Protein AF-A0A1F4UIU5-F1 (afdb_monomer)

Foldseek 3Di:
DDPVVVVVVVVVVVVVVCVVCVVVLLVCLVQFDDALAEAQEAQQLCQLVVLVVQVVPVQEWEASDAQCCQPDPVNVVVDSSSVSSRGGGPVVHDPPHGYYYYDNNLVVGPSSVVVCCVPPVNHHYHYRDDDPVVSQVSVQVVCVVVVHDDDPVVVSVVPDPQDPPDDDDDDLVQAQAAEDDDPDDDDDLWFPAEDEDDPPVPFDFPPDDPVLCVDQLLQLLCCCPPVVDQSCRGCCNVPPVVVCLVVPCDDPRDNDPVVVSVCCVPPLVVLLCCCLRHNADDDDPDDPDDQFFEWEQDLLRTTGGPPGPSSSVSSCVSSVPSYGHHTYSYYYNNVVVVLVVCQVDQVCCPPPVNVVCNSRSVNPVRDHPDD

Nearest PDB structures (foldseek):
  3uan-assembly1_A  TM=8.908E-01  e=3.577E-09  Mus musculus
  3uan-assembly2_B  TM=8.910E-01  e=1.443E-08  Mus musculus
  1vkj-assembly1_B  TM=8.483E-01  e=6.779E-09  Mus musculus
  1zrh-assembly1_A  TM=8.648E-01  e=2.580E-08  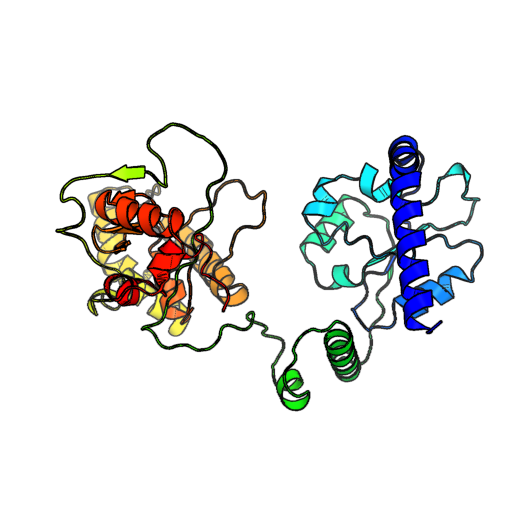Homo sapiens
  3bd9-assembly1_A  TM=8.845E-01  e=4.107E-08  Homo sapiens

Radius of gyration: 27.06 Å; Cα contacts (8 Å, |Δi|>4): 450; chains: 1; bounding box: 46×56×77 Å

Solvent-accessible surface area (backbone atoms only — not comparable to full-atom values): 21697 Å² total; per-residue (Å²): 134,53,76,67,54,52,56,51,52,50,54,49,52,54,52,49,53,46,64,72,43,41,64,59,28,50,76,43,9,88,55,21,39,71,54,51,28,35,36,34,18,45,71,66,34,47,62,71,59,51,49,58,58,49,54,69,40,93,45,43,48,60,48,93,64,64,71,46,40,57,61,32,71,76,49,43,72,58,37,70,48,56,57,19,35,62,42,60,47,46,90,78,52,60,95,84,47,43,36,37,43,47,32,34,66,33,66,81,24,70,62,15,51,56,46,39,52,70,77,42,71,81,37,44,76,43,76,46,78,55,62,66,66,61,25,50,55,50,43,54,58,48,39,48,76,72,71,44,90,72,69,60,67,70,58,58,64,68,51,59,95,73,73,70,76,91,67,80,92,61,61,99,88,60,61,51,44,52,66,75,81,84,82,78,90,75,97,62,99,46,73,64,37,73,43,78,82,71,81,58,78,84,59,65,54,72,88,80,59,80,65,58,69,72,33,44,63,39,46,26,51,46,39,31,78,73,70,67,42,56,67,71,77,21,55,32,31,65,66,46,50,49,54,44,32,74,74,61,52,50,51,96,91,36,67,46,70,66,61,51,48,52,50,40,62,52,54,50,47,52,46,45,50,44,38,69,72,67,38,72,76,75,81,64,94,85,68,96,74,81,88,56,29,40,27,30,31,24,60,88,57,49,53,29,61,68,81,53,49,59,68,61,56,40,46,36,55,74,71,64,55,58,58,57,66,43,38,54,36,38,33,20,44,62,30,50,52,51,51,51,52,54,65,77,38,66,77,54,72,78,39,77,89,37,62,89,48,76,75,40,28,84,53,70,86,52,85,72,79,81,128

Organism: NCBI:txid1802613

Mean predicted aligned error: 18.47 Å

Secondary structure (DSSP, 8-state):
--HHHHHHHHHHHHHHHHHHHHHHHHHTGGGBPPPSEEE---TTSSHHHHHHHHTTSTTEE--SS---TTT-HHHHTTHHHHHHTTSPBGGGPPTT-EEEEE-GGGGG-HHHHHHHHHH-TTPEEE-----HHHHHHHHHHHHHHTT-----HHHHHHS-S----------TT--PPPBPPP-S---SS-TTEEE-SSTTTS--BTTS-GGGTTSHHHHHHHHHHHH---GGGSHIIIIIIHHHHHHHS-BTTB--HHHHHHHHHHHHHHHHHHHHHHSS-PPPTT-S---PEEEEE-TTS-EEE-S--HHHHHHHHHTT-S---EEEEEEEHHHHHHHHHHHH-GGGGGSGGGGGGTT-GGGGGS-----

InterPro domains:
  IPR000863 Sulfotransferase domain [PF00685] (35-153)
  IPR027417 P-loop containing nucleoside triphosphate hydrolase [G3DSA:3.40.50.300] (24-237)
  IPR027417 P-loop containing nucleoside triphosphate hydrolase [SSF52540] (31-164)
  IPR037359 Heparan sulfate sulfotransferase [PTHR10605] (31-180)

Structure (mmCIF, N/CA/C/O backbone):
data_AF-A0A1F4UIU5-F1
#
_entry.id   AF-A0A1F4UIU5-F1
#
loop_
_atom_site.group_PDB
_atom_site.id
_atom_site.type_symbol
_atom_site.label_atom_id
_atom_site.label_alt_id
_atom_site.label_comp_id
_atom_site.label_asym_id
_atom_site.label_entity_id
_atom_site.label_seq_id
_atom_site.pdbx_PDB_ins_code
_atom_site.Cartn_x
_atom_site.Cartn_y
_atom_site.Cartn_z
_atom_site.occupancy
_atom_site.B_iso_or_equiv
_atom_site.auth_seq_id
_atom_site.auth_comp_id
_atom_site.auth_asym_id
_atom_site.auth_atom_id
_atom_site.pdbx_PDB_model_num
ATOM 1 N N . MET A 1 1 ? -23.456 -26.951 -23.365 1.00 50.94 1 MET A N 1
ATOM 2 C CA . MET A 1 1 ? -22.252 -26.327 -22.762 1.00 50.94 1 MET A CA 1
ATOM 3 C C . MET A 1 1 ? -22.370 -24.823 -22.943 1.00 50.94 1 MET A C 1
ATOM 5 O O . MET A 1 1 ? -22.482 -24.388 -24.080 1.00 50.94 1 MET A O 1
ATOM 9 N N . THR A 1 2 ? -22.448 -24.035 -21.869 1.00 64.25 2 THR A N 1
ATOM 10 C CA . THR A 1 2 ? -22.681 -22.585 -22.006 1.00 64.25 2 THR A CA 1
ATOM 11 C C . THR A 1 2 ? -21.398 -21.854 -22.422 1.00 64.25 2 THR A C 1
ATOM 13 O O . THR A 1 2 ? -20.290 -22.326 -22.158 1.00 64.25 2 THR A O 1
ATOM 16 N N . VAL A 1 3 ? -21.516 -20.662 -23.023 1.00 48.50 3 VAL A N 1
ATOM 17 C CA . VAL A 1 3 ? -20.365 -19.785 -23.347 1.00 48.50 3 VAL A CA 1
ATOM 18 C C . VAL A 1 3 ? -19.495 -19.515 -22.105 1.00 48.50 3 VAL A C 1
ATOM 20 O O . VAL A 1 3 ? -18.270 -19.417 -22.200 1.00 48.50 3 VAL A O 1
ATOM 23 N N . LYS A 1 4 ? -20.111 -19.465 -20.914 1.00 40.75 4 LYS A N 1
ATOM 24 C CA . LYS A 1 4 ? -19.409 -19.334 -19.628 1.00 40.75 4 LYS A CA 1
ATOM 25 C C . LYS A 1 4 ? -18.572 -20.570 -19.285 1.00 40.75 4 LYS A C 1
ATOM 27 O O . LYS A 1 4 ? -17.446 -20.411 -18.814 1.00 40.75 4 LYS A O 1
ATOM 32 N N . ASP A 1 5 ? -19.076 -21.772 -19.550 1.00 44.56 5 ASP A N 1
ATOM 33 C CA . ASP A 1 5 ? -18.355 -23.026 -19.290 1.00 44.56 5 ASP A CA 1
ATOM 34 C C . ASP A 1 5 ? -17.152 -23.187 -20.222 1.00 44.56 5 ASP A C 1
ATOM 36 O O . ASP A 1 5 ? -16.071 -23.584 -19.782 1.00 44.56 5 ASP A O 1
ATOM 40 N N . TYR A 1 6 ? -17.311 -22.804 -21.492 1.00 43.03 6 TYR A N 1
ATOM 41 C CA . TYR A 1 6 ? -16.222 -22.796 -22.467 1.00 43.03 6 TYR A CA 1
ATOM 42 C C . TYR A 1 6 ? -15.121 -21.798 -22.077 1.00 43.03 6 TYR A C 1
ATOM 44 O O . TYR A 1 6 ? -13.951 -22.169 -21.982 1.00 43.03 6 TYR A O 1
ATOM 52 N N . ALA A 1 7 ? -15.489 -20.558 -21.730 1.00 47.12 7 ALA A N 1
ATOM 53 C CA . ALA A 1 7 ? -14.541 -19.542 -21.269 1.00 47.12 7 ALA A CA 1
ATOM 54 C C . ALA A 1 7 ? -13.821 -19.941 -19.965 1.00 47.12 7 ALA A C 1
ATOM 56 O O . ALA A 1 7 ? -12.647 -19.616 -19.768 1.00 47.12 7 ALA A O 1
ATOM 57 N N . ARG A 1 8 ? -14.503 -20.664 -19.066 1.00 54.62 8 ARG A N 1
ATOM 58 C CA . ARG A 1 8 ? -13.906 -21.202 -17.836 1.00 54.62 8 ARG A CA 1
ATOM 59 C C . ARG A 1 8 ? -12.891 -22.304 -18.141 1.00 54.62 8 ARG A C 1
ATOM 61 O O . ARG A 1 8 ? -11.795 -22.265 -17.585 1.00 54.62 8 ARG A O 1
ATOM 68 N N . LYS A 1 9 ? -13.215 -23.239 -19.040 1.00 54.88 9 LYS A N 1
ATOM 69 C CA . LYS A 1 9 ? -12.282 -24.283 -19.501 1.00 54.88 9 LYS A CA 1
ATOM 70 C C . LYS A 1 9 ? -11.057 -23.690 -20.204 1.00 54.88 9 LYS A C 1
ATOM 72 O O . LYS A 1 9 ? -9.944 -24.127 -19.920 1.00 54.88 9 LYS A O 1
ATOM 77 N N . LEU A 1 10 ? -11.239 -22.660 -21.036 1.00 55.12 10 LEU A N 1
ATOM 78 C CA . LEU A 1 10 ? -10.137 -21.966 -21.714 1.00 55.12 10 LEU A CA 1
ATOM 79 C C . LEU A 1 10 ? -9.141 -21.368 -20.708 1.00 55.12 10 LEU A C 1
ATOM 81 O O . LEU A 1 10 ? -7.949 -21.652 -20.773 1.00 55.12 10 LEU A O 1
ATOM 85 N N . LYS A 1 11 ? -9.644 -20.641 -19.700 1.00 60.97 11 LYS A N 1
ATOM 86 C CA . LYS A 1 11 ? -8.810 -20.053 -18.638 1.00 60.97 11 LYS A CA 1
ATOM 87 C C . LYS A 1 11 ? -8.069 -21.096 -17.804 1.00 60.97 11 LYS A C 1
ATOM 89 O O . LYS A 1 11 ? -6.953 -20.845 -17.357 1.00 60.97 11 LYS A O 1
ATOM 94 N N . ILE A 1 12 ? -8.683 -22.256 -17.563 1.00 66.62 12 ILE A N 1
ATOM 95 C CA . ILE A 1 12 ? -8.033 -23.370 -16.859 1.00 66.62 12 ILE A CA 1
ATOM 96 C C . ILE A 1 12 ? -6.879 -23.919 -17.707 1.00 66.62 12 ILE A C 1
ATOM 98 O O . ILE A 1 12 ? -5.780 -24.084 -17.183 1.00 66.62 12 ILE A O 1
ATOM 102 N N . LYS A 1 13 ? -7.098 -24.128 -19.012 1.00 68.25 13 LYS A N 1
ATOM 103 C CA . LYS A 1 13 ? -6.075 -24.613 -19.951 1.00 68.25 13 LYS A CA 1
ATOM 104 C C . LYS A 1 13 ? -4.894 -23.643 -20.070 1.00 68.25 13 LYS A C 1
ATOM 106 O O . LYS A 1 13 ? -3.751 -24.073 -19.967 1.00 68.25 13 LYS A O 1
ATOM 111 N N . GLU A 1 14 ? -5.157 -22.345 -20.211 1.00 68.69 14 GLU A N 1
ATOM 112 C CA . GLU A 1 14 ? -4.124 -21.295 -20.252 1.00 68.69 14 GLU A CA 1
ATOM 113 C C . GLU A 1 14 ? -3.302 -21.247 -18.959 1.00 68.69 14 GLU A C 1
ATOM 115 O O . GLU A 1 14 ? -2.075 -21.143 -18.991 1.00 68.69 14 GLU A O 1
ATOM 120 N N . LYS A 1 15 ? -3.969 -21.377 -17.807 1.00 68.75 15 LYS A N 1
ATOM 121 C CA . LYS A 1 15 ? -3.314 -21.386 -16.496 1.00 68.75 15 LYS A CA 1
ATOM 122 C C . LYS A 1 15 ? -2.454 -22.639 -16.298 1.00 68.75 15 LYS A C 1
ATOM 124 O O . LYS A 1 15 ? -1.340 -22.527 -15.798 1.00 68.75 15 LYS A O 1
ATOM 129 N N . LEU A 1 16 ? -2.931 -23.813 -16.715 1.00 72.94 16 LEU A N 1
ATOM 130 C CA . LEU A 1 16 ? -2.150 -25.056 -16.712 1.00 72.94 16 LEU A CA 1
ATOM 131 C C . LEU A 1 16 ? -0.927 -24.950 -17.626 1.00 72.94 16 LEU A C 1
ATOM 133 O O . LEU A 1 16 ? 0.184 -25.232 -17.186 1.00 72.94 16 LEU A O 1
ATOM 137 N N . LEU A 1 17 ? -1.107 -24.469 -18.857 1.00 74.94 17 LEU A N 1
ATOM 138 C CA . LEU A 1 17 ? -0.011 -24.265 -19.804 1.00 74.94 17 LEU A CA 1
ATOM 139 C C . LEU A 1 17 ? 1.033 -23.274 -19.266 1.00 74.94 17 LEU A C 1
ATOM 141 O O . LEU A 1 17 ? 2.234 -23.483 -19.439 1.00 74.94 17 LEU A O 1
ATOM 145 N N . TYR A 1 18 ? 0.599 -22.223 -18.565 1.00 75.44 18 TYR A N 1
ATOM 146 C CA . TYR A 1 18 ? 1.504 -21.310 -17.871 1.00 75.44 18 TYR A CA 1
ATOM 147 C C . TYR A 1 18 ? 2.376 -22.048 -16.850 1.00 75.44 18 TYR A C 1
ATOM 149 O O . TYR A 1 18 ? 3.597 -21.963 -16.941 1.00 75.44 18 TYR A O 1
ATOM 157 N N . TYR A 1 19 ? 1.784 -22.805 -15.919 1.00 75.06 19 TYR A N 1
ATOM 158 C CA . TYR A 1 19 ? 2.557 -23.504 -14.884 1.00 75.06 19 TYR A CA 1
ATOM 159 C C . TYR A 1 19 ? 3.463 -24.601 -15.447 1.00 75.06 19 TYR A C 1
ATOM 161 O O . TYR A 1 19 ? 4.587 -24.745 -14.976 1.00 75.06 19 TYR A O 1
ATOM 169 N N . LEU A 1 20 ? 3.017 -25.318 -16.481 1.00 81.12 20 LEU A N 1
ATOM 170 C CA . LEU A 1 20 ? 3.820 -26.346 -17.151 1.00 81.12 20 LEU A CA 1
ATOM 171 C C . LEU A 1 20 ? 5.027 -25.751 -17.887 1.00 81.12 20 LEU A C 1
ATOM 173 O O . LEU A 1 20 ? 6.095 -26.354 -17.917 1.00 81.12 20 LEU A O 1
ATOM 177 N N . THR A 1 21 ? 4.885 -24.551 -18.458 1.00 85.50 21 THR A N 1
ATOM 178 C CA . THR A 1 21 ? 5.967 -23.896 -19.213 1.00 85.50 21 THR A CA 1
ATOM 179 C C . THR A 1 21 ? 6.822 -22.953 -18.368 1.00 85.50 21 THR A C 1
ATOM 181 O O . THR A 1 21 ? 7.878 -22.516 -18.826 1.00 85.50 21 THR A O 1
ATOM 184 N N . LEU A 1 22 ? 6.412 -22.638 -17.137 1.00 84.12 22 LEU A N 1
ATOM 185 C CA . LEU A 1 22 ? 7.098 -21.680 -16.271 1.00 84.12 22 LEU A CA 1
ATOM 186 C C . LEU A 1 22 ? 8.562 -22.058 -15.966 1.00 84.12 22 LEU A C 1
ATOM 188 O O . LEU A 1 22 ? 9.406 -21.169 -16.095 1.00 84.12 22 LEU A O 1
ATOM 192 N N . PRO A 1 23 ? 8.918 -23.322 -15.640 1.00 89.19 23 PRO A N 1
ATOM 193 C CA . PRO A 1 23 ? 10.315 -23.696 -15.408 1.00 89.19 23 PRO A CA 1
ATOM 194 C C . PRO A 1 23 ? 11.200 -23.413 -16.627 1.00 89.19 23 PRO A C 1
ATOM 196 O O . PRO A 1 23 ? 12.245 -22.777 -16.505 1.00 89.19 23 PRO A O 1
ATOM 199 N N . TYR A 1 24 ? 10.734 -23.787 -17.823 1.00 91.69 24 TYR A N 1
ATOM 200 C CA . TYR A 1 24 ? 11.428 -23.503 -19.081 1.00 91.69 24 TYR A CA 1
ATOM 201 C C . TYR A 1 24 ? 11.538 -21.997 -19.355 1.00 91.69 24 TYR A C 1
ATOM 203 O O . TYR A 1 24 ? 12.598 -21.492 -19.734 1.00 91.69 24 TYR A O 1
ATOM 211 N N . ARG A 1 25 ? 10.453 -21.244 -19.144 1.00 91.69 25 ARG A N 1
ATOM 212 C CA . ARG A 1 25 ? 10.430 -19.786 -19.330 1.00 91.69 25 ARG A CA 1
ATOM 213 C C . ARG A 1 25 ? 11.417 -19.075 -18.404 1.00 91.69 25 ARG A C 1
ATOM 215 O O . ARG A 1 25 ? 12.093 -18.153 -18.856 1.00 91.69 25 ARG A O 1
ATOM 222 N N . LEU A 1 26 ? 11.532 -19.514 -17.149 1.00 91.94 26 LEU A N 1
ATOM 223 C CA . LEU A 1 26 ? 12.501 -18.990 -16.183 1.00 91.94 26 LEU A CA 1
ATOM 224 C C . LEU A 1 26 ? 13.936 -19.380 -16.549 1.00 91.94 26 LEU A C 1
ATOM 226 O O . LEU A 1 26 ? 14.802 -18.508 -16.594 1.00 91.94 26 LEU A O 1
ATOM 230 N N . ALA A 1 27 ? 14.181 -20.647 -16.898 1.00 93.12 27 ALA A N 1
ATOM 231 C CA . ALA A 1 27 ? 15.497 -21.120 -17.337 1.00 93.12 27 ALA A CA 1
ATOM 232 C C . ALA A 1 27 ? 16.008 -20.359 -18.575 1.00 93.12 27 ALA A C 1
ATOM 234 O O . ALA A 1 27 ? 17.201 -20.097 -18.718 1.00 93.12 27 ALA A O 1
ATOM 235 N N . THR A 1 28 ? 15.094 -19.938 -19.452 1.00 94.88 28 THR A N 1
ATOM 236 C CA . THR A 1 28 ? 15.408 -19.184 -20.673 1.00 94.88 28 THR A CA 1
ATOM 237 C C . THR A 1 28 ? 15.313 -17.662 -20.526 1.00 94.88 28 THR A C 1
ATOM 239 O O . THR A 1 28 ? 15.580 -16.945 -21.490 1.00 94.88 28 THR A O 1
ATOM 242 N N . ALA A 1 29 ? 14.993 -17.127 -19.342 1.00 94.44 29 ALA A N 1
ATOM 243 C CA . ALA A 1 29 ? 14.687 -15.705 -19.143 1.00 94.44 29 ALA A CA 1
ATOM 244 C C . ALA A 1 29 ? 15.799 -14.747 -19.606 1.00 94.44 29 ALA A C 1
ATOM 246 O O . ALA A 1 29 ? 15.520 -13.713 -20.210 1.00 94.44 29 ALA A O 1
ATOM 247 N N . LYS A 1 30 ? 17.072 -15.108 -19.398 1.00 94.75 30 LYS A N 1
ATOM 248 C CA . LYS A 1 30 ? 18.224 -14.297 -19.842 1.00 94.75 30 LYS A CA 1
ATOM 249 C C . LYS A 1 30 ? 18.324 -14.168 -21.369 1.00 94.75 30 LYS A C 1
ATOM 251 O O . LYS A 1 30 ? 18.916 -13.203 -21.852 1.00 94.75 30 LYS A O 1
ATOM 256 N N . ARG A 1 31 ? 17.736 -15.108 -22.118 1.00 95.56 31 ARG A N 1
ATOM 257 C CA . ARG A 1 31 ? 17.701 -15.145 -23.591 1.00 95.56 31 ARG A CA 1
ATOM 258 C C . ARG A 1 31 ? 16.416 -14.540 -24.177 1.00 95.56 31 ARG A C 1
ATOM 260 O O . ARG A 1 31 ? 16.273 -14.478 -25.395 1.00 95.56 31 ARG A O 1
ATOM 267 N N . ARG A 1 32 ? 15.480 -14.094 -23.334 1.00 95.25 32 ARG A N 1
ATOM 268 C CA . ARG A 1 32 ? 14.236 -13.427 -23.752 1.00 95.25 32 ARG A CA 1
ATOM 269 C C . ARG A 1 32 ? 14.433 -11.926 -23.914 1.00 95.25 32 ARG A C 1
ATOM 271 O O . ARG A 1 32 ? 15.334 -11.349 -23.297 1.00 95.25 32 ARG A O 1
ATOM 278 N N . ALA A 1 33 ? 13.627 -11.317 -24.772 1.00 93.75 33 ALA A N 1
ATOM 279 C CA . ALA A 1 33 ? 13.673 -9.889 -25.049 1.00 93.75 33 ALA A CA 1
ATOM 280 C C . ALA A 1 33 ? 13.312 -9.048 -23.811 1.00 93.75 33 ALA A C 1
ATOM 282 O O . ALA A 1 33 ? 12.806 -9.564 -22.811 1.00 93.75 33 ALA A O 1
ATOM 283 N N . LEU A 1 34 ? 13.626 -7.758 -23.884 1.00 94.31 34 LEU A N 1
ATOM 284 C CA . LEU A 1 34 ? 12.978 -6.718 -23.088 1.00 94.31 34 LEU A CA 1
ATOM 285 C C . LEU A 1 34 ? 11.932 -6.050 -23.989 1.00 94.31 34 LEU A C 1
ATOM 287 O O . LEU A 1 34 ? 12.047 -6.177 -25.206 1.00 94.31 34 LEU A O 1
ATOM 291 N N . PRO A 1 35 ? 10.904 -5.404 -23.428 1.00 95.50 35 PRO A N 1
ATOM 292 C CA . PRO A 1 35 ? 9.919 -4.718 -24.243 1.00 95.50 35 PRO A CA 1
ATOM 293 C C . PRO A 1 35 ? 10.518 -3.426 -24.810 1.00 95.50 35 PRO A C 1
ATOM 295 O O . PRO A 1 35 ? 11.103 -2.626 -24.081 1.00 95.50 35 PRO A O 1
ATOM 298 N N . ASP A 1 36 ? 10.321 -3.216 -26.103 1.00 96.12 36 ASP A N 1
ATOM 299 C CA . ASP A 1 36 ? 10.647 -1.987 -26.823 1.00 96.12 36 ASP A CA 1
ATOM 300 C C . ASP A 1 36 ? 9.558 -0.920 -26.631 1.00 96.12 36 ASP A C 1
ATOM 302 O O . ASP A 1 36 ? 9.805 0.277 -26.789 1.00 96.12 36 ASP A O 1
ATOM 306 N N . PHE A 1 37 ? 8.340 -1.339 -26.269 1.00 96.62 37 PHE A N 1
ATOM 307 C CA . PHE A 1 37 ? 7.254 -0.438 -25.900 1.00 96.62 37 PHE A CA 1
ATOM 308 C C . PHE A 1 37 ? 6.396 -0.962 -24.747 1.00 96.62 37 PHE A C 1
ATOM 310 O O . PHE A 1 37 ? 6.216 -2.165 -24.550 1.00 96.62 37 PHE A O 1
ATOM 317 N N . LEU A 1 38 ? 5.792 -0.026 -24.016 1.00 97.44 38 LEU A N 1
ATOM 318 C CA . LEU A 1 38 ? 4.830 -0.290 -22.955 1.00 97.44 38 LEU A CA 1
ATOM 319 C C . LEU A 1 38 ? 3.523 0.454 -23.228 1.00 97.44 38 LEU A C 1
ATOM 321 O O . LEU A 1 38 ? 3.497 1.678 -23.351 1.00 97.44 38 LEU A O 1
ATOM 325 N N . ILE A 1 39 ? 2.404 -0.266 -23.238 1.00 96.81 39 ILE A N 1
ATOM 326 C CA . ILE A 1 39 ? 1.071 0.339 -23.220 1.00 96.81 39 ILE A CA 1
ATOM 327 C C . ILE A 1 39 ? 0.711 0.630 -21.760 1.00 96.81 39 ILE A C 1
ATOM 329 O O . ILE A 1 39 ? 0.144 -0.211 -21.054 1.00 96.81 39 ILE A O 1
ATOM 333 N N . ILE A 1 40 ? 1.034 1.847 -21.321 1.00 93.69 40 ILE A N 1
ATOM 334 C CA . ILE A 1 40 ? 0.858 2.332 -19.941 1.00 93.69 40 ILE A CA 1
ATOM 335 C C . ILE A 1 40 ? -0.474 3.054 -19.724 1.00 93.69 40 ILE A C 1
ATOM 337 O O . ILE A 1 40 ? -0.602 3.851 -18.815 1.00 93.69 40 ILE A O 1
ATOM 341 N N . SER A 1 41 ? -1.446 2.832 -20.600 1.00 87.50 41 SER A N 1
ATOM 342 C CA . SER A 1 41 ? -2.666 3.635 -20.764 1.00 87.50 41 SER A CA 1
ATOM 343 C C . SER A 1 41 ? -3.714 3.451 -19.664 1.00 87.50 41 SER A C 1
ATOM 345 O O . SER A 1 41 ? -3.575 2.610 -18.800 1.00 87.50 41 SER A O 1
ATOM 347 N N . THR A 1 42 ? -4.850 4.144 -19.727 1.00 82.75 42 THR A N 1
ATOM 348 C CA . THR A 1 42 ? -5.873 4.028 -18.678 1.00 82.75 42 THR A CA 1
ATOM 349 C C . THR A 1 42 ? -6.714 2.741 -18.736 1.00 82.75 42 THR A C 1
ATOM 351 O O . THR A 1 42 ? -7.075 2.226 -19.803 1.00 82.75 42 THR A O 1
ATOM 354 N N . GLN A 1 43 ? -7.109 2.221 -17.567 1.00 85.62 43 GLN A N 1
ATOM 355 C CA . GLN A 1 43 ? -8.104 1.154 -17.486 1.00 85.62 43 GLN A CA 1
ATOM 356 C C . GLN A 1 43 ? -9.421 1.618 -18.125 1.00 85.62 43 GLN A C 1
ATOM 358 O O . GLN A 1 43 ? -9.938 2.691 -17.817 1.00 85.62 43 GLN A O 1
ATOM 363 N N . LYS A 1 44 ? -9.981 0.770 -18.999 1.00 89.12 44 LYS A N 1
ATOM 364 C CA . LYS A 1 44 ? -11.154 1.069 -19.849 1.00 89.12 44 LYS A CA 1
ATOM 365 C C . LYS A 1 44 ? -10.924 2.112 -20.948 1.00 89.12 44 LYS A C 1
ATOM 367 O O . LYS A 1 44 ? -11.891 2.506 -21.593 1.00 89.12 44 LYS A O 1
ATOM 372 N N . GLY A 1 45 ? -9.668 2.462 -21.227 1.00 87.25 45 GLY A N 1
ATOM 373 C CA . GLY A 1 45 ? -9.291 3.285 -22.379 1.00 87.25 45 GLY A CA 1
ATOM 374 C C . GLY A 1 45 ? -9.340 2.558 -23.727 1.00 87.25 45 GLY A C 1
ATOM 375 O O . GLY A 1 45 ? -9.286 3.212 -24.750 1.00 87.25 45 GLY A O 1
ATOM 376 N N . GLY A 1 46 ? -9.475 1.224 -23.750 1.00 89.12 46 GLY A N 1
ATOM 377 C CA . GLY A 1 46 ? -9.462 0.433 -24.996 1.00 89.12 46 GLY A CA 1
ATOM 378 C C . GLY A 1 46 ? -8.156 -0.327 -25.249 1.00 89.12 46 GLY A C 1
ATOM 379 O O . GLY A 1 46 ? -7.939 -0.845 -26.336 1.00 89.12 46 GLY A O 1
ATOM 380 N N . THR A 1 47 ? -7.303 -0.454 -24.232 1.00 89.75 47 THR A N 1
ATOM 381 C CA . THR A 1 47 ? -5.961 -1.056 -24.332 1.00 89.75 47 THR A CA 1
ATOM 382 C C . THR A 1 47 ? -5.947 -2.493 -24.852 1.00 89.75 47 THR A C 1
ATOM 384 O O . THR A 1 47 ? -5.035 -2.871 -25.573 1.00 89.75 47 THR A O 1
ATOM 387 N N . THR A 1 48 ? -6.953 -3.306 -24.514 1.00 87.81 48 THR A N 1
ATOM 388 C CA . THR A 1 48 ? -7.090 -4.665 -25.062 1.00 87.81 48 THR A CA 1
ATOM 389 C C . THR A 1 48 ? -7.399 -4.648 -26.557 1.00 87.81 48 THR A C 1
ATOM 391 O O . THR A 1 48 ? -6.876 -5.484 -27.280 1.00 87.81 48 THR A O 1
ATOM 394 N N . SER A 1 49 ? -8.232 -3.713 -27.023 1.00 90.25 49 SER A N 1
ATOM 395 C CA . SER A 1 49 ? -8.523 -3.565 -28.453 1.00 90.25 49 SER A CA 1
ATOM 396 C C . SER A 1 49 ? -7.289 -3.083 -29.206 1.00 90.25 49 SER A C 1
ATOM 398 O O . SER A 1 49 ? -6.960 -3.654 -30.235 1.00 90.25 49 SER A O 1
ATOM 400 N N . LEU A 1 50 ? -6.570 -2.100 -28.652 1.00 91.56 50 LEU A N 1
ATOM 401 C CA . LEU A 1 50 ? -5.308 -1.625 -29.218 1.00 91.56 50 LEU A CA 1
ATOM 402 C C . LEU A 1 50 ? -4.287 -2.758 -29.344 1.00 91.56 50 LEU A C 1
ATOM 404 O O . LEU A 1 50 ? -3.730 -2.943 -30.416 1.00 91.56 50 LEU A O 1
ATOM 408 N N . LEU A 1 51 ? -4.079 -3.541 -28.280 1.00 90.44 51 LEU A N 1
ATOM 409 C CA . LEU A 1 51 ? -3.151 -4.669 -28.325 1.00 90.44 51 LEU A CA 1
ATOM 410 C C . LEU A 1 51 ? -3.532 -5.668 -29.423 1.00 90.44 51 LEU A C 1
ATOM 412 O O . LEU A 1 51 ? -2.672 -6.043 -30.203 1.00 90.44 51 LEU A O 1
ATOM 416 N N . ARG A 1 52 ? -4.819 -6.011 -29.550 1.00 90.44 52 ARG A N 1
ATOM 417 C CA . ARG A 1 52 ? -5.296 -6.907 -30.615 1.00 90.44 52 ARG A CA 1
ATOM 418 C C . ARG A 1 52 ? -5.083 -6.354 -32.020 1.00 90.44 52 ARG A C 1
ATOM 420 O O . ARG A 1 52 ? -4.867 -7.141 -32.927 1.00 90.44 52 ARG A O 1
ATOM 427 N N . LEU A 1 53 ? -5.202 -5.039 -32.212 1.00 92.94 53 LEU A N 1
ATOM 428 C CA . LEU A 1 53 ? -4.925 -4.401 -33.502 1.00 92.94 53 LEU A CA 1
ATOM 429 C C . LEU A 1 53 ? -3.426 -4.425 -33.809 1.00 92.94 53 LEU A C 1
ATOM 431 O O . LEU A 1 53 ? -3.041 -4.753 -34.922 1.00 92.94 53 LEU A O 1
ATOM 435 N N . LEU A 1 54 ? -2.584 -4.132 -32.816 1.00 91.50 54 LEU A N 1
ATOM 436 C CA . LEU A 1 54 ? -1.131 -4.195 -32.965 1.00 91.50 54 LEU A CA 1
ATOM 437 C C . LEU A 1 54 ? -0.654 -5.624 -33.259 1.00 91.50 54 LEU A C 1
ATOM 439 O O . LEU A 1 54 ? 0.168 -5.819 -34.142 1.00 91.50 54 LEU A O 1
ATOM 443 N N . GLU A 1 55 ? -1.219 -6.627 -32.589 1.00 89.38 55 GLU A N 1
ATOM 444 C CA . GLU A 1 55 ? -0.911 -8.048 -32.809 1.00 89.38 55 GLU A CA 1
ATOM 445 C C . GLU A 1 55 ? -1.308 -8.563 -34.208 1.00 89.38 55 GLU A C 1
ATOM 447 O O . GLU A 1 55 ? -0.899 -9.658 -34.581 1.00 89.38 55 GLU A O 1
ATOM 452 N N . GLN A 1 56 ? -2.076 -7.806 -35.007 1.00 92.62 56 GLN A N 1
ATOM 453 C CA . GLN A 1 56 ? -2.292 -8.143 -36.425 1.00 92.62 56 GLN A CA 1
ATOM 454 C C . GLN A 1 56 ? -1.046 -7.882 -37.276 1.00 92.62 56 GLN A C 1
ATOM 456 O O . GLN A 1 56 ? -0.912 -8.451 -38.357 1.00 92.62 56 GLN A O 1
ATOM 461 N N . HIS A 1 57 ? -0.138 -7.025 -36.807 1.00 94.31 57 HIS A N 1
ATOM 462 C CA . HIS A 1 57 ? 1.121 -6.780 -37.484 1.00 94.31 57 HIS A CA 1
ATOM 463 C C . HIS A 1 57 ? 2.100 -7.928 -37.180 1.00 94.31 57 HIS A C 1
ATOM 465 O O . HIS A 1 57 ? 2.387 -8.175 -36.006 1.00 94.31 57 HIS A O 1
ATOM 471 N N . PRO A 1 58 ? 2.677 -8.599 -38.196 1.00 92.56 58 PRO A N 1
ATOM 472 C CA . PRO A 1 58 ? 3.471 -9.819 -37.999 1.00 92.56 58 PRO A CA 1
ATOM 473 C C . PRO A 1 58 ? 4.741 -9.607 -37.163 1.00 92.56 58 PRO A C 1
ATOM 475 O O . PRO A 1 58 ? 5.282 -10.558 -36.611 1.00 92.56 58 PRO A O 1
ATOM 478 N N . GLN A 1 59 ? 5.198 -8.359 -37.057 1.00 95.75 59 GLN A N 1
ATOM 479 C CA . GLN A 1 59 ? 6.407 -7.977 -36.326 1.00 95.75 59 GLN A CA 1
ATOM 480 C C . GLN A 1 59 ? 6.150 -7.561 -34.867 1.00 95.75 59 GLN A C 1
ATOM 482 O O . GLN A 1 59 ? 7.082 -7.155 -34.179 1.00 95.75 59 GLN A O 1
ATOM 487 N N . ILE A 1 60 ? 4.905 -7.605 -34.376 1.00 94.44 60 ILE A N 1
ATOM 488 C CA . ILE A 1 60 ? 4.582 -7.206 -32.999 1.00 94.44 60 ILE A CA 1
ATOM 489 C C . ILE A 1 60 ? 4.357 -8.432 -32.121 1.00 94.44 60 ILE A C 1
ATOM 491 O O . ILE A 1 60 ? 3.466 -9.243 -32.362 1.00 94.44 60 ILE A O 1
ATOM 495 N N . HIS A 1 61 ? 5.116 -8.507 -31.027 1.00 93.69 61 HIS A N 1
ATOM 496 C CA . HIS A 1 61 ? 5.083 -9.636 -30.101 1.00 93.69 61 HIS A CA 1
ATOM 497 C C . HIS A 1 61 ? 4.829 -9.165 -28.672 1.00 93.69 61 HIS A C 1
ATOM 499 O O . HIS A 1 61 ? 5.680 -8.528 -28.054 1.00 93.69 61 HIS A O 1
ATOM 505 N N . ALA A 1 62 ? 3.679 -9.507 -28.097 1.00 91.94 62 ALA A N 1
ATOM 506 C CA . ALA A 1 62 ? 3.337 -9.096 -26.739 1.00 91.94 62 ALA A CA 1
ATOM 507 C C . ALA A 1 62 ? 2.508 -10.161 -26.000 1.00 91.94 62 ALA A C 1
ATOM 509 O O . ALA A 1 62 ? 1.732 -10.900 -26.608 1.00 91.94 62 ALA A O 1
ATOM 510 N N . PRO A 1 63 ? 2.647 -10.275 -24.667 1.00 88.56 63 PRO A N 1
ATOM 511 C CA . PRO A 1 63 ? 1.775 -11.131 -23.887 1.00 88.56 63 PRO A CA 1
ATOM 512 C C . PRO A 1 63 ? 0.379 -10.501 -23.784 1.00 88.56 63 PRO A C 1
ATOM 514 O O . PRO A 1 63 ? 0.225 -9.333 -23.431 1.00 88.56 63 PRO A O 1
ATOM 517 N N . HIS A 1 64 ? -0.661 -11.311 -23.985 1.00 83.06 64 HIS A N 1
ATOM 518 C CA . HIS A 1 64 ? -2.049 -10.882 -23.778 1.00 83.06 64 HIS A CA 1
ATOM 519 C C . HIS A 1 64 ? -2.374 -10.579 -22.301 1.00 83.06 64 HIS A C 1
ATOM 521 O O . HIS A 1 64 ? -3.315 -9.840 -21.989 1.00 83.06 64 HIS A O 1
ATOM 527 N N . THR A 1 65 ? -1.621 -11.188 -21.382 1.00 85.31 65 THR A N 1
ATOM 528 C CA . THR A 1 65 ? -1.816 -11.073 -19.934 1.00 85.31 65 THR A CA 1
ATOM 529 C C . THR A 1 65 ? -1.147 -9.815 -19.392 1.00 85.31 65 THR A C 1
ATOM 531 O O . THR A 1 65 ? 0.023 -9.562 -19.661 1.00 85.31 65 THR A O 1
ATOM 534 N N . GLU A 1 66 ? -1.868 -9.069 -18.554 1.00 90.75 66 GLU A N 1
ATOM 535 C CA . GLU A 1 66 ? -1.311 -7.925 -17.825 1.00 90.75 66 GLU A CA 1
ATOM 536 C C . GLU A 1 66 ? -0.350 -8.432 -16.740 1.00 90.75 66 GLU A C 1
ATOM 538 O O . GLU A 1 66 ? -0.744 -9.199 -15.856 1.00 90.75 66 GLU A O 1
ATOM 543 N N . LEU A 1 67 ? 0.921 -8.034 -16.816 1.00 92.38 67 LEU A N 1
ATOM 544 C CA . LEU A 1 67 ? 1.958 -8.563 -15.924 1.00 92.38 67 LEU A CA 1
ATOM 545 C C . LEU A 1 67 ? 1.981 -7.852 -14.571 1.00 92.38 67 LEU A C 1
ATOM 547 O O . LEU A 1 67 ? 2.394 -8.441 -13.567 1.00 92.38 67 LEU A O 1
ATOM 551 N N . HIS A 1 68 ? 1.540 -6.591 -14.527 1.00 92.88 68 HIS A N 1
ATOM 552 C CA . HIS A 1 68 ? 1.582 -5.761 -13.323 1.00 92.88 68 HIS A CA 1
ATOM 553 C C . HIS A 1 68 ? 2.969 -5.724 -12.664 1.00 92.88 68 HIS A C 1
ATOM 555 O O . HIS A 1 68 ? 3.055 -5.602 -11.445 1.00 92.88 68 HIS A O 1
ATOM 561 N N . TYR A 1 69 ? 4.049 -5.857 -13.438 1.00 95.75 69 TYR A N 1
ATOM 562 C CA . TYR A 1 69 ? 5.404 -6.000 -12.905 1.00 95.75 69 TYR A CA 1
ATOM 563 C C . TYR A 1 69 ? 5.864 -4.720 -12.208 1.00 95.75 69 TYR A C 1
ATOM 565 O O . TYR A 1 69 ? 6.200 -4.753 -11.029 1.00 95.75 69 TYR A O 1
ATOM 573 N N . PHE A 1 70 ? 5.763 -3.578 -12.891 1.00 94.06 70 PHE A N 1
ATOM 574 C CA . PHE A 1 70 ? 6.233 -2.298 -12.356 1.00 94.06 70 PHE A CA 1
ATOM 575 C C . PHE A 1 70 ? 5.306 -1.709 -11.278 1.00 94.06 70 PHE A C 1
ATOM 577 O O . PHE A 1 70 ? 5.774 -1.063 -10.341 1.00 94.06 70 PHE A O 1
ATOM 584 N N . SER A 1 71 ? 3.998 -1.988 -11.337 1.00 88.06 71 SER A N 1
ATOM 585 C CA . SER A 1 71 ? 3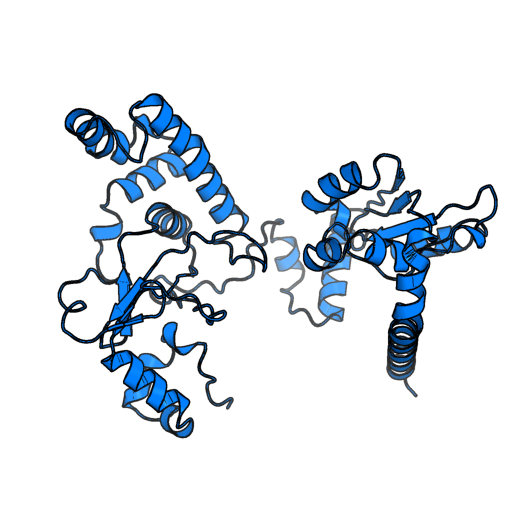.009 -1.475 -10.371 1.00 88.06 71 SER A CA 1
ATOM 586 C C . SER A 1 71 ? 2.819 -2.335 -9.114 1.00 88.06 71 SER A C 1
ATOM 588 O O . SER A 1 71 ? 2.338 -1.826 -8.104 1.00 88.06 71 SER A O 1
ATOM 590 N N . ASN A 1 72 ? 3.127 -3.639 -9.150 1.00 87.50 72 ASN A N 1
ATOM 591 C CA . ASN A 1 72 ? 2.911 -4.554 -8.022 1.00 87.50 72 ASN A CA 1
ATOM 592 C C . ASN A 1 72 ? 4.241 -4.936 -7.359 1.00 87.50 72 ASN A C 1
ATOM 594 O O . ASN A 1 72 ? 5.062 -5.626 -7.957 1.00 87.50 72 ASN A O 1
ATOM 598 N N . ASP A 1 73 ? 4.418 -4.558 -6.090 1.00 79.88 73 ASP A N 1
ATOM 599 C CA . ASP A 1 73 ? 5.657 -4.808 -5.337 1.00 79.88 73 ASP A CA 1
ATOM 600 C C . ASP A 1 73 ? 6.043 -6.298 -5.277 1.00 79.88 73 ASP A C 1
ATOM 602 O O . ASP A 1 73 ? 7.217 -6.632 -5.405 1.00 79.88 73 ASP A O 1
ATOM 606 N N . SER A 1 74 ? 5.069 -7.206 -5.139 1.00 79.75 74 SER A N 1
ATOM 607 C CA . SER A 1 74 ? 5.343 -8.647 -5.096 1.00 79.75 74 SER A CA 1
ATOM 608 C C . SER A 1 74 ? 5.798 -9.193 -6.446 1.00 79.75 74 SER A C 1
ATOM 610 O O . SER A 1 74 ? 6.585 -10.135 -6.469 1.00 79.75 74 SER A O 1
ATOM 612 N N . ASN A 1 75 ? 5.319 -8.636 -7.562 1.00 85.19 75 ASN A N 1
ATOM 613 C CA . ASN A 1 75 ? 5.799 -9.035 -8.884 1.00 85.19 75 ASN A CA 1
ATOM 614 C C . ASN A 1 75 ? 7.179 -8.442 -9.171 1.00 85.19 75 ASN A C 1
ATOM 616 O O . ASN A 1 75 ? 8.037 -9.171 -9.660 1.00 85.19 75 ASN A O 1
ATOM 620 N N . TYR A 1 76 ? 7.416 -7.182 -8.801 1.00 88.94 76 TYR A N 1
ATOM 621 C CA . TYR A 1 76 ? 8.718 -6.535 -8.962 1.00 88.94 76 TYR A CA 1
ATOM 622 C C . TYR A 1 76 ? 9.830 -7.259 -8.187 1.00 88.94 76 TYR A C 1
ATOM 624 O O . TYR A 1 76 ? 10.900 -7.523 -8.723 1.00 88.94 76 TYR A O 1
ATOM 632 N N . GLN A 1 77 ? 9.546 -7.698 -6.954 1.00 86.50 77 GLN A N 1
ATOM 633 C CA . GLN A 1 77 ? 10.484 -8.473 -6.126 1.00 86.50 77 GLN A CA 1
ATOM 634 C C . GLN A 1 77 ? 10.889 -9.827 -6.726 1.00 86.50 77 GLN A C 1
ATOM 636 O O . GLN A 1 77 ? 11.921 -10.372 -6.343 1.00 86.50 77 GLN A O 1
ATOM 641 N N . LYS A 1 78 ? 10.116 -10.381 -7.671 1.00 86.06 78 LYS A N 1
ATOM 642 C CA . LYS A 1 78 ? 10.517 -11.598 -8.400 1.00 86.06 78 LYS A CA 1
ATOM 643 C C . LYS A 1 78 ? 11.671 -11.334 -9.378 1.00 86.06 78 LYS A C 1
ATOM 645 O O . LYS A 1 78 ? 12.253 -12.285 -9.897 1.00 86.06 78 LYS A O 1
ATOM 650 N N . GLY A 1 79 ? 11.996 -10.064 -9.616 1.00 91.25 79 GLY A N 1
ATOM 651 C CA . GLY A 1 79 ? 13.138 -9.613 -10.393 1.00 91.25 79 GLY A CA 1
ATOM 652 C C . GLY A 1 79 ? 12.939 -9.679 -11.905 1.00 91.25 79 GLY A C 1
ATOM 653 O O . GLY A 1 79 ? 11.984 -10.264 -12.431 1.00 91.25 79 GLY A O 1
ATOM 654 N N . SER A 1 80 ? 13.907 -9.106 -12.618 1.00 92.81 80 SER A N 1
ATOM 655 C CA . SER A 1 80 ? 13.864 -8.938 -14.075 1.00 92.81 80 SER A CA 1
ATOM 656 C C . SER A 1 80 ? 13.800 -10.264 -14.836 1.00 92.81 80 SER A C 1
ATOM 658 O O . SER A 1 80 ? 13.208 -10.334 -15.911 1.00 92.81 80 SER A O 1
ATOM 660 N N . LEU A 1 81 ? 14.343 -11.352 -14.279 1.00 94.12 81 LEU A N 1
ATOM 661 C CA . LEU A 1 81 ? 14.246 -12.683 -14.886 1.00 94.12 81 LEU A CA 1
ATOM 662 C C . LEU A 1 81 ? 12.803 -13.195 -14.907 1.00 94.12 81 LEU A C 1
ATOM 664 O O . LEU A 1 81 ? 12.358 -13.742 -15.917 1.00 94.12 81 LEU A O 1
ATOM 668 N N . TRP A 1 82 ? 12.046 -12.977 -13.830 1.00 94.38 82 TRP A N 1
ATOM 669 C CA . TRP A 1 82 ? 10.628 -13.320 -13.820 1.00 94.38 82 TRP A CA 1
ATOM 670 C C . TRP A 1 82 ? 9.866 -12.488 -14.849 1.00 94.38 82 TRP A C 1
ATOM 672 O O . TRP A 1 82 ? 9.077 -13.048 -15.609 1.00 94.38 82 TRP A O 1
ATOM 682 N N . TYR A 1 83 ? 10.145 -11.188 -14.945 1.00 95.06 83 TYR A N 1
ATOM 683 C CA . TYR A 1 83 ? 9.520 -10.328 -15.950 1.00 95.06 83 TYR A CA 1
ATOM 684 C C . TYR A 1 83 ? 9.778 -10.838 -17.373 1.00 95.06 83 TYR A C 1
ATOM 686 O O . TYR A 1 83 ? 8.841 -11.181 -18.095 1.00 95.06 83 TYR A O 1
ATOM 694 N N . ARG A 1 84 ? 11.055 -11.034 -17.721 1.00 94.81 84 ARG A N 1
ATOM 695 C CA . ARG A 1 84 ? 11.497 -11.507 -19.041 1.00 94.81 84 ARG A CA 1
ATOM 696 C C . ARG A 1 84 ? 10.958 -12.885 -19.403 1.00 94.81 84 ARG A C 1
ATOM 698 O O . ARG A 1 84 ? 10.778 -13.162 -20.581 1.00 94.81 84 ARG A O 1
ATOM 705 N N . SER A 1 85 ? 10.632 -13.737 -18.429 1.00 93.69 85 SER A N 1
ATOM 706 C CA . SER A 1 85 ? 10.017 -15.055 -18.671 1.00 93.69 85 SER A CA 1
ATOM 707 C C . SER A 1 85 ? 8.656 -14.991 -19.401 1.00 93.69 85 SER A C 1
ATOM 709 O O . SER A 1 85 ? 8.204 -15.984 -19.980 1.00 93.69 85 SER A O 1
ATOM 711 N N . HIS A 1 86 ? 8.017 -13.816 -19.426 1.00 92.81 86 HIS A N 1
ATOM 712 C CA . HIS A 1 86 ? 6.749 -13.571 -20.118 1.00 92.81 86 HIS A CA 1
ATOM 713 C C . HIS A 1 86 ? 6.922 -13.033 -21.548 1.00 92.81 86 HIS A C 1
ATOM 715 O O . HIS A 1 86 ? 5.934 -12.947 -22.270 1.00 92.81 86 HIS A O 1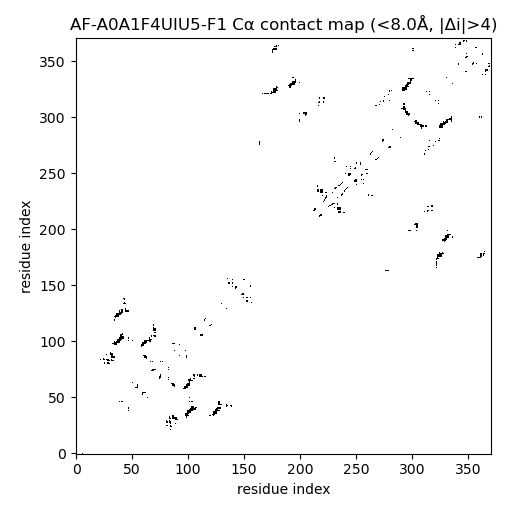
ATOM 721 N N . LEU A 1 87 ? 8.151 -12.708 -21.959 1.00 93.69 87 LEU A N 1
ATOM 722 C CA . LEU A 1 87 ? 8.480 -12.098 -23.251 1.00 93.69 87 LEU A CA 1
ATOM 723 C C . LEU A 1 87 ? 9.028 -13.134 -24.248 1.00 93.69 87 LEU A C 1
ATOM 725 O O . LEU A 1 87 ? 9.472 -14.210 -23.827 1.00 93.69 87 LEU A O 1
ATOM 729 N N . PRO A 1 88 ? 8.989 -12.863 -25.565 1.00 93.00 88 PRO A N 1
ATOM 730 C CA . PRO A 1 88 ? 9.514 -13.779 -26.578 1.00 93.00 88 PRO A CA 1
ATOM 731 C C . PRO A 1 88 ? 11.016 -14.044 -26.403 1.00 93.00 88 PRO A C 1
ATOM 733 O O . PRO A 1 88 ? 11.762 -13.242 -25.833 1.00 93.00 88 PRO A O 1
ATOM 736 N N . LEU A 1 89 ? 11.470 -15.202 -26.885 1.00 94.62 89 LEU A N 1
ATOM 737 C CA . LEU A 1 89 ? 12.901 -15.477 -27.024 1.00 94.62 89 LEU A CA 1
ATOM 738 C C . LEU A 1 89 ? 13.479 -14.551 -28.089 1.00 94.62 89 LEU A C 1
ATOM 740 O O . LEU A 1 89 ? 12.877 -14.407 -29.144 1.00 94.62 89 LEU A O 1
ATOM 744 N N . ARG A 1 90 ? 14.668 -13.988 -27.856 1.00 93.81 90 ARG A N 1
ATOM 745 C CA . ARG A 1 90 ? 15.329 -13.151 -28.872 1.00 93.81 90 ARG A CA 1
ATOM 746 C C . ARG A 1 90 ? 15.602 -13.914 -30.166 1.00 93.81 90 ARG A C 1
ATOM 748 O O . ARG A 1 90 ? 15.521 -13.332 -31.229 1.00 93.81 90 ARG A O 1
ATOM 755 N N . SER A 1 91 ? 15.864 -15.217 -30.075 1.00 93.00 91 SER A N 1
ATOM 756 C CA . SER A 1 91 ? 16.060 -16.086 -31.242 1.00 93.00 91 SER A CA 1
ATOM 757 C C . SER A 1 91 ? 14.791 -16.316 -32.068 1.00 93.00 91 SER A C 1
ATOM 759 O O . SER A 1 91 ? 14.881 -16.890 -33.143 1.00 93.00 91 SER A O 1
ATOM 761 N N . ALA A 1 92 ? 13.618 -15.948 -31.545 1.00 90.88 92 ALA A N 1
ATOM 762 C CA . ALA A 1 92 ? 12.349 -16.014 -32.263 1.00 90.88 92 ALA A CA 1
ATOM 763 C C . ALA A 1 92 ? 11.956 -14.660 -32.882 1.00 90.88 92 ALA A C 1
ATOM 765 O O . ALA A 1 92 ? 10.897 -14.581 -33.492 1.00 90.88 92 ALA A O 1
ATOM 766 N N . LEU A 1 93 ? 12.772 -13.617 -32.692 1.00 93.19 93 LEU A N 1
ATOM 767 C CA . LEU A 1 93 ? 12.560 -12.286 -33.255 1.00 93.19 93 LEU A CA 1
ATOM 768 C C . LEU A 1 93 ? 13.487 -12.095 -34.455 1.00 93.19 93 LEU A C 1
ATOM 770 O O . LEU A 1 93 ? 14.673 -12.428 -34.377 1.00 93.19 93 LEU A O 1
ATOM 774 N N . VAL A 1 94 ? 12.959 -11.540 -35.543 1.00 93.31 94 VAL A N 1
ATOM 775 C CA . VAL A 1 94 ? 13.751 -11.140 -36.718 1.00 93.31 94 VAL A CA 1
ATOM 776 C C . VAL A 1 94 ? 14.021 -9.631 -36.709 1.00 93.31 94 VAL A C 1
ATOM 778 O O . VAL A 1 94 ? 13.351 -8.894 -35.984 1.00 93.31 94 VAL A O 1
ATOM 781 N N . PRO A 1 95 ? 15.006 -9.123 -37.475 1.00 91.81 95 PRO A N 1
ATOM 782 C CA . PRO A 1 95 ? 15.224 -7.683 -37.583 1.00 91.81 95 PRO A CA 1
ATOM 783 C C . PRO A 1 95 ? 13.936 -6.937 -37.967 1.00 91.81 95 PRO A C 1
ATOM 785 O O . PRO A 1 95 ? 13.264 -7.298 -38.930 1.00 91.81 95 PRO A O 1
ATOM 788 N N . GLY A 1 96 ? 13.599 -5.899 -37.199 1.00 90.25 96 GLY A N 1
ATOM 789 C CA . GLY A 1 96 ? 12.353 -5.138 -37.346 1.00 90.25 96 GLY A CA 1
ATOM 790 C C . GLY A 1 96 ? 11.212 -5.600 -36.434 1.00 90.25 96 GLY A C 1
ATOM 791 O O . GLY A 1 96 ? 10.246 -4.857 -36.277 1.00 90.25 96 GLY A O 1
ATOM 792 N N . ASP A 1 97 ? 11.335 -6.763 -35.787 1.00 95.69 97 ASP A N 1
ATOM 793 C CA . ASP A 1 97 ? 10.387 -7.187 -34.759 1.00 95.69 97 ASP A CA 1
ATOM 794 C C . ASP A 1 97 ? 10.491 -6.337 -33.496 1.00 95.69 97 ASP A C 1
ATOM 796 O O . ASP A 1 97 ? 11.570 -5.904 -33.086 1.00 95.69 97 ASP A O 1
ATOM 800 N N . VAL A 1 98 ? 9.340 -6.139 -32.858 1.00 95.00 98 VAL A N 1
ATOM 801 C CA . VAL A 1 98 ? 9.173 -5.280 -31.694 1.00 95.00 98 VAL A CA 1
ATOM 802 C C . VAL A 1 98 ? 8.424 -6.042 -30.604 1.00 95.00 98 VAL A C 1
ATOM 804 O O . VAL A 1 98 ? 7.305 -6.527 -30.804 1.00 95.00 98 VAL A O 1
ATOM 807 N N . ALA A 1 99 ? 9.029 -6.129 -29.421 1.00 95.56 99 ALA A N 1
ATOM 808 C CA . ALA A 1 99 ? 8.417 -6.733 -28.248 1.00 95.56 99 ALA A CA 1
ATOM 809 C C . ALA A 1 99 ? 7.676 -5.680 -27.411 1.00 95.56 99 ALA A C 1
ATOM 811 O O . ALA A 1 99 ? 8.183 -4.590 -27.159 1.00 95.56 99 ALA A O 1
ATOM 812 N N . GLY A 1 100 ? 6.482 -6.014 -26.926 1.00 95.38 100 GLY A N 1
ATOM 813 C CA . GLY A 1 100 ? 5.646 -5.098 -26.152 1.00 95.38 100 GLY A CA 1
ATOM 814 C C . GLY A 1 100 ? 5.124 -5.680 -24.849 1.00 95.38 100 GLY A C 1
ATOM 815 O O . GLY A 1 100 ? 5.077 -6.894 -24.656 1.00 95.38 100 GLY A O 1
ATOM 816 N N . GLU A 1 101 ? 4.660 -4.805 -23.959 1.00 95.88 101 GLU A N 1
ATOM 817 C CA . GLU A 1 101 ? 3.879 -5.189 -22.782 1.00 95.88 101 GLU A CA 1
ATOM 818 C C . GLU A 1 101 ? 2.726 -4.213 -22.535 1.0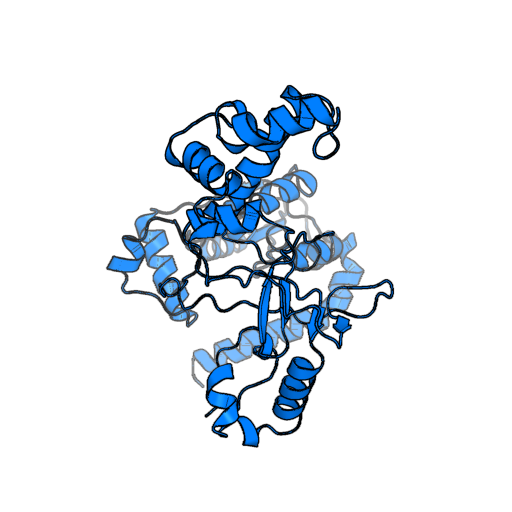0 95.88 101 GLU A C 1
ATOM 820 O O . GLU A 1 101 ? 2.826 -3.016 -22.804 1.00 95.88 101 GLU A O 1
ATOM 825 N N . LYS A 1 102 ? 1.606 -4.719 -22.013 1.00 95.56 102 LYS A N 1
ATOM 826 C CA . LYS A 1 102 ? 0.416 -3.919 -21.716 1.00 95.56 102 LYS A CA 1
ATOM 827 C C . LYS A 1 102 ? -0.030 -4.134 -20.279 1.00 95.56 102 LYS A C 1
ATOM 829 O O . LYS A 1 102 ? -0.702 -5.120 -19.971 1.00 95.56 102 LYS A O 1
ATOM 834 N N . THR A 1 103 ? 0.167 -3.109 -19.458 1.00 94.69 103 THR A N 1
ATOM 835 C CA . THR A 1 103 ? -0.467 -2.999 -18.148 1.00 94.69 103 THR A CA 1
ATOM 836 C C . THR A 1 103 ? -1.040 -1.592 -17.982 1.00 94.69 103 THR A C 1
ATOM 838 O O . THR A 1 103 ? -0.312 -0.648 -17.673 1.00 94.69 103 THR A O 1
ATOM 841 N N . PRO A 1 104 ? -2.372 -1.436 -18.090 1.00 87.62 104 PRO A N 1
ATOM 842 C CA . PRO A 1 104 ? -3.010 -0.127 -17.964 1.00 87.62 104 PRO A CA 1
ATOM 843 C C . PRO A 1 104 ? -2.852 0.515 -16.570 1.00 87.62 104 PRO A C 1
ATOM 845 O O . PRO A 1 104 ? -3.030 1.709 -16.366 1.00 87.62 104 PRO A O 1
ATOM 848 N N . GLY A 1 105 ? -2.537 -0.285 -15.552 1.00 83.62 105 GLY A N 1
ATOM 849 C CA . GLY A 1 105 ? -2.321 0.229 -14.199 1.00 83.62 105 GLY A CA 1
ATOM 850 C C . GLY A 1 105 ? -1.086 1.126 -14.055 1.00 83.62 105 GLY A C 1
ATOM 851 O O . GLY A 1 105 ? -0.979 1.808 -13.039 1.00 83.62 105 GLY A O 1
ATOM 852 N N . TYR A 1 106 ? -0.163 1.132 -15.024 1.00 93.50 106 TYR A N 1
ATOM 853 C CA . TYR A 1 106 ? 1.085 1.889 -14.907 1.00 93.50 106 TYR A CA 1
ATOM 854 C C . TYR A 1 106 ? 0.871 3.407 -14.945 1.00 93.50 106 TYR A C 1
ATOM 856 O O . TYR A 1 106 ? 1.545 4.093 -14.183 1.00 93.50 106 TYR A O 1
ATOM 864 N N . LEU A 1 107 ? -0.111 3.924 -15.706 1.00 90.56 107 LEU A N 1
ATOM 865 C CA . LEU A 1 107 ? -0.375 5.374 -15.799 1.00 90.56 107 LEU A CA 1
ATOM 866 C C . LEU A 1 107 ? -0.550 6.049 -14.437 1.00 90.56 107 LEU A C 1
ATOM 868 O O . LEU A 1 107 ? -0.196 7.206 -14.252 1.00 90.56 107 LEU A O 1
ATOM 872 N N . PHE A 1 108 ? -1.159 5.322 -13.501 1.00 82.56 108 PHE A N 1
ATOM 873 C CA . PHE A 1 108 ? -1.605 5.841 -12.212 1.00 82.56 108 PHE A CA 1
ATOM 874 C C . PHE A 1 108 ? -0.659 5.468 -11.066 1.00 82.56 108 PHE A C 1
ATOM 876 O O . PHE A 1 108 ? -1.020 5.603 -9.898 1.00 82.56 108 PHE A O 1
ATOM 883 N N . SER A 1 109 ? 0.527 4.936 -11.371 1.00 85.25 109 SER A N 1
ATOM 884 C CA . SER A 1 109 ? 1.460 4.422 -10.372 1.00 85.25 109 SER A CA 1
ATOM 885 C C . SER A 1 109 ? 2.798 5.147 -10.461 1.00 85.25 109 SER A C 1
ATOM 887 O O . SER A 1 109 ? 3.598 4.868 -11.349 1.00 85.25 109 SER A O 1
ATOM 889 N N . SER A 1 110 ? 3.077 6.022 -9.488 1.00 83.44 110 SER A N 1
ATOM 890 C CA . SER A 1 110 ? 4.372 6.716 -9.380 1.00 83.44 110 SER A CA 1
ATOM 891 C C . SER A 1 110 ? 5.547 5.737 -9.314 1.00 83.44 110 SER A C 1
ATOM 893 O O . SER A 1 110 ? 6.516 5.879 -10.047 1.00 83.44 110 SER A O 1
ATOM 895 N N . LYS A 1 111 ? 5.401 4.661 -8.531 1.00 88.44 111 LYS A N 1
ATOM 896 C CA . LYS A 1 111 ? 6.381 3.566 -8.472 1.00 88.44 111 LYS A CA 1
ATOM 897 C C . LYS A 1 111 ? 6.635 2.922 -9.832 1.00 88.44 111 LYS A C 1
ATOM 899 O O . LYS A 1 111 ? 7.758 2.523 -10.111 1.00 88.44 111 LYS A O 1
ATOM 904 N N . ALA A 1 112 ? 5.590 2.742 -10.645 1.00 92.50 112 ALA A N 1
ATOM 905 C CA . ALA A 1 112 ? 5.773 2.154 -11.963 1.00 92.50 112 ALA A CA 1
ATOM 906 C C . ALA A 1 112 ? 6.586 3.093 -12.857 1.00 92.50 112 ALA A C 1
ATOM 908 O O . ALA A 1 112 ? 7.471 2.612 -13.548 1.00 92.50 112 ALA A O 1
ATOM 909 N N . ALA A 1 113 ? 6.338 4.404 -12.793 1.00 92.69 113 ALA A N 1
ATOM 910 C CA . ALA A 1 113 ? 7.114 5.391 -13.540 1.00 92.69 113 ALA A CA 1
ATOM 911 C C . ALA A 1 113 ? 8.606 5.361 -13.164 1.00 92.69 113 ALA A C 1
ATOM 913 O O . ALA A 1 113 ? 9.443 5.243 -14.054 1.00 92.69 113 ALA A O 1
ATOM 914 N N . GLU A 1 114 ? 8.929 5.382 -11.865 1.00 92.62 114 GLU A N 1
ATOM 915 C CA . GLU A 1 114 ? 10.313 5.284 -11.367 1.00 92.62 114 GLU A CA 1
ATOM 916 C C . GLU A 1 114 ? 11.003 4.011 -11.877 1.00 92.62 114 GLU A C 1
ATOM 918 O O . GLU A 1 114 ? 12.050 4.074 -12.514 1.00 92.62 114 GLU A O 1
ATOM 923 N N . ARG A 1 115 ? 10.366 2.852 -11.683 1.00 96.31 115 ARG A N 1
ATOM 924 C CA . ARG A 1 115 ? 10.949 1.558 -12.061 1.00 96.31 115 ARG A CA 1
ATOM 925 C C . ARG A 1 115 ? 11.071 1.368 -13.570 1.00 96.31 115 ARG A C 1
ATOM 927 O O . ARG A 1 115 ? 12.007 0.726 -14.021 1.00 96.31 115 ARG A O 1
ATOM 934 N N . ILE A 1 116 ? 10.129 1.891 -14.358 1.00 96.81 116 ILE A N 1
ATOM 935 C CA . ILE A 1 116 ? 10.215 1.855 -15.826 1.00 96.81 116 ILE A CA 1
ATOM 936 C C . ILE A 1 116 ? 11.395 2.707 -16.294 1.00 96.81 116 ILE A C 1
ATOM 938 O O . ILE A 1 116 ? 12.134 2.268 -17.168 1.00 96.81 116 ILE A O 1
ATOM 942 N N . ASN A 1 117 ? 11.592 3.889 -15.708 1.00 96.12 117 ASN A N 1
ATOM 943 C CA . ASN A 1 117 ? 12.724 4.750 -16.040 1.00 96.12 117 ASN A CA 1
ATOM 944 C C . ASN A 1 117 ? 14.071 4.094 -15.688 1.00 96.12 117 ASN A C 1
ATOM 946 O O . ASN A 1 117 ? 15.026 4.217 -16.447 1.00 96.12 117 ASN A O 1
ATOM 950 N N . GLU A 1 118 ? 14.139 3.374 -14.566 1.00 95.19 118 GLU A N 1
ATOM 951 C CA . GLU A 1 118 ? 15.331 2.621 -14.152 1.00 95.19 118 GLU A CA 1
ATOM 952 C C . GLU A 1 118 ? 15.597 1.391 -15.039 1.00 95.19 118 GLU A C 1
ATOM 954 O O . GLU A 1 118 ? 16.706 1.211 -15.540 1.00 95.19 118 GLU A O 1
ATOM 959 N N . ASP A 1 119 ? 14.588 0.540 -15.249 1.00 95.31 119 ASP A N 1
ATOM 960 C CA . ASP A 1 119 ? 14.763 -0.769 -15.892 1.00 95.31 119 ASP A CA 1
ATOM 961 C C . ASP A 1 119 ? 14.690 -0.707 -17.427 1.00 95.31 119 ASP A C 1
ATOM 963 O O . ASP A 1 119 ? 15.257 -1.562 -18.115 1.00 95.31 119 ASP A O 1
ATOM 967 N N . LEU A 1 120 ? 13.937 0.250 -17.976 1.00 96.50 120 LEU A N 1
ATOM 968 C CA . LEU A 1 120 ? 13.580 0.353 -19.394 1.00 96.50 120 LEU A CA 1
ATOM 969 C C . LEU A 1 120 ? 13.646 1.809 -19.906 1.00 96.50 120 LEU A C 1
ATOM 971 O O . LEU A 1 120 ? 12.675 2.290 -20.498 1.00 96.50 120 LEU A O 1
ATOM 975 N N . PRO A 1 121 ? 14.785 2.512 -19.754 1.00 95.50 121 PRO A N 1
ATOM 976 C CA . PRO A 1 121 ? 14.893 3.939 -20.086 1.00 95.50 121 PRO A CA 1
ATOM 977 C C . PRO A 1 121 ? 14.605 4.262 -21.561 1.00 95.50 121 PRO A C 1
ATOM 979 O O . PRO A 1 121 ? 14.224 5.380 -21.889 1.00 95.50 121 PRO A O 1
ATOM 982 N N . ASN A 1 122 ? 14.762 3.281 -22.455 1.00 95.12 122 ASN A N 1
ATOM 983 C CA . ASN A 1 122 ? 14.583 3.452 -23.900 1.00 95.12 122 ASN A CA 1
ATOM 984 C C . ASN A 1 122 ? 13.224 2.954 -24.421 1.00 95.12 122 ASN A C 1
ATOM 986 O O . ASN A 1 122 ? 12.961 3.054 -25.620 1.00 95.12 122 ASN A O 1
ATOM 990 N N . ALA A 1 123 ? 12.371 2.377 -23.566 1.00 96.56 123 ALA A N 1
ATOM 991 C CA . ALA A 1 123 ? 11.095 1.830 -24.014 1.00 96.56 123 ALA A CA 1
ATOM 992 C C . ALA A 1 123 ? 10.117 2.953 -24.386 1.00 96.56 123 ALA A C 1
ATOM 994 O O . ALA A 1 123 ? 9.909 3.905 -23.633 1.00 96.56 123 ALA A O 1
ATOM 995 N N . LYS A 1 124 ? 9.448 2.820 -25.534 1.00 97.25 124 LYS A N 1
ATOM 996 C CA . LYS A 1 124 ? 8.416 3.774 -25.958 1.00 97.25 124 LYS A CA 1
ATOM 997 C C . LYS A 1 124 ? 7.158 3.602 -25.111 1.00 97.25 124 LYS A C 1
ATOM 999 O O . LYS A 1 124 ? 6.643 2.496 -24.960 1.00 97.25 124 LYS A O 1
ATOM 1004 N N . LEU A 1 125 ? 6.614 4.697 -24.592 1.00 96.81 125 LEU A N 1
ATOM 1005 C CA . LEU A 1 125 ? 5.396 4.672 -23.782 1.00 96.81 125 LEU A CA 1
ATOM 1006 C C . LEU A 1 125 ? 4.180 5.034 -24.640 1.00 96.81 125 LEU A C 1
ATOM 1008 O O . LEU A 1 125 ? 4.129 6.104 -25.238 1.00 96.81 125 LEU A O 1
ATOM 1012 N N . ILE A 1 126 ? 3.185 4.147 -24.683 1.00 95.25 126 ILE A N 1
ATOM 1013 C CA . ILE A 1 126 ? 1.941 4.343 -25.436 1.00 95.25 126 ILE A CA 1
ATOM 1014 C C . ILE A 1 126 ? 0.791 4.628 -24.464 1.00 95.25 126 ILE A C 1
ATOM 1016 O O . ILE A 1 126 ? 0.383 3.778 -23.657 1.00 95.25 126 ILE A O 1
ATOM 1020 N N . GLY A 1 127 ? 0.249 5.842 -24.564 1.00 91.56 127 GLY A N 1
ATOM 1021 C CA . GLY A 1 127 ? -0.906 6.323 -23.813 1.00 91.56 127 GLY A CA 1
ATOM 1022 C C . GLY A 1 127 ? -2.154 6.431 -24.689 1.00 91.56 127 GLY A C 1
ATOM 1023 O O . GLY A 1 127 ? -2.208 7.231 -25.612 1.00 91.56 127 GLY A O 1
ATOM 1024 N N . LEU A 1 128 ? -3.180 5.651 -24.367 1.00 90.06 128 LEU A N 1
ATOM 1025 C CA . LEU A 1 128 ? -4.510 5.697 -24.950 1.00 90.06 128 LEU A CA 1
ATOM 1026 C C . LEU A 1 128 ? -5.455 6.292 -23.916 1.00 90.06 128 LEU A C 1
ATOM 1028 O O . LEU A 1 128 ? -5.665 5.719 -22.839 1.00 90.06 128 LEU A O 1
ATOM 1032 N N . LEU A 1 129 ? -6.013 7.444 -24.258 1.00 88.75 129 LEU A N 1
ATOM 1033 C CA . LEU A 1 129 ? -6.965 8.172 -23.438 1.00 88.75 129 LEU A CA 1
ATOM 1034 C C . LEU A 1 129 ? -8.360 8.072 -24.055 1.00 88.75 129 LEU A C 1
ATOM 1036 O O . LEU A 1 129 ? -8.528 7.854 -25.251 1.00 88.75 129 LEU A O 1
ATOM 1040 N N . ARG A 1 130 ? -9.371 8.207 -23.205 1.00 87.94 130 ARG A N 1
ATOM 1041 C CA . ARG A 1 130 ? -10.787 8.224 -23.574 1.00 87.94 130 ARG A CA 1
ATOM 1042 C C . ARG A 1 130 ? -11.437 9.394 -22.853 1.00 87.94 130 ARG A C 1
ATOM 1044 O O . ARG A 1 130 ? -10.945 9.779 -21.790 1.00 87.94 130 ARG A O 1
ATOM 1051 N N . ASN A 1 131 ? -12.559 9.891 -23.377 1.00 92.19 131 ASN A N 1
ATOM 1052 C CA . ASN A 1 131 ? -13.431 10.798 -22.639 1.00 92.19 131 ASN A CA 1
ATOM 1053 C C . ASN A 1 131 ? -13.577 10.321 -21.170 1.00 92.19 131 ASN A C 1
ATOM 1055 O O . ASN A 1 131 ? -13.943 9.159 -20.934 1.00 92.19 131 ASN A O 1
ATOM 1059 N N . PRO A 1 132 ? -13.241 11.169 -20.183 1.00 85.31 132 PRO A N 1
ATOM 1060 C CA . PRO A 1 132 ? -13.113 10.747 -18.791 1.00 85.31 132 PRO A CA 1
ATOM 1061 C C . PRO A 1 132 ? -14.438 10.250 -18.205 1.00 85.31 132 PRO A C 1
ATOM 1063 O O . PRO A 1 132 ? -14.433 9.261 -17.464 1.00 85.31 132 PRO A O 1
ATOM 1066 N N . THR A 1 133 ? -15.559 10.863 -18.594 1.00 85.62 133 THR A N 1
ATOM 1067 C CA . THR A 1 133 ? -16.915 10.478 -18.180 1.00 85.62 133 THR A CA 1
ATOM 1068 C C . THR A 1 133 ? -17.260 9.089 -18.698 1.00 85.62 133 THR A C 1
ATOM 1070 O O . THR A 1 133 ? -17.595 8.188 -17.927 1.00 85.62 133 THR A O 1
ATOM 1073 N N . GLU A 1 134 ? -17.088 8.852 -19.997 1.00 88.00 134 GLU A N 1
ATOM 1074 C CA . GLU A 1 134 ? -17.368 7.540 -20.581 1.00 88.00 134 GLU A CA 1
ATOM 1075 C C . GLU A 1 134 ? -16.461 6.436 -20.028 1.00 88.00 134 GLU A C 1
ATOM 1077 O O . GLU A 1 134 ? -16.889 5.298 -19.806 1.00 88.00 134 GLU A O 1
ATOM 1082 N N . ARG A 1 135 ? -15.183 6.757 -19.798 1.00 90.12 135 ARG A N 1
ATOM 1083 C CA . ARG A 1 135 ? -14.224 5.835 -19.191 1.00 90.12 135 ARG A CA 1
ATOM 1084 C C . ARG A 1 135 ? -14.658 5.459 -17.774 1.00 90.12 135 ARG A C 1
ATOM 1086 O O . ARG A 1 135 ? -14.623 4.272 -17.437 1.00 90.12 135 ARG A O 1
ATOM 1093 N N . ALA A 1 136 ? -15.086 6.431 -16.967 1.00 85.25 136 ALA A N 1
ATOM 1094 C CA . ALA A 1 136 ? -15.594 6.196 -15.619 1.00 85.25 136 ALA A CA 1
ATOM 1095 C C . ALA A 1 136 ? -16.839 5.294 -15.642 1.00 85.25 136 ALA A C 1
ATOM 1097 O O . ALA A 1 136 ? -16.875 4.288 -14.929 1.00 85.25 136 ALA A O 1
ATOM 1098 N N . ILE A 1 137 ? -17.805 5.572 -16.526 1.00 87.19 137 ILE A N 1
ATOM 1099 C CA . ILE A 1 137 ? -19.006 4.739 -16.724 1.00 87.19 137 ILE A CA 1
ATOM 1100 C C . ILE A 1 137 ? -18.608 3.306 -17.115 1.00 87.19 137 ILE A C 1
ATOM 1102 O O . ILE A 1 137 ? -19.070 2.320 -16.536 1.00 87.19 137 ILE A O 1
ATOM 1106 N N . SER A 1 138 ? -17.676 3.157 -18.057 1.00 87.44 138 SER A N 1
ATOM 1107 C CA . SER A 1 138 ? -17.181 1.844 -18.477 1.00 87.44 138 SER A CA 1
ATOM 1108 C C . SER A 1 138 ? -16.477 1.086 -17.342 1.00 87.44 138 SER A C 1
ATOM 1110 O O . SER A 1 138 ? -16.562 -0.147 -17.254 1.00 87.44 138 SER A O 1
ATOM 1112 N N . HIS A 1 139 ? -15.775 1.809 -16.466 1.00 87.12 139 HIS A N 1
ATOM 1113 C CA . HIS A 1 139 ? -15.095 1.256 -15.298 1.00 87.12 139 HIS A CA 1
ATOM 1114 C C . HIS A 1 139 ? -16.095 0.774 -14.247 1.00 87.12 139 HIS A C 1
ATOM 1116 O O . HIS A 1 139 ? -15.965 -0.357 -13.774 1.00 87.12 139 HIS A O 1
ATOM 1122 N N . TYR A 1 140 ? -17.138 1.562 -13.984 1.00 86.19 140 TYR A N 1
ATOM 1123 C CA . TYR A 1 140 ? -18.256 1.208 -13.113 1.00 86.19 140 TYR A CA 1
ATOM 1124 C C . TYR A 1 140 ? -18.892 -0.135 -13.512 1.00 86.19 140 TYR A C 1
ATOM 1126 O O . TYR A 1 140 ? -18.896 -1.093 -12.733 1.00 86.19 140 TYR A O 1
ATOM 1134 N N . PHE A 1 141 ? -19.309 -0.277 -14.774 1.00 88.25 141 PHE A N 1
ATOM 1135 C CA . PHE A 1 141 ? -19.916 -1.522 -15.260 1.00 88.25 141 PHE A CA 1
ATOM 1136 C C 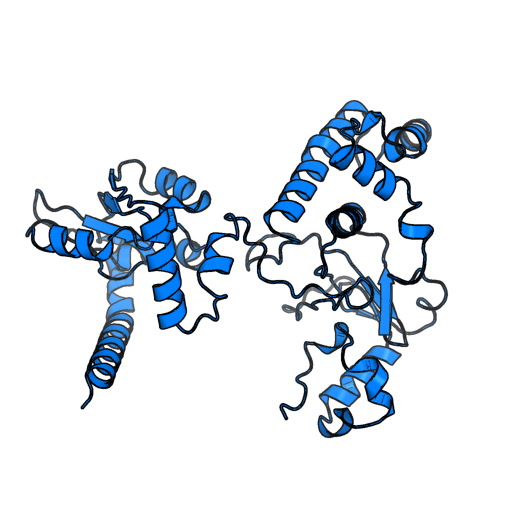. PHE A 1 141 ? -18.930 -2.695 -15.351 1.00 88.25 141 PHE A C 1
ATOM 1138 O O . PHE A 1 141 ? -19.322 -3.863 -15.301 1.00 88.25 141 PHE A O 1
ATOM 1145 N N . MET A 1 142 ? -17.630 -2.437 -15.520 1.00 86.75 142 MET A N 1
ATOM 1146 C CA . MET A 1 142 ? -16.621 -3.495 -15.403 1.00 86.75 142 MET A CA 1
ATOM 1147 C C . MET A 1 142 ? -16.517 -4.001 -13.957 1.00 86.75 142 MET A C 1
ATOM 1149 O O . MET A 1 142 ? -16.445 -5.213 -13.763 1.00 86.75 142 MET A O 1
ATOM 1153 N N . ALA A 1 143 ? -16.513 -3.110 -12.964 1.00 80.38 143 ALA A N 1
ATOM 1154 C CA . ALA A 1 143 ? -16.438 -3.484 -11.554 1.00 80.38 143 ALA A CA 1
ATOM 1155 C C . ALA A 1 143 ? -17.663 -4.309 -11.120 1.00 80.38 143 ALA A C 1
ATOM 1157 O O . ALA A 1 143 ? -17.493 -5.366 -10.511 1.00 80.38 143 ALA A O 1
ATOM 1158 N N . LEU A 1 144 ? -18.870 -3.908 -11.541 1.00 81.81 144 LEU A N 1
ATOM 1159 C CA . LEU A 1 144 ? -20.097 -4.689 -11.329 1.00 81.81 144 LEU A CA 1
ATOM 1160 C C . LEU A 1 144 ? -19.993 -6.106 -11.910 1.00 81.81 144 LEU A C 1
ATOM 1162 O O . LEU A 1 144 ? -20.241 -7.085 -11.211 1.00 81.81 144 LEU A O 1
ATOM 1166 N N . ARG A 1 145 ? -19.534 -6.246 -13.163 1.00 82.94 145 ARG A N 1
ATOM 1167 C CA . ARG A 1 145 ? -19.326 -7.564 -13.800 1.00 82.94 145 ARG A CA 1
ATOM 1168 C C . ARG A 1 145 ? -18.291 -8.435 -13.087 1.00 82.94 145 ARG A C 1
ATOM 1170 O O . ARG A 1 145 ? -18.368 -9.656 -13.170 1.00 82.94 145 ARG A O 1
ATOM 1177 N N . LYS A 1 146 ? -17.321 -7.822 -12.404 1.00 77.62 146 LYS A N 1
ATOM 1178 C CA . LYS A 1 146 ? -16.324 -8.515 -11.572 1.00 77.62 146 LYS A CA 1
ATOM 1179 C C . LYS A 1 146 ? -16.849 -8.859 -10.168 1.00 77.62 146 LYS A C 1
ATOM 1181 O O . LYS A 1 146 ? -16.079 -9.361 -9.357 1.00 77.62 146 LYS A O 1
ATOM 1186 N N . GLY A 1 147 ? -18.124 -8.591 -9.872 1.00 79.38 147 GLY A N 1
ATOM 1187 C CA . GLY A 1 147 ? -18.744 -8.864 -8.573 1.00 79.38 147 GLY A CA 1
ATOM 1188 C C . GLY A 1 147 ? -18.402 -7.836 -7.493 1.00 79.38 147 GLY A C 1
ATOM 1189 O O . GLY A 1 147 ? -18.631 -8.079 -6.311 1.00 79.38 147 GLY A O 1
ATOM 1190 N N . THR A 1 148 ? -17.833 -6.686 -7.864 1.00 71.75 148 THR A N 1
ATOM 1191 C CA . THR A 1 148 ? -17.569 -5.611 -6.903 1.00 71.75 148 THR A CA 1
ATOM 1192 C C . THR A 1 148 ? -18.872 -4.873 -6.608 1.00 71.75 148 THR A C 1
ATOM 1194 O O . THR A 1 148 ? -19.485 -4.341 -7.532 1.00 71.75 148 THR A O 1
ATOM 1197 N N . LYS A 1 149 ? -19.280 -4.797 -5.335 1.00 74.69 149 LYS A N 1
ATOM 1198 C CA . LYS A 1 149 ? -20.427 -3.973 -4.918 1.00 74.69 149 LYS A CA 1
ATOM 1199 C C . LYS A 1 149 ? -20.140 -2.506 -5.253 1.00 74.69 149 LYS A C 1
ATOM 1201 O O . LYS A 1 149 ? -19.095 -1.991 -4.863 1.00 74.69 149 LYS A O 1
ATOM 1206 N N . GLN A 1 150 ? -21.033 -1.863 -5.998 1.00 73.38 150 GLN A N 1
ATOM 1207 C CA . GLN A 1 150 ? -20.950 -0.440 -6.328 1.00 73.38 150 GLN A CA 1
ATOM 1208 C C . GLN A 1 150 ? -22.205 0.272 -5.820 1.00 73.38 150 GLN A C 1
ATOM 1210 O O . GLN A 1 150 ? -23.272 -0.336 -5.752 1.00 73.38 150 GLN A O 1
ATOM 1215 N N . HIS A 1 151 ? -22.066 1.556 -5.500 1.00 78.50 151 HIS A N 1
ATOM 1216 C CA . HIS A 1 151 ? -23.198 2.469 -5.325 1.00 78.50 151 HIS A CA 1
ATOM 1217 C C . HIS A 1 151 ? -23.971 2.640 -6.643 1.00 78.50 151 HIS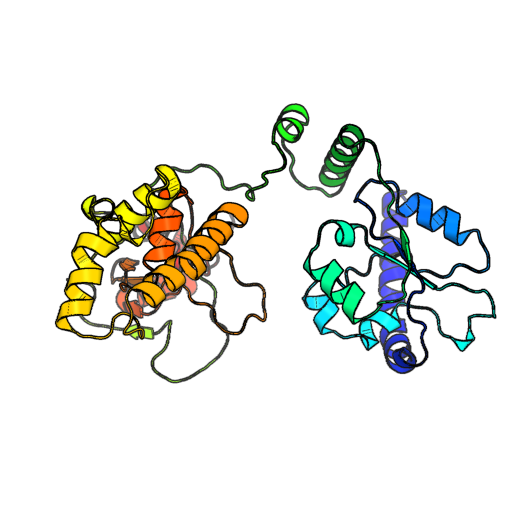 A C 1
ATOM 1219 O O . HIS A 1 151 ? -23.437 2.280 -7.696 1.00 78.50 151 HIS A O 1
ATOM 1225 N N . PRO A 1 152 ? -25.195 3.192 -6.641 1.00 82.00 152 PRO A N 1
ATOM 1226 C CA . PRO A 1 152 ? -25.828 3.697 -7.857 1.00 82.00 152 PRO A CA 1
ATOM 1227 C C . PRO A 1 152 ? -24.878 4.595 -8.661 1.00 82.00 152 PRO A C 1
ATOM 1229 O O . PRO A 1 152 ? -24.042 5.297 -8.092 1.00 82.00 152 PRO A O 1
ATOM 1232 N N . ILE A 1 153 ? -24.969 4.560 -9.993 1.00 79.62 153 ILE A N 1
ATOM 1233 C CA . ILE A 1 153 ? -24.003 5.258 -10.855 1.00 79.62 153 ILE A CA 1
ATOM 1234 C C . ILE A 1 153 ? -24.003 6.776 -10.631 1.00 79.62 153 ILE A C 1
ATOM 1236 O O . ILE A 1 153 ? -22.940 7.382 -10.665 1.00 79.62 153 ILE A O 1
ATOM 1240 N N . SER A 1 154 ? -25.159 7.377 -10.338 1.00 77.69 154 SER A N 1
ATOM 1241 C CA . SER A 1 154 ? -25.281 8.795 -9.981 1.00 77.69 154 SER A CA 1
ATOM 1242 C C . SER A 1 154 ? -24.413 9.144 -8.769 1.00 77.69 154 SER A C 1
ATOM 1244 O O . SER A 1 154 ? -23.598 10.057 -8.842 1.00 77.69 154 SER A O 1
ATOM 1246 N N . GLU A 1 155 ? -2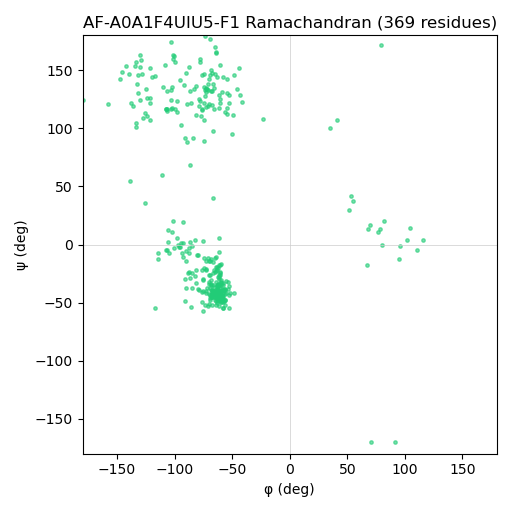4.500 8.354 -7.698 1.00 75.69 155 GLU A N 1
ATOM 1247 C CA . GLU A 1 155 ? -23.657 8.503 -6.506 1.00 75.69 155 GLU A CA 1
ATOM 1248 C C . GLU A 1 155 ? -22.180 8.238 -6.821 1.00 75.69 155 GLU A C 1
ATOM 1250 O O . GLU A 1 155 ? -21.316 9.023 -6.441 1.00 75.69 155 GLU A O 1
ATOM 1255 N N . ALA A 1 156 ? -21.879 7.169 -7.564 1.00 73.44 156 ALA A N 1
ATOM 1256 C CA . ALA A 1 156 ? -20.508 6.788 -7.906 1.00 73.44 156 ALA A CA 1
ATOM 1257 C C . ALA A 1 156 ? -19.789 7.797 -8.826 1.00 73.44 156 ALA A C 1
ATOM 1259 O O . ALA A 1 156 ? -18.559 7.803 -8.873 1.00 73.44 156 ALA A O 1
ATOM 1260 N N . MET A 1 157 ? -20.533 8.619 -9.574 1.00 69.81 157 MET A N 1
ATOM 1261 C CA . MET A 1 157 ? -19.992 9.697 -10.415 1.00 69.81 157 MET A CA 1
ATOM 1262 C C . MET A 1 157 ? -19.906 11.034 -9.672 1.00 69.81 157 MET A C 1
ATOM 1264 O O . MET A 1 157 ? -19.025 11.835 -9.972 1.00 69.81 157 MET A O 1
ATOM 1268 N N . MET A 1 158 ? -20.792 11.276 -8.700 1.00 62.94 158 MET A N 1
ATOM 1269 C CA . MET A 1 158 ? -20.743 12.457 -7.826 1.00 62.94 158 MET A CA 1
ATOM 1270 C C . MET A 1 158 ? -19.660 12.346 -6.752 1.00 62.94 158 MET A C 1
ATOM 1272 O O . MET A 1 158 ? -19.179 13.361 -6.245 1.00 62.94 158 MET A O 1
ATOM 1276 N N . THR A 1 159 ? -19.226 11.129 -6.423 1.00 53.12 159 THR A N 1
ATOM 1277 C CA . THR A 1 159 ? -17.980 10.939 -5.688 1.00 53.12 159 THR A CA 1
ATOM 1278 C C . THR A 1 159 ? -16.827 11.371 -6.587 1.00 53.12 159 THR A C 1
ATOM 1280 O O . THR A 1 159 ? -16.374 10.605 -7.440 1.00 53.12 159 THR A O 1
ATOM 1283 N N . ARG A 1 160 ? -16.349 12.608 -6.391 1.00 40.22 160 ARG A N 1
ATOM 1284 C CA . ARG A 1 160 ? -15.024 13.061 -6.844 1.00 40.22 160 ARG A CA 1
ATOM 1285 C C . ARG A 1 160 ? -14.010 11.960 -6.518 1.00 40.22 160 ARG A C 1
ATOM 1287 O O . ARG A 1 160 ? -14.211 11.210 -5.565 1.00 40.22 160 ARG A O 1
ATOM 1294 N N . GLU A 1 161 ? -12.927 11.861 -7.280 1.00 41.50 161 GLU A N 1
ATOM 1295 C CA . GLU A 1 161 ? -11.868 10.853 -7.120 1.00 41.50 161 GLU A CA 1
ATOM 1296 C C . GLU A 1 161 ? -11.061 11.010 -5.806 1.00 41.50 161 GLU A C 1
ATOM 1298 O O . GLU A 1 161 ? -9.859 10.820 -5.760 1.00 41.50 161 GLU A O 1
ATOM 1303 N N . GLU A 1 162 ? -11.719 11.324 -4.698 1.00 35.88 162 GLU A N 1
ATOM 1304 C CA . GLU A 1 162 ? -11.327 10.930 -3.362 1.00 35.88 162 GLU A CA 1
ATOM 1305 C C . GLU A 1 162 ? -12.033 9.602 -3.084 1.00 35.88 162 GLU A C 1
ATOM 1307 O O . GLU A 1 162 ? -13.168 9.548 -2.617 1.00 35.88 162 GLU A O 1
ATOM 1312 N N . ARG A 1 163 ? -11.365 8.488 -3.390 1.00 31.00 163 ARG A N 1
ATOM 1313 C CA . ARG A 1 163 ? -11.668 7.225 -2.713 1.00 31.00 163 ARG A CA 1
ATOM 1314 C C . ARG A 1 163 ? -10.794 7.132 -1.459 1.00 31.00 163 ARG A C 1
ATOM 1316 O O . ARG A 1 163 ? -9.756 6.471 -1.522 1.00 31.00 163 ARG A O 1
ATOM 1323 N N . PRO A 1 164 ? -11.209 7.646 -0.286 1.00 31.72 164 PRO A N 1
ATOM 1324 C CA . PRO A 1 164 ? -10.949 6.877 0.911 1.00 31.72 164 PRO A CA 1
ATOM 1325 C C . PRO A 1 164 ? -11.710 5.559 0.731 1.00 31.72 164 PRO A C 1
ATOM 1327 O O . PRO A 1 164 ? -12.884 5.531 0.349 1.00 31.72 164 PRO A O 1
ATOM 1330 N N . ARG A 1 165 ? -11.014 4.436 0.928 1.00 30.20 165 ARG A N 1
ATOM 1331 C CA . ARG A 1 165 ? -11.643 3.110 0.990 1.00 30.20 165 ARG A CA 1
ATOM 1332 C C . ARG A 1 165 ? -12.876 3.220 1.882 1.00 30.20 165 ARG A C 1
ATOM 1334 O O . ARG A 1 165 ? -12.791 3.834 2.938 1.00 30.20 165 ARG A O 1
ATOM 1341 N N . SER A 1 166 ? -14.001 2.663 1.446 1.00 28.12 166 SER A N 1
ATOM 1342 C CA . SER A 1 166 ? -15.284 2.730 2.147 1.00 28.12 166 SER A CA 1
ATOM 1343 C C . SER A 1 166 ? -15.145 2.320 3.619 1.00 28.12 166 SER A C 1
ATOM 1345 O O . SER A 1 166 ? -15.204 1.136 3.951 1.00 28.12 166 SER A O 1
ATOM 1347 N N . PHE A 1 167 ? -14.975 3.296 4.505 1.00 31.64 167 PHE A N 1
ATOM 1348 C CA . PHE A 1 167 ? -15.201 3.133 5.928 1.00 31.64 167 PHE A CA 1
ATOM 1349 C C . PHE A 1 167 ? -16.666 3.476 6.165 1.00 31.64 167 PHE A C 1
ATOM 1351 O O . PHE A 1 167 ? -17.122 4.573 5.840 1.00 31.64 167 PHE A O 1
ATOM 1358 N N . LYS A 1 168 ? -17.429 2.523 6.707 1.00 29.31 168 LYS A N 1
ATOM 1359 C CA . LYS A 1 168 ? -18.750 2.828 7.261 1.00 29.31 168 LYS A CA 1
ATOM 1360 C C . LYS A 1 168 ? -18.558 3.947 8.289 1.00 29.31 168 LYS A C 1
ATOM 1362 O O . LYS A 1 168 ? -17.850 3.735 9.270 1.00 29.31 168 LYS A O 1
ATOM 1367 N N . LYS A 1 169 ? -19.169 5.118 8.065 1.00 27.66 169 LYS A N 1
ATOM 1368 C CA . LYS A 1 169 ? -19.290 6.166 9.088 1.00 27.66 169 LYS A CA 1
ATOM 1369 C C . LYS A 1 169 ? -19.934 5.532 10.318 1.00 27.66 169 LYS A C 1
ATOM 1371 O O . LYS A 1 169 ? -21.094 5.134 10.267 1.00 27.66 169 LYS A O 1
ATOM 1376 N N . ARG A 1 170 ? -19.170 5.412 11.394 1.00 30.94 170 ARG A N 1
ATOM 1377 C CA . ARG A 1 170 ? -19.637 5.000 12.715 1.00 30.94 170 ARG A CA 1
ATOM 1378 C C . ARG A 1 170 ? -19.050 5.975 13.723 1.00 30.94 170 ARG A C 1
ATOM 1380 O O . ARG A 1 170 ? -17.925 6.443 13.552 1.00 30.94 170 ARG A O 1
ATOM 1387 N N . GLY A 1 171 ? -19.875 6.379 14.682 1.00 26.77 171 GLY A N 1
ATOM 1388 C CA . GLY A 1 171 ? -19.555 7.455 15.611 1.00 26.77 171 GLY A CA 1
ATOM 1389 C C . GLY A 1 171 ? -18.372 7.126 16.533 1.00 26.77 171 GLY A C 1
ATOM 1390 O O . GLY A 1 171 ? -17.954 5.972 16.625 1.00 26.77 171 GLY A O 1
ATOM 1391 N N . PRO A 1 172 ? -17.859 8.122 17.278 1.00 30.41 172 PRO A N 1
ATOM 1392 C CA . PRO A 1 172 ? -16.652 8.040 18.118 1.00 30.41 172 PRO A CA 1
ATOM 1393 C C . PRO A 1 172 ? -16.685 7.011 19.272 1.00 30.41 172 PRO A C 1
ATOM 1395 O O . PRO A 1 172 ? -15.746 6.955 20.059 1.00 30.41 172 PRO A O 1
ATOM 1398 N N . LYS A 1 173 ? -17.735 6.186 19.369 1.00 32.03 173 LYS A N 1
ATOM 1399 C CA . LYS A 1 173 ? -17.847 5.039 20.283 1.00 32.03 173 LYS A CA 1
ATOM 1400 C C . LYS A 1 173 ? -17.474 3.692 19.632 1.00 32.03 173 LYS A C 1
ATOM 1402 O O . LYS A 1 173 ? -17.481 2.686 20.325 1.00 32.03 173 LYS A O 1
ATOM 1407 N N . GLU A 1 174 ? -17.142 3.660 18.338 1.00 38.38 174 GLU A N 1
ATOM 1408 C CA . GLU A 1 174 ? -16.974 2.418 17.554 1.00 38.38 174 GLU A CA 1
ATOM 1409 C C . GLU A 1 174 ? -15.608 2.301 16.839 1.00 38.38 174 GLU A C 1
ATOM 1411 O O . GLU A 1 174 ? -15.512 1.782 15.723 1.00 38.38 174 GLU A O 1
ATOM 1416 N N . ILE A 1 175 ? -14.524 2.780 17.460 1.00 34.84 175 ILE A N 1
ATOM 1417 C CA . ILE A 1 175 ? -13.161 2.521 16.966 1.00 34.84 175 ILE A CA 1
ATOM 1418 C C . ILE A 1 175 ? -12.793 1.060 17.284 1.00 34.84 175 ILE A C 1
ATOM 1420 O O . ILE A 1 175 ? -12.220 0.775 18.333 1.00 34.84 175 ILE A O 1
ATOM 1424 N N . ASN A 1 176 ? -13.110 0.125 16.383 1.00 37.09 176 ASN A N 1
ATOM 1425 C CA . ASN A 1 176 ? -12.562 -1.238 16.439 1.00 37.09 176 ASN A CA 1
ATOM 1426 C C . ASN A 1 176 ? -11.100 -1.206 15.941 1.00 37.09 176 ASN A C 1
ATOM 1428 O O . ASN A 1 176 ? -10.836 -0.813 14.802 1.00 37.09 176 ASN A O 1
ATOM 1432 N N . LEU A 1 177 ? -10.140 -1.545 16.812 1.00 39.97 177 LEU A N 1
ATOM 1433 C CA . LEU A 1 177 ? -8.732 -1.747 16.442 1.00 39.97 177 LEU A CA 1
ATOM 1434 C C . LEU A 1 177 ? -8.582 -2.987 15.544 1.00 39.97 177 LEU A C 1
ATOM 1436 O O . LEU A 1 177 ? -9.259 -3.981 15.745 1.00 39.97 177 LEU A O 1
ATOM 1440 N N . TRP A 1 178 ? -7.625 -2.955 14.622 1.00 34.50 178 TRP A N 1
ATOM 1441 C CA . TRP A 1 178 ? -7.184 -4.151 13.902 1.00 34.50 178 TRP A CA 1
ATOM 1442 C C . TRP A 1 178 ? -5.901 -4.671 14.547 1.00 34.50 178 TRP A C 1
ATOM 1444 O O . TRP A 1 178 ? -4.881 -3.972 14.520 1.00 34.50 178 TRP A O 1
ATOM 1454 N N . LEU A 1 179 ? -5.924 -5.883 15.107 1.00 37.19 179 LEU A N 1
ATOM 1455 C CA . LEU A 1 179 ? -4.709 -6.554 15.569 1.00 37.19 179 LEU A CA 1
ATOM 1456 C C . LEU A 1 179 ? -4.041 -7.315 14.422 1.00 37.19 179 LEU A C 1
ATOM 1458 O O . LEU A 1 179 ? -4.620 -8.213 13.817 1.00 37.19 179 LEU A O 1
ATOM 1462 N N . LEU A 1 180 ? -2.784 -6.981 14.130 1.00 36.50 180 LEU A N 1
ATOM 1463 C CA . LEU A 1 180 ? -1.970 -7.772 13.209 1.00 36.50 180 LEU A CA 1
ATOM 1464 C C . LEU A 1 180 ? -1.447 -9.017 13.933 1.00 36.50 180 LEU A C 1
ATOM 1466 O O . LEU A 1 180 ? -0.705 -8.893 14.905 1.00 36.50 180 LEU A O 1
ATOM 1470 N N . GLY A 1 181 ? -1.817 -10.198 13.428 1.00 35.16 181 GLY A N 1
ATOM 1471 C CA . GLY A 1 181 ? -1.269 -11.483 13.860 1.00 35.16 181 GLY A CA 1
ATOM 1472 C C . GLY A 1 181 ? 0.255 -11.555 13.695 1.00 35.16 181 GLY A C 1
ATOM 1473 O O . GLY A 1 181 ? 0.835 -10.992 12.762 1.00 35.16 181 GLY A O 1
ATOM 1474 N N . ASP A 1 182 ? 0.886 -12.235 14.642 1.00 36.69 182 ASP A N 1
ATOM 1475 C CA . ASP A 1 182 ? 2.320 -12.201 14.924 1.00 36.69 182 ASP A CA 1
ATOM 1476 C C . ASP A 1 182 ? 3.169 -12.948 13.865 1.00 36.69 182 ASP A C 1
ATOM 1478 O O . ASP A 1 182 ? 2.902 -14.121 13.584 1.00 36.69 182 ASP A O 1
ATOM 1482 N N . PRO A 1 183 ? 4.218 -12.346 13.267 1.00 36.03 183 PRO A N 1
ATOM 1483 C CA . PRO A 1 183 ? 5.208 -13.081 12.494 1.00 36.03 183 PRO A CA 1
ATOM 1484 C C . PRO A 1 183 ? 6.414 -13.447 13.377 1.00 36.03 183 PRO A C 1
ATOM 1486 O O . PRO A 1 183 ? 7.289 -12.626 13.618 1.00 36.03 183 PRO A O 1
ATOM 1489 N N . ILE A 1 184 ? 6.458 -14.713 13.800 1.00 36.88 184 ILE A N 1
ATOM 1490 C CA . ILE A 1 184 ? 7.650 -15.545 14.071 1.00 36.88 184 ILE A CA 1
ATOM 1491 C C . ILE A 1 184 ? 8.841 -14.858 14.790 1.00 36.88 184 ILE A C 1
ATOM 1493 O O . ILE A 1 184 ? 9.659 -14.167 14.186 1.00 36.88 184 ILE A O 1
ATOM 1497 N N . LYS A 1 185 ? 9.000 -15.222 16.074 1.00 39.12 185 LYS A N 1
ATOM 1498 C CA . LYS A 1 185 ? 10.233 -15.297 16.895 1.00 39.12 185 LYS A CA 1
ATOM 1499 C C . LYS A 1 185 ? 11.325 -14.235 16.644 1.00 39.12 185 LYS A C 1
ATOM 1501 O O . LYS A 1 185 ? 12.255 -14.458 15.870 1.00 39.12 185 LYS A O 1
ATOM 1506 N N . ARG A 1 186 ? 11.373 -13.208 17.503 1.00 31.05 186 ARG A N 1
ATOM 1507 C CA . ARG A 1 186 ? 12.640 -12.607 17.977 1.00 31.05 186 ARG A CA 1
ATOM 1508 C C . ARG A 1 186 ? 12.580 -12.344 19.486 1.00 31.05 186 ARG A C 1
ATOM 1510 O O . ARG A 1 186 ? 11.744 -11.579 19.947 1.00 31.05 186 ARG A O 1
ATOM 1517 N N . LYS A 1 187 ? 13.478 -12.984 20.249 1.00 33.72 187 LYS A N 1
ATOM 1518 C CA . LYS A 1 187 ? 13.699 -12.738 21.685 1.00 33.72 187 LYS A CA 1
ATOM 1519 C C . LYS A 1 187 ? 14.500 -11.445 21.895 1.00 33.72 187 LYS A C 1
ATOM 1521 O O . LYS A 1 187 ? 15.664 -11.376 21.511 1.00 33.72 187 LYS A O 1
ATOM 1526 N N . LYS A 1 188 ? 13.861 -10.465 22.530 1.00 33.84 188 LYS A N 1
ATOM 1527 C CA . LYS A 1 188 ? 14.361 -9.423 23.455 1.00 33.84 188 LYS A CA 1
ATOM 1528 C C . LYS A 1 188 ? 13.102 -8.638 23.821 1.00 33.84 188 LYS A C 1
ATOM 1530 O O . LYS A 1 188 ? 12.405 -8.262 22.886 1.00 33.84 188 LYS A O 1
ATOM 1535 N N . HIS A 1 189 ? 12.789 -8.500 25.110 1.00 39.00 189 HIS A N 1
ATOM 1536 C CA . HIS A 1 189 ? 11.477 -8.090 25.632 1.00 39.00 189 HIS A CA 1
ATOM 1537 C C . HIS A 1 189 ? 10.603 -7.291 24.656 1.00 39.00 189 HIS A C 1
ATOM 1539 O O . HIS A 1 189 ? 10.956 -6.175 24.266 1.00 39.00 189 HIS A O 1
ATOM 1545 N N . GLY A 1 190 ? 9.545 -7.931 24.159 1.00 48.22 190 GLY A N 1
ATOM 1546 C CA . GLY A 1 190 ? 9.016 -7.663 22.822 1.00 48.22 190 GLY A CA 1
ATOM 1547 C C . GLY A 1 190 ? 7.502 -7.533 22.782 1.00 48.22 190 GLY A C 1
ATOM 1548 O O . GLY A 1 190 ? 6.794 -8.094 23.610 1.00 48.22 190 GLY A O 1
ATOM 1549 N N . ALA A 1 191 ? 7.011 -6.778 21.798 1.00 54.38 191 ALA A N 1
ATOM 1550 C CA . ALA A 1 191 ? 5.587 -6.644 21.511 1.00 54.38 191 ALA A CA 1
ATOM 1551 C C . ALA A 1 191 ? 4.857 -8.002 21.575 1.00 54.38 191 ALA A C 1
ATOM 1553 O O . ALA A 1 191 ? 5.291 -8.952 20.928 1.00 54.38 191 ALA A O 1
ATOM 1554 N N . GLY A 1 192 ? 3.764 -8.068 22.340 1.00 61.12 192 GLY A N 1
ATOM 1555 C CA . GLY A 1 192 ? 2.949 -9.273 22.524 1.00 61.12 192 GLY A CA 1
ATOM 1556 C C . GLY A 1 192 ? 3.179 -10.015 23.845 1.00 61.12 192 GLY A C 1
ATOM 1557 O O . GLY A 1 192 ? 2.581 -11.068 24.055 1.00 61.12 192 GLY A O 1
ATOM 1558 N N . GLU A 1 193 ? 4.009 -9.487 24.746 1.00 70.56 193 GLU A N 1
ATOM 1559 C CA . GLU A 1 193 ? 4.258 -10.098 26.055 1.00 70.56 193 GLU A CA 1
ATOM 1560 C C . GLU A 1 193 ? 3.007 -10.159 26.941 1.00 70.56 193 GLU A C 1
ATOM 1562 O O . GLU A 1 193 ? 2.175 -9.248 26.955 1.00 70.56 193 GLU A O 1
ATOM 1567 N N . ILE A 1 194 ? 2.903 -11.241 27.715 1.00 75.19 194 ILE A N 1
ATOM 1568 C CA . ILE A 1 194 ? 1.827 -11.454 28.682 1.00 75.19 194 ILE A CA 1
ATOM 1569 C C . ILE A 1 194 ? 2.373 -11.178 30.081 1.00 75.19 194 ILE A C 1
ATOM 1571 O O . ILE A 1 194 ? 3.259 -11.894 30.547 1.00 75.19 194 ILE A O 1
ATOM 1575 N N . LEU A 1 195 ? 1.829 -10.162 30.751 1.00 70.50 195 LEU A N 1
ATOM 1576 C CA . LEU A 1 195 ? 2.253 -9.737 32.086 1.00 70.50 195 LEU A CA 1
ATOM 1577 C C . LEU A 1 195 ? 1.125 -9.910 33.106 1.00 70.50 195 LEU A C 1
ATOM 1579 O O . LEU A 1 195 ? -0.050 -9.720 32.795 1.00 70.50 195 LEU A O 1
ATOM 1583 N N . ASP A 1 196 ? 1.492 -10.267 34.331 1.00 73.31 196 ASP A N 1
ATOM 1584 C CA . ASP A 1 196 ? 0.597 -10.315 35.494 1.00 73.31 196 ASP A CA 1
ATOM 1585 C C . ASP A 1 196 ? 0.838 -9.088 36.392 1.00 73.31 196 ASP A C 1
ATOM 1587 O O . ASP A 1 196 ? 1.778 -8.325 36.159 1.00 73.31 196 ASP A O 1
ATOM 1591 N N . GLY A 1 197 ? 0.025 -8.920 37.432 1.00 75.56 197 GLY A N 1
ATOM 1592 C CA . GLY A 1 197 ? 0.165 -7.826 38.402 1.00 75.56 197 GLY A CA 1
ATOM 1593 C C . GLY A 1 197 ? -0.645 -6.576 38.050 1.00 75.56 197 GLY A C 1
ATOM 1594 O O . GLY A 1 197 ? -1.497 -6.599 37.173 1.00 75.56 197 GLY A O 1
ATOM 1595 N N . ASP A 1 198 ? -0.404 -5.474 38.760 1.00 77.06 198 ASP A N 1
ATOM 1596 C CA . ASP A 1 198 ? -1.324 -4.325 38.801 1.00 77.06 198 ASP A CA 1
ATOM 1597 C C . ASP A 1 198 ? -0.937 -3.132 37.918 1.00 77.06 198 ASP A C 1
ATOM 1599 O O . ASP A 1 198 ? -1.421 -2.017 38.103 1.00 77.06 198 ASP A O 1
ATOM 1603 N N . TRP A 1 199 ? -0.095 -3.368 36.912 1.00 73.38 199 TRP A N 1
ATOM 1604 C CA . TRP A 1 199 ? 0.392 -2.327 36.000 1.00 73.38 199 TRP A CA 1
ATOM 1605 C C . TRP A 1 199 ? -0.720 -1.637 35.193 1.00 73.38 199 TRP A C 1
ATOM 1607 O O . TRP A 1 199 ? -0.495 -0.566 34.638 1.00 73.38 199 TRP A O 1
ATOM 1617 N N . ASP A 1 200 ? -1.907 -2.239 35.100 1.00 71.75 200 ASP A N 1
ATOM 1618 C CA . ASP A 1 200 ? -3.060 -1.722 34.367 1.00 71.75 200 ASP A CA 1
ATOM 1619 C C . ASP A 1 200 ? -3.990 -0.827 35.208 1.00 71.75 200 ASP A C 1
ATOM 1621 O O . ASP A 1 200 ? -4.810 -0.111 34.631 1.00 71.75 200 ASP A O 1
ATOM 1625 N N . LEU A 1 201 ? -3.854 -0.820 36.542 1.00 67.81 201 LEU A N 1
ATOM 1626 C CA . LEU A 1 201 ? -4.777 -0.121 37.450 1.00 67.81 201 LEU A CA 1
ATOM 1627 C C . LEU A 1 201 ? -4.594 1.405 37.484 1.00 67.81 201 LEU A C 1
ATOM 1629 O O . LEU A 1 201 ? -5.575 2.122 37.668 1.00 67.81 201 LEU A O 1
ATOM 1633 N N . ASP A 1 202 ? -3.376 1.906 37.264 1.00 59.91 202 ASP A N 1
ATOM 1634 C CA . ASP A 1 202 ? -3.061 3.345 37.244 1.00 59.91 202 ASP A CA 1
ATOM 1635 C C . ASP A 1 202 ? -2.710 3.818 35.827 1.00 59.91 202 ASP A C 1
ATOM 1637 O O . ASP A 1 202 ? -1.590 4.232 35.520 1.00 59.91 202 ASP A O 1
ATOM 1641 N N . THR A 1 203 ? -3.657 3.667 34.897 1.00 57.66 203 THR A N 1
ATOM 1642 C CA . THR A 1 203 ? -3.397 3.936 33.478 1.00 57.66 203 THR A CA 1
ATOM 1643 C C . THR A 1 203 ? -4.454 4.810 32.808 1.00 57.66 203 THR A C 1
ATOM 1645 O O . THR A 1 203 ? -5.652 4.760 33.094 1.00 57.66 203 THR A O 1
ATOM 1648 N N . GLN A 1 204 ? -4.008 5.651 31.865 1.00 53.06 204 GLN A N 1
ATOM 1649 C CA . GLN A 1 204 ? -4.910 6.432 31.015 1.00 53.06 204 GLN A CA 1
ATOM 1650 C C . GLN A 1 204 ? -5.496 5.525 29.925 1.00 53.06 204 GLN A C 1
ATOM 1652 O O . GLN A 1 204 ? -4.803 5.126 28.987 1.00 53.06 204 GLN A O 1
ATOM 1657 N N . THR A 1 205 ? -6.793 5.236 30.022 1.00 53.69 205 THR A N 1
ATOM 1658 C CA . THR A 1 205 ? -7.532 4.506 28.984 1.00 53.69 205 THR A CA 1
ATOM 1659 C C . THR A 1 205 ? -7.806 5.392 27.765 1.00 53.69 205 THR A C 1
ATOM 1661 O O . THR A 1 205 ? -8.216 6.555 27.877 1.00 53.69 205 THR A O 1
ATOM 1664 N N . LEU A 1 206 ? -7.589 4.840 26.567 1.00 52.66 206 LEU A N 1
ATOM 1665 C CA . LEU A 1 206 ? -7.972 5.477 25.306 1.00 52.66 206 LEU A CA 1
ATOM 1666 C C . LEU A 1 206 ? -9.508 5.565 25.238 1.00 52.66 206 LEU A C 1
ATOM 1668 O O . LEU A 1 206 ? -10.189 4.547 25.211 1.00 52.66 206 LEU A O 1
ATOM 1672 N N . GLY A 1 207 ? -10.061 6.784 25.208 1.00 46.44 207 GLY A N 1
ATOM 1673 C CA . GLY A 1 207 ? -11.480 7.020 24.893 1.00 46.44 207 GLY A CA 1
ATOM 1674 C C . GLY A 1 207 ? -12.394 7.494 26.031 1.00 46.44 207 GLY A C 1
ATOM 1675 O O . GLY A 1 207 ? -13.538 7.834 25.747 1.00 46.44 207 GLY A O 1
ATOM 1676 N N . ARG A 1 208 ? -11.928 7.589 27.288 1.00 42.62 208 ARG A N 1
ATOM 1677 C CA . ARG A 1 208 ? -12.776 8.048 28.416 1.00 42.62 208 ARG A CA 1
ATOM 1678 C C . ARG A 1 208 ? -12.524 9.471 28.923 1.00 42.62 208 ARG A C 1
ATOM 1680 O O . ARG A 1 208 ? -13.310 9.951 29.730 1.00 42.62 208 ARG A O 1
ATOM 1687 N N . SER A 1 209 ? -11.488 10.183 28.462 1.00 46.91 209 SER A N 1
ATOM 1688 C CA . SER A 1 209 ? -11.205 11.539 28.964 1.00 46.91 209 SER A CA 1
ATOM 1689 C C . SER A 1 209 ? -11.207 12.619 27.875 1.00 46.91 209 SER A C 1
ATOM 1691 O O . SER A 1 209 ? -10.444 12.570 26.909 1.00 46.91 209 SER A O 1
ATOM 1693 N N . ASN A 1 210 ? -12.003 13.673 28.091 1.00 50.84 210 ASN A N 1
ATOM 1694 C CA . ASN A 1 210 ? -11.950 14.930 27.326 1.00 50.84 210 ASN A CA 1
ATOM 1695 C C . ASN A 1 210 ? -10.591 15.654 27.448 1.00 50.84 210 ASN A C 1
ATOM 1697 O O . ASN A 1 210 ? -10.330 16.602 26.715 1.00 50.84 210 ASN A O 1
ATOM 1701 N N . LYS A 1 211 ? -9.676 15.174 28.304 1.00 55.62 211 LYS A N 1
ATOM 1702 C CA . LYS A 1 211 ? -8.296 15.679 28.435 1.00 55.62 211 LYS A CA 1
ATOM 1703 C C . LYS A 1 211 ? -7.452 15.484 27.169 1.00 55.62 211 LYS A C 1
ATOM 1705 O O . LYS A 1 211 ? -6.347 16.005 27.067 1.00 55.62 211 LYS A O 1
ATOM 1710 N N . PHE A 1 212 ? -7.944 14.710 26.206 1.00 62.69 212 PHE A N 1
ATOM 1711 C CA . PHE A 1 212 ? -7.268 14.471 24.938 1.00 62.69 212 PHE A CA 1
ATOM 1712 C C . PHE A 1 212 ? -7.189 15.734 24.067 1.00 62.69 212 PHE A C 1
ATOM 1714 O O . PHE A 1 212 ? -6.122 16.045 23.541 1.00 62.69 212 PHE A O 1
ATOM 1721 N N . VAL A 1 213 ? -8.293 16.485 23.951 1.00 65.56 213 VAL A N 1
ATOM 1722 C CA . VAL A 1 213 ? -8.349 17.702 23.118 1.00 65.56 213 VAL A CA 1
ATOM 1723 C C . VAL A 1 213 ? -7.625 18.890 23.751 1.00 65.56 213 VAL A C 1
ATOM 1725 O O . VAL A 1 213 ? -7.217 19.809 23.050 1.00 65.56 213 VAL A O 1
ATOM 1728 N N . SER A 1 214 ? -7.409 18.853 25.067 1.00 71.75 214 SER A N 1
ATOM 1729 C CA . SER A 1 214 ? -6.663 19.877 25.799 1.00 71.75 214 SER A CA 1
ATOM 1730 C C . SER A 1 214 ? -5.147 19.656 25.779 1.00 71.75 214 SER A C 1
ATOM 1732 O O . SER A 1 214 ? -4.412 20.443 26.371 1.00 71.75 214 SER A O 1
ATOM 1734 N N . ARG A 1 215 ? -4.638 18.583 25.149 1.00 77.56 215 ARG A N 1
ATOM 1735 C CA . ARG A 1 215 ? -3.187 18.360 25.062 1.00 77.56 215 ARG A CA 1
ATOM 1736 C C . ARG A 1 215 ? -2.552 19.352 24.076 1.00 77.56 215 ARG A C 1
ATOM 1738 O O . ARG A 1 215 ? -3.023 19.425 22.939 1.00 77.56 215 ARG A O 1
ATOM 1745 N N . PRO A 1 216 ? -1.424 20.005 24.433 1.00 84.38 216 PRO A N 1
ATOM 1746 C CA . PRO A 1 216 ? -0.766 20.988 23.565 1.00 84.38 216 PRO A CA 1
ATOM 1747 C C . PRO A 1 216 ? -0.451 20.464 22.162 1.00 84.38 216 PRO A C 1
ATOM 1749 O O . PRO A 1 216 ? -0.648 21.163 21.180 1.00 84.38 216 PRO A O 1
ATOM 1752 N N . LEU A 1 217 ? -0.035 19.197 22.039 1.00 85.12 217 LEU A N 1
ATOM 1753 C CA . LEU A 1 217 ? 0.240 18.603 20.727 1.00 85.12 217 LEU A CA 1
ATOM 1754 C C . LEU A 1 217 ? -1.018 18.497 19.846 1.00 85.12 217 LEU A C 1
ATOM 1756 O O . LEU A 1 217 ? -0.926 18.742 18.648 1.00 85.12 217 LEU A O 1
ATOM 1760 N N . TYR A 1 218 ? -2.178 18.144 20.411 1.00 84.38 218 TYR A N 1
ATOM 1761 C CA . TYR A 1 218 ? -3.422 18.083 19.638 1.00 84.38 218 TYR A CA 1
ATOM 1762 C C . TYR A 1 218 ? -3.860 19.484 19.202 1.00 84.38 218 TYR A C 1
ATOM 1764 O O . TYR A 1 218 ? -4.171 19.688 18.034 1.00 84.38 218 TYR A O 1
ATOM 1772 N N . GLN A 1 219 ? -3.813 20.459 20.113 1.00 88.12 219 GLN A N 1
ATOM 1773 C CA . GLN A 1 219 ? -4.130 21.855 19.802 1.00 88.12 219 GLN A CA 1
ATOM 1774 C C . GLN A 1 219 ? -3.214 22.420 18.713 1.00 88.12 219 GLN A C 1
ATOM 1776 O O . GLN A 1 219 ? -3.701 23.060 17.790 1.00 88.12 219 GLN A O 1
ATOM 1781 N N . SER A 1 220 ? -1.912 22.128 18.768 1.00 91.38 220 SER A N 1
ATOM 1782 C CA . SER A 1 220 ? -0.968 22.518 17.720 1.00 91.38 220 SER A CA 1
ATOM 1783 C C . SER A 1 220 ? -1.260 21.879 16.369 1.00 91.38 220 SER A C 1
ATOM 1785 O O . SER A 1 220 ? -1.144 22.558 15.360 1.00 91.38 220 SER A O 1
ATOM 1787 N N . ILE A 1 221 ? -1.650 20.600 16.335 1.00 89.69 221 ILE A N 1
ATOM 1788 C CA . ILE A 1 221 ? -2.064 19.926 15.093 1.00 89.69 221 ILE A CA 1
ATOM 1789 C C . ILE A 1 221 ? -3.285 20.629 14.495 1.00 89.69 221 ILE A C 1
ATOM 1791 O O . ILE A 1 221 ? -3.299 20.897 13.298 1.00 89.69 221 ILE A O 1
ATOM 1795 N N . VAL A 1 222 ? -4.284 20.964 15.319 1.00 87.81 222 VAL A N 1
ATOM 1796 C CA . VAL A 1 222 ? -5.460 21.716 14.860 1.00 87.81 222 VAL A CA 1
ATOM 1797 C C . VAL A 1 222 ? -5.041 23.089 14.338 1.00 87.81 222 VAL A C 1
ATOM 1799 O O . VAL A 1 222 ? -5.345 23.398 13.195 1.00 87.81 222 VAL A O 1
ATOM 1802 N N . ALA A 1 223 ? -4.298 23.875 15.120 1.00 90.31 223 ALA A N 1
ATOM 1803 C CA . ALA A 1 223 ? -3.875 25.220 14.732 1.00 90.31 223 ALA A CA 1
ATOM 1804 C C . ALA A 1 223 ? -3.055 25.225 13.432 1.00 90.31 223 ALA A C 1
ATOM 1806 O O . ALA A 1 223 ? -3.261 26.065 12.562 1.00 90.31 223 ALA A O 1
ATOM 1807 N N . HIS A 1 224 ? -2.147 24.263 13.276 1.00 94.62 224 HIS A N 1
ATOM 1808 C CA . HIS A 1 224 ? -1.299 24.178 12.096 1.00 94.62 224 HIS A CA 1
ATOM 1809 C C . HIS A 1 224 ? -2.086 23.762 10.846 1.00 94.62 224 HIS A C 1
ATOM 1811 O O . HIS A 1 224 ? -2.075 24.474 9.846 1.00 94.62 224 HIS A O 1
ATOM 1817 N N . PHE A 1 225 ? -2.826 22.649 10.902 1.00 91.25 225 PHE A N 1
ATOM 1818 C CA . PHE A 1 225 ? -3.485 22.101 9.709 1.00 91.25 225 PHE A CA 1
ATOM 1819 C C . PHE A 1 225 ? -4.849 22.721 9.395 1.00 91.25 225 PHE A C 1
ATOM 1821 O O . PHE A 1 225 ? -5.279 22.670 8.244 1.00 91.25 225 PHE A O 1
ATOM 1828 N N . LYS A 1 226 ? -5.542 23.285 10.391 1.00 88.62 226 LYS A N 1
ATOM 1829 C CA . LYS A 1 226 ? -6.818 23.986 10.193 1.00 88.62 226 LYS A CA 1
ATOM 1830 C C . LYS A 1 226 ? -6.605 25.472 9.932 1.00 88.62 226 LYS A C 1
ATOM 1832 O O . LYS A 1 226 ? -7.188 26.003 8.994 1.00 88.62 226 LYS A O 1
ATOM 1837 N N . ASP A 1 227 ? -5.796 26.118 10.769 1.00 90.44 227 ASP A N 1
ATOM 1838 C CA . ASP A 1 227 ? -5.706 27.580 10.830 1.00 90.44 227 ASP A CA 1
ATOM 1839 C C . ASP A 1 227 ? -4.411 28.114 10.179 1.00 90.44 227 ASP A C 1
ATOM 1841 O O . ASP A 1 227 ? -4.166 29.318 10.177 1.00 90.44 227 ASP A O 1
ATOM 1845 N N . GLY A 1 228 ? -3.573 27.232 9.614 1.00 91.19 228 GLY A N 1
ATOM 1846 C CA . GLY A 1 228 ? -2.347 27.601 8.899 1.00 91.19 228 GLY A CA 1
ATOM 1847 C C . GLY A 1 228 ? -1.238 28.154 9.796 1.00 91.19 228 GLY A C 1
ATOM 1848 O O . GLY A 1 228 ? -0.312 28.797 9.304 1.00 91.19 228 GLY A O 1
ATOM 1849 N N . VAL A 1 229 ? -1.324 27.946 11.113 1.00 94.12 229 VAL A N 1
ATOM 1850 C CA . VAL A 1 229 ? -0.361 28.493 12.075 1.00 94.12 229 VAL A CA 1
ATOM 1851 C C . VAL A 1 229 ? 0.986 27.777 11.926 1.00 94.12 229 VAL A C 1
ATOM 1853 O O . VAL A 1 229 ? 1.040 26.565 12.140 1.00 94.12 229 VAL A O 1
ATOM 1856 N N . PRO A 1 230 ? 2.095 28.479 11.631 1.00 92.88 230 PRO A N 1
ATOM 1857 C CA . PRO A 1 230 ? 3.424 27.868 11.579 1.00 92.88 230 PRO A CA 1
ATOM 1858 C C . PRO A 1 230 ? 3.777 27.131 12.877 1.00 92.88 230 PRO A C 1
ATOM 1860 O O . PRO A 1 230 ? 3.419 27.596 13.966 1.00 92.88 230 PRO A O 1
ATOM 1863 N N . TRP A 1 231 ? 4.465 25.985 12.786 1.00 91.75 231 TRP A N 1
ATOM 1864 C CA . TRP A 1 231 ? 4.718 25.098 13.931 1.00 91.75 231 TRP A CA 1
ATOM 1865 C C . TRP A 1 231 ? 5.326 25.827 15.130 1.00 91.75 231 TRP A C 1
ATOM 1867 O O . TRP A 1 231 ? 4.875 25.623 16.262 1.00 91.75 231 TRP A O 1
ATOM 1877 N N . GLU A 1 232 ? 6.276 26.725 14.885 1.00 91.19 232 GLU A N 1
ATOM 1878 C CA . GLU A 1 232 ? 6.962 27.530 15.887 1.00 91.19 232 GLU A CA 1
ATOM 1879 C C . GLU A 1 232 ? 6.026 28.451 16.672 1.00 91.19 232 GLU A C 1
ATOM 1881 O O . GLU A 1 232 ? 6.304 28.745 17.831 1.00 91.19 232 GLU A O 1
ATOM 1886 N N . LYS A 1 233 ? 4.888 28.854 16.099 1.00 91.69 233 LYS A N 1
ATOM 1887 C CA . LYS A 1 233 ? 3.878 29.697 16.759 1.00 91.69 233 LYS A CA 1
ATOM 1888 C C . LYS A 1 233 ? 2.814 28.891 17.507 1.00 91.69 233 LYS A C 1
ATOM 1890 O O . LYS A 1 233 ? 1.978 29.467 18.197 1.00 91.69 233 LYS A O 1
ATOM 1895 N N . THR A 1 234 ? 2.824 27.564 17.399 1.00 92.69 234 THR A N 1
ATOM 1896 C CA . THR A 1 234 ? 1.815 26.717 18.047 1.00 92.69 234 THR A CA 1
ATOM 1897 C C . THR A 1 234 ? 2.073 26.522 19.551 1.00 92.69 234 THR A C 1
ATOM 1899 O O . THR A 1 234 ? 3.206 26.639 20.028 1.00 92.69 234 THR A O 1
ATOM 1902 N N . SER A 1 235 ? 1.037 26.145 20.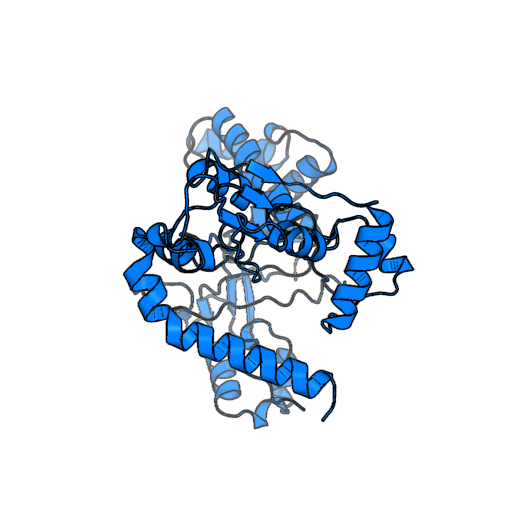314 1.00 88.50 235 SER A N 1
ATOM 1903 C CA . SER A 1 235 ? 1.120 25.973 21.778 1.00 88.50 235 SER A CA 1
ATOM 1904 C C . SER A 1 235 ? 2.122 24.898 22.223 1.00 88.50 235 SER A C 1
ATOM 1906 O O . SER A 1 235 ? 2.744 25.023 23.277 1.00 88.50 235 SER A O 1
ATOM 1908 N N . LEU A 1 236 ? 2.351 23.866 21.409 1.00 88.81 236 LEU A N 1
ATOM 1909 C CA . LEU A 1 236 ? 3.413 22.879 21.603 1.00 88.81 236 LEU A CA 1
ATOM 1910 C C . LEU A 1 236 ? 4.807 23.517 21.604 1.00 88.81 236 LEU A C 1
ATOM 1912 O O . LEU A 1 236 ? 5.613 23.198 22.481 1.00 88.81 236 LEU A O 1
ATOM 1916 N N . PHE A 1 237 ? 5.107 24.373 20.625 1.00 88.50 237 PHE A N 1
ATOM 1917 C CA . PHE A 1 237 ? 6.423 24.997 20.513 1.00 88.50 237 PHE A CA 1
ATOM 1918 C C . PHE A 1 237 ? 6.604 26.064 21.585 1.00 88.50 237 PHE A C 1
ATOM 1920 O O . PHE A 1 237 ? 7.547 25.964 22.369 1.00 88.50 237 PHE A O 1
ATOM 1927 N N . GLN A 1 238 ? 5.652 26.993 21.686 1.00 87.12 238 GLN A N 1
ATOM 1928 C CA . GLN A 1 238 ? 5.687 28.109 22.636 1.00 87.12 238 GLN A CA 1
ATOM 1929 C C . GLN A 1 238 ? 5.625 27.656 24.098 1.00 87.12 238 GLN A C 1
ATOM 1931 O O . GLN A 1 238 ? 6.375 28.151 24.935 1.00 87.12 238 GLN A O 1
ATOM 1936 N N . GLY A 1 239 ? 4.787 26.667 24.416 1.00 80.69 239 GLY A N 1
ATOM 1937 C CA . GLY A 1 239 ? 4.575 26.232 25.796 1.00 80.69 239 GLY A CA 1
ATOM 1938 C C . GLY A 1 239 ? 5.517 25.127 26.277 1.00 80.69 239 GLY A C 1
ATOM 1939 O O . GLY A 1 239 ? 5.921 25.124 27.440 1.00 80.69 239 GLY A O 1
ATOM 1940 N N . TYR A 1 240 ? 5.862 24.161 25.417 1.00 82.12 240 TYR A N 1
ATOM 1941 C CA . TYR A 1 240 ? 6.532 22.928 25.852 1.00 82.12 240 TYR A CA 1
ATOM 1942 C C . TYR A 1 240 ? 7.935 22.748 25.267 1.00 82.12 240 TYR A C 1
ATOM 1944 O O . TYR A 1 240 ? 8.889 22.552 26.023 1.00 82.12 240 TYR A O 1
ATOM 1952 N N . LEU A 1 241 ? 8.091 22.794 23.940 1.00 84.81 241 LEU A N 1
ATOM 1953 C CA . LEU A 1 241 ? 9.373 22.476 23.298 1.00 84.81 241 LEU A CA 1
ATOM 1954 C C . LEU A 1 241 ? 10.421 23.564 23.533 1.00 84.81 241 LEU A C 1
ATOM 1956 O O . LEU A 1 241 ? 11.569 23.218 23.798 1.00 84.81 241 LEU A O 1
ATOM 1960 N N . LEU A 1 242 ? 10.036 24.845 23.531 1.00 82.75 242 LEU A N 1
ATOM 1961 C CA . LEU A 1 242 ? 10.943 25.950 23.855 1.00 82.75 242 LEU A CA 1
ATOM 1962 C C . LEU A 1 242 ? 11.468 25.853 25.289 1.00 82.75 242 LEU A C 1
ATOM 1964 O O . LEU A 1 242 ? 12.679 25.887 25.505 1.00 82.75 242 LEU A O 1
ATOM 1968 N N . LYS A 1 243 ? 10.575 25.644 26.264 1.00 83.31 243 LYS A N 1
ATOM 1969 C CA . LYS A 1 243 ? 10.960 25.451 27.671 1.00 83.31 243 LYS A CA 1
ATOM 1970 C C . LYS A 1 243 ? 11.883 24.243 27.837 1.00 83.31 243 LYS A C 1
ATOM 1972 O O . LYS A 1 243 ? 12.892 24.320 28.530 1.00 83.31 243 LYS A O 1
ATOM 1977 N N . ARG A 1 244 ? 11.572 23.129 27.170 1.00 81.88 244 ARG A N 1
ATOM 1978 C CA . ARG A 1 244 ? 12.395 21.918 27.238 1.00 81.88 244 ARG A CA 1
ATOM 1979 C C . ARG A 1 244 ? 13.765 22.114 26.586 1.00 81.88 244 ARG A C 1
ATOM 1981 O O . ARG A 1 244 ? 14.748 21.650 27.153 1.00 81.88 244 ARG A O 1
ATOM 1988 N N . MET A 1 245 ? 13.847 22.812 25.451 1.00 83.31 245 MET A N 1
ATOM 1989 C CA . MET A 1 245 ? 15.117 23.105 24.778 1.00 83.31 245 MET A CA 1
ATOM 1990 C C . MET A 1 245 ? 16.014 23.987 25.645 1.00 83.31 245 MET A C 1
ATOM 1992 O O . MET A 1 245 ? 17.181 23.663 25.819 1.00 83.31 245 MET A O 1
ATOM 1996 N N . ARG A 1 246 ? 15.451 25.026 26.276 1.00 82.81 246 ARG A N 1
ATOM 1997 C CA . ARG A 1 246 ? 16.185 25.872 27.232 1.00 82.81 246 ARG A CA 1
ATOM 1998 C C . ARG A 1 246 ? 16.730 25.077 28.418 1.00 82.81 246 ARG A C 1
ATOM 2000 O O . ARG A 1 246 ? 17.860 25.297 28.824 1.00 82.81 246 ARG A O 1
ATOM 2007 N N . ASN A 1 247 ? 15.943 24.139 28.946 1.00 82.00 247 ASN A N 1
ATOM 2008 C CA . ASN A 1 247 ? 16.325 23.392 30.145 1.00 82.00 247 ASN A CA 1
ATOM 2009 C C . ASN A 1 247 ? 17.286 22.226 29.873 1.00 82.00 247 ASN A C 1
ATOM 2011 O O . ASN A 1 247 ? 18.071 21.877 30.744 1.00 82.00 247 ASN A O 1
ATOM 2015 N N . THR A 1 248 ? 17.172 21.563 28.719 1.00 80.38 248 THR A N 1
ATOM 2016 C CA . THR A 1 248 ? 17.890 20.300 28.448 1.00 80.38 248 THR A CA 1
ATOM 2017 C C . THR A 1 248 ? 18.935 20.406 27.344 1.00 80.38 248 THR A C 1
ATOM 2019 O O . THR A 1 248 ? 19.699 19.465 27.161 1.00 80.38 248 THR A O 1
ATOM 2022 N N . GLY A 1 249 ? 18.951 21.495 26.569 1.00 76.00 249 GLY A N 1
ATOM 2023 C CA . GLY A 1 249 ? 19.849 21.691 25.426 1.00 76.00 249 GLY A CA 1
ATOM 2024 C C . GLY A 1 249 ? 19.598 20.758 24.233 1.00 76.00 249 GLY A C 1
ATOM 2025 O O . GLY A 1 249 ? 20.033 21.057 23.128 1.00 76.00 249 GLY A O 1
ATOM 2026 N N . VAL A 1 250 ? 18.878 19.645 24.423 1.00 76.69 250 VAL A N 1
ATOM 2027 C CA . VAL A 1 250 ? 18.559 18.662 23.383 1.00 76.69 250 VAL A CA 1
ATOM 2028 C C . VAL A 1 250 ? 17.109 18.210 23.512 1.00 76.69 250 VAL A C 1
ATOM 2030 O O . VAL A 1 250 ? 16.692 17.610 24.504 1.00 76.69 250 VAL A O 1
ATOM 2033 N N . VAL A 1 251 ? 16.327 18.402 22.453 1.00 77.25 251 VAL A N 1
ATOM 2034 C CA . VAL A 1 251 ? 14.943 17.934 22.370 1.00 77.25 251 VAL A CA 1
ATOM 2035 C C . VAL A 1 251 ? 14.804 17.003 21.181 1.00 77.25 251 VAL A C 1
ATOM 2037 O O . VAL A 1 251 ? 15.032 17.386 20.044 1.00 77.25 251 VAL A O 1
ATOM 2040 N N . ARG A 1 252 ? 14.375 15.756 21.419 1.00 71.44 252 ARG A N 1
ATOM 2041 C CA . ARG A 1 252 ? 14.143 14.760 20.349 1.00 71.44 252 ARG A CA 1
ATOM 2042 C C . ARG A 1 252 ? 15.369 14.545 19.441 1.00 71.44 252 ARG A C 1
ATOM 2044 O O . ARG A 1 252 ? 15.208 14.330 18.234 1.00 71.44 252 ARG A O 1
ATOM 2051 N N . GLY A 1 253 ? 16.559 14.578 20.041 1.00 77.00 253 GLY A N 1
ATOM 2052 C CA . GLY A 1 253 ? 17.838 14.335 19.374 1.00 77.00 253 GLY A CA 1
ATOM 2053 C C . GLY A 1 253 ? 18.352 15.497 18.526 1.00 77.00 253 GLY A C 1
ATOM 2054 O O . GLY A 1 253 ? 19.281 15.281 17.766 1.00 77.00 253 GLY A O 1
ATOM 2055 N N . VAL A 1 254 ? 17.746 16.684 18.631 1.00 82.75 254 VAL A N 1
ATOM 2056 C CA . VAL A 1 254 ? 18.253 17.916 18.013 1.00 82.75 254 VAL A CA 1
ATOM 2057 C C . VAL A 1 254 ? 18.527 18.947 19.102 1.00 82.75 254 VAL A C 1
ATOM 2059 O O . VAL A 1 254 ? 17.804 18.995 20.101 1.00 82.75 254 VAL A O 1
ATOM 2062 N N . ASN A 1 255 ? 19.577 19.738 18.926 1.00 84.94 255 ASN A N 1
ATOM 2063 C CA . ASN A 1 255 ? 19.995 20.800 19.850 1.00 84.94 255 ASN A CA 1
ATOM 2064 C C . ASN A 1 255 ? 19.691 22.208 19.311 1.00 84.94 255 ASN A C 1
ATOM 2066 O O . ASN A 1 255 ? 19.870 23.196 20.017 1.00 84.94 255 ASN A O 1
ATOM 2070 N N . ASN A 1 256 ? 19.195 22.300 18.076 1.00 86.25 256 ASN A N 1
ATOM 2071 C CA . ASN A 1 256 ? 18.821 23.545 17.425 1.00 86.25 256 ASN A CA 1
ATOM 2072 C C . ASN A 1 256 ? 17.293 23.639 17.269 1.00 86.25 256 ASN A C 1
ATOM 2074 O O . ASN A 1 256 ? 16.625 22.684 16.865 1.00 86.25 256 ASN A O 1
ATOM 2078 N N . MET A 1 257 ? 16.732 24.809 17.587 1.00 83.44 257 MET A N 1
ATOM 2079 C CA . MET A 1 257 ? 15.305 25.084 17.418 1.00 83.44 257 MET A CA 1
ATOM 2080 C C . MET A 1 257 ? 14.896 25.093 15.944 1.00 83.44 257 MET A C 1
ATOM 2082 O O . MET A 1 257 ? 13.843 24.549 15.621 1.00 83.44 257 MET A O 1
ATOM 2086 N N . GLN A 1 258 ? 15.727 25.649 15.058 1.00 87.25 258 GLN A N 1
ATOM 2087 C CA . GLN A 1 258 ? 15.420 25.685 13.628 1.00 87.25 258 GLN A CA 1
ATOM 2088 C C . GLN A 1 258 ? 15.342 24.267 13.055 1.00 87.25 258 GLN A C 1
ATOM 2090 O O . GLN A 1 258 ? 14.351 23.903 12.436 1.00 87.25 258 GLN A O 1
ATOM 2095 N N . GLU A 1 259 ? 16.309 23.414 13.397 1.00 88.00 259 GLU A N 1
ATOM 2096 C CA . GLU A 1 259 ? 16.305 22.005 12.993 1.00 88.00 259 GLU A CA 1
ATOM 2097 C C . GLU A 1 259 ? 15.084 21.244 13.545 1.00 88.00 259 GLU A C 1
ATOM 2099 O O . GLU A 1 259 ? 14.531 20.358 12.890 1.00 88.00 259 GLU A O 1
ATOM 2104 N N . LEU A 1 260 ? 14.616 21.592 14.751 1.00 86.25 260 LEU A N 1
ATOM 2105 C CA . LEU A 1 260 ? 13.391 21.020 15.309 1.00 86.25 260 LEU A CA 1
ATOM 2106 C C . LEU A 1 260 ? 12.150 21.447 14.516 1.00 86.25 260 LEU A C 1
ATOM 2108 O O . LEU A 1 260 ? 11.275 20.609 14.297 1.00 86.25 260 LEU A O 1
ATOM 2112 N N . ILE A 1 261 ? 12.069 22.712 14.102 1.00 88.19 261 ILE A N 1
ATOM 2113 C CA . ILE A 1 261 ? 10.986 23.237 13.260 1.00 88.19 261 ILE A CA 1
ATOM 2114 C C . ILE A 1 261 ? 11.007 22.539 11.899 1.00 88.19 261 ILE A C 1
ATOM 2116 O O . ILE A 1 261 ? 9.997 21.961 11.500 1.00 88.19 261 ILE A O 1
ATOM 2120 N N . ASP A 1 262 ? 12.169 22.481 11.247 1.00 87.25 262 ASP A N 1
ATOM 2121 C CA . ASP A 1 262 ? 12.351 21.824 9.949 1.00 87.25 262 ASP A CA 1
ATOM 2122 C C . ASP A 1 262 ? 11.959 20.345 10.020 1.00 87.25 262 ASP A C 1
ATOM 2124 O O . ASP A 1 262 ? 11.270 19.823 9.148 1.00 87.25 262 ASP A O 1
ATOM 2128 N N . LYS A 1 263 ? 12.297 19.667 11.122 1.00 85.69 263 LYS A N 1
ATOM 2129 C CA . LYS A 1 263 ? 11.882 18.284 11.382 1.00 85.69 263 LYS A CA 1
ATOM 2130 C C . LYS A 1 263 ? 10.369 18.132 11.541 1.00 85.69 263 LYS A C 1
ATOM 2132 O O . LYS A 1 263 ? 9.855 17.059 11.222 1.00 85.69 263 LYS A O 1
ATOM 2137 N N . TYR A 1 264 ? 9.659 19.131 12.067 1.00 88.88 264 TYR A N 1
ATOM 2138 C CA . TYR A 1 264 ? 8.196 19.102 12.161 1.00 88.88 264 TYR A CA 1
ATOM 2139 C C . TYR A 1 264 ? 7.546 19.372 10.803 1.00 88.88 264 TYR A C 1
ATOM 2141 O O . TYR A 1 264 ? 6.751 18.533 10.381 1.00 88.88 264 TYR A O 1
ATOM 2149 N N . ASN A 1 265 ? 7.967 20.430 10.104 1.00 86.00 265 ASN A N 1
ATOM 2150 C CA . ASN A 1 265 ? 7.546 20.723 8.728 1.00 86.00 265 ASN A CA 1
ATOM 2151 C C . ASN A 1 265 ? 7.773 19.509 7.814 1.00 86.00 265 ASN A C 1
ATOM 2153 O O . ASN A 1 265 ? 6.910 19.112 7.047 1.00 86.00 265 ASN A O 1
ATOM 2157 N N . ASP A 1 266 ? 8.9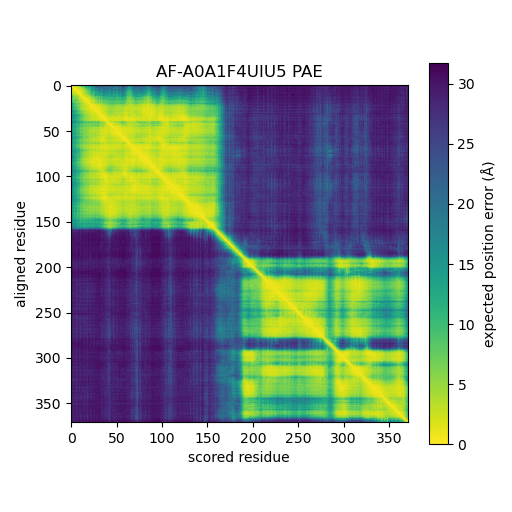22 18.842 7.932 1.00 83.12 266 ASP A N 1
ATOM 2158 C CA . ASP A 1 266 ? 9.218 17.682 7.101 1.00 83.12 266 ASP A CA 1
ATOM 2159 C C . ASP A 1 266 ? 8.439 16.438 7.551 1.00 83.12 266 ASP A C 1
ATOM 2161 O O . ASP A 1 266 ? 7.703 15.828 6.779 1.00 83.12 266 ASP A O 1
ATOM 2165 N N . LYS A 1 267 ? 8.580 16.017 8.814 1.00 81.94 267 LYS A N 1
ATOM 2166 C CA . LYS A 1 267 ? 8.089 14.694 9.239 1.00 81.94 267 LYS A CA 1
ATOM 2167 C C . LYS A 1 267 ? 6.623 14.684 9.628 1.00 81.94 267 LYS A C 1
ATOM 2169 O O . LYS A 1 267 ? 5.960 13.672 9.400 1.00 81.94 267 LYS A O 1
ATOM 2174 N N . VAL A 1 268 ? 6.131 15.736 10.280 1.00 85.31 268 VAL A N 1
ATOM 2175 C CA . VAL A 1 268 ? 4.746 15.781 10.763 1.00 85.31 268 VAL A CA 1
ATOM 2176 C C . VAL A 1 268 ? 3.807 16.135 9.621 1.00 85.31 268 VAL A C 1
ATOM 2178 O O . VAL A 1 268 ? 2.772 15.482 9.511 1.00 85.31 268 VAL A O 1
ATOM 2181 N N . ASP A 1 269 ? 4.192 17.036 8.718 1.00 87.19 269 ASP A N 1
ATOM 2182 C CA . ASP A 1 269 ? 3.339 17.394 7.581 1.00 87.19 269 ASP A CA 1
ATOM 2183 C C . ASP A 1 269 ? 3.293 16.262 6.555 1.00 87.19 269 ASP A C 1
ATOM 2185 O O . ASP A 1 269 ? 2.207 15.877 6.128 1.00 87.19 269 ASP A O 1
ATOM 2189 N N . LYS A 1 270 ? 4.427 15.603 6.254 1.00 83.19 270 LYS A N 1
ATOM 2190 C CA . LYS A 1 270 ? 4.417 14.371 5.437 1.00 83.19 270 LYS A CA 1
ATOM 2191 C C . LYS A 1 270 ? 3.569 13.272 6.069 1.00 83.19 270 LYS A C 1
ATOM 2193 O O . LYS A 1 270 ? 2.890 12.528 5.360 1.00 83.19 270 LYS A O 1
ATOM 2198 N N . LEU A 1 271 ? 3.600 13.144 7.398 1.00 80.19 271 LEU A N 1
ATOM 2199 C CA . LEU A 1 271 ? 2.757 12.186 8.109 1.00 80.19 271 LEU A CA 1
ATOM 2200 C C . LEU A 1 271 ? 1.278 12.573 8.021 1.00 80.19 271 LEU A C 1
ATOM 2202 O O . LEU A 1 271 ? 0.448 11.698 7.794 1.00 80.19 271 LEU A O 1
ATOM 2206 N N . TYR A 1 272 ? 0.946 13.852 8.178 1.00 84.69 272 TYR A N 1
ATOM 2207 C CA . TYR A 1 272 ? -0.407 14.367 8.010 1.00 84.69 272 TYR A CA 1
ATOM 2208 C C . TYR A 1 272 ? -0.921 14.112 6.600 1.00 84.69 272 TYR A C 1
ATOM 2210 O O . TYR A 1 272 ? -1.986 13.526 6.445 1.00 84.69 272 TYR A O 1
ATOM 2218 N N . ASP A 1 273 ? -0.142 14.458 5.580 1.00 80.44 273 ASP A N 1
ATOM 2219 C CA . ASP A 1 273 ? -0.498 14.223 4.188 1.00 80.44 273 ASP A CA 1
ATOM 2220 C C . ASP A 1 273 ? -0.654 12.741 3.877 1.00 80.44 273 ASP A C 1
ATOM 2222 O O . ASP A 1 273 ? -1.604 12.363 3.196 1.00 80.44 273 ASP A O 1
ATOM 2226 N N . SER A 1 274 ? 0.230 11.891 4.404 1.00 74.50 274 SER A N 1
ATOM 2227 C CA . SER A 1 274 ? 0.103 10.440 4.271 1.00 74.50 274 SER A CA 1
ATOM 2228 C C . SER A 1 274 ? -1.193 9.944 4.909 1.00 74.50 274 SER A C 1
ATOM 2230 O O . SER A 1 274 ? -1.953 9.225 4.268 1.00 74.50 274 SER A O 1
ATOM 2232 N N . VAL A 1 275 ? -1.497 10.377 6.134 1.00 74.00 275 VAL A N 1
ATOM 2233 C CA . VAL A 1 275 ? -2.699 9.947 6.857 1.00 74.00 275 VAL A CA 1
ATOM 2234 C C . VAL A 1 275 ? -3.978 10.519 6.232 1.00 74.00 275 VAL A C 1
ATOM 2236 O O . VAL A 1 275 ? -4.995 9.832 6.191 1.00 74.00 275 VAL A O 1
ATOM 2239 N N . ARG A 1 276 ? -3.928 11.735 5.682 1.00 77.25 276 ARG A N 1
ATOM 2240 C CA . ARG A 1 276 ? -5.028 12.389 4.960 1.00 77.25 276 ARG A CA 1
ATOM 2241 C C . ARG A 1 276 ? -5.313 11.715 3.620 1.00 77.25 276 ARG A C 1
ATOM 2243 O O . ARG A 1 276 ? -6.469 11.440 3.321 1.00 77.25 276 ARG A O 1
ATOM 2250 N N . LYS A 1 277 ? -4.275 11.454 2.818 1.00 67.00 277 LYS A N 1
ATOM 2251 C CA . LYS A 1 277 ? -4.402 10.874 1.470 1.00 67.00 277 LYS A CA 1
ATOM 2252 C C . LYS A 1 277 ? -4.703 9.379 1.509 1.00 67.00 277 LYS A C 1
ATOM 2254 O O . LYS A 1 277 ? -5.485 8.887 0.701 1.00 67.00 277 LYS A O 1
ATOM 2259 N N . GLU A 1 278 ? -4.073 8.648 2.425 1.00 62.09 278 GLU A N 1
ATOM 2260 C CA . GLU A 1 278 ? -4.037 7.181 2.396 1.00 62.09 278 GLU A CA 1
ATOM 2261 C C . GLU A 1 278 ? -4.768 6.530 3.585 1.00 62.09 278 GLU A C 1
ATOM 2263 O O . GLU A 1 278 ? -4.942 5.307 3.609 1.00 62.09 278 GLU A O 1
ATOM 2268 N N . GLY A 1 279 ? -5.219 7.321 4.567 1.00 62.66 279 GLY A N 1
ATOM 2269 C CA . GLY A 1 279 ? -5.575 6.820 5.897 1.00 62.66 279 GLY A CA 1
ATOM 2270 C C . GLY A 1 279 ? -4.326 6.402 6.682 1.00 62.66 279 GLY A C 1
ATOM 2271 O O . GLY A 1 279 ? -3.194 6.635 6.260 1.00 62.66 279 GLY A O 1
ATOM 2272 N N . ILE A 1 280 ? -4.484 5.740 7.834 1.00 56.78 280 ILE A N 1
ATOM 2273 C CA . ILE A 1 280 ? -3.309 5.140 8.482 1.00 56.78 280 ILE A CA 1
ATOM 2274 C C . ILE A 1 280 ? -2.906 3.885 7.715 1.00 56.78 280 ILE A C 1
ATOM 2276 O O . ILE A 1 280 ? -3.560 2.845 7.785 1.00 56.78 280 ILE A O 1
ATOM 2280 N N . LEU A 1 281 ? -1.798 4.005 6.993 1.00 45.62 281 LEU A N 1
ATOM 2281 C CA . LEU A 1 281 ? -1.157 2.936 6.247 1.00 45.62 281 LEU A CA 1
ATOM 2282 C C . LEU A 1 281 ? -0.959 1.669 7.091 1.00 45.62 281 LEU A C 1
ATOM 2284 O O . LEU A 1 281 ? -0.094 1.611 7.968 1.00 45.62 281 LEU A O 1
ATOM 2288 N N . LEU A 1 282 ? -1.692 0.609 6.747 1.00 44.19 282 LEU A N 1
ATOM 2289 C CA . LEU A 1 282 ? -1.244 -0.750 7.023 1.00 44.19 282 LEU A CA 1
ATOM 2290 C C . LEU A 1 282 ? -0.024 -1.033 6.135 1.00 44.19 282 LEU A C 1
ATOM 2292 O O . LEU A 1 282 ? -0.055 -0.752 4.932 1.00 44.19 282 LEU A O 1
ATOM 2296 N N . PRO A 1 283 ? 1.065 -1.578 6.684 1.00 38.81 283 PRO A N 1
ATOM 2297 C CA . PRO A 1 283 ? 2.239 -1.869 5.890 1.00 38.81 283 PRO A CA 1
ATOM 2298 C C . PRO A 1 283 ? 1.937 -2.993 4.904 1.00 38.81 283 PRO A C 1
ATOM 2300 O O . PRO A 1 283 ? 1.431 -4.054 5.267 1.00 38.81 283 PRO A O 1
ATOM 2303 N N . SER A 1 284 ? 2.321 -2.771 3.650 1.00 33.88 284 SER A N 1
ATOM 2304 C CA . SER A 1 284 ? 2.537 -3.864 2.707 1.00 33.88 284 SER A CA 1
ATOM 2305 C C . SER A 1 284 ? 3.717 -4.719 3.196 1.00 33.88 284 SER A C 1
ATOM 2307 O O . SER A 1 284 ? 4.661 -4.186 3.794 1.00 33.88 284 SER A O 1
ATOM 2309 N N . LYS A 1 285 ? 3.680 -6.038 2.958 1.00 35.22 285 LYS A N 1
ATOM 2310 C CA . LYS A 1 285 ? 4.787 -6.952 3.297 1.00 35.22 285 LYS A CA 1
ATOM 2311 C C . LYS A 1 285 ? 6.097 -6.418 2.692 1.00 35.22 285 LYS A C 1
ATOM 2313 O O . LYS A 1 285 ? 6.174 -6.236 1.482 1.00 35.22 285 LYS A O 1
ATOM 2318 N N . GLY A 1 286 ? 7.111 -6.172 3.531 1.00 40.81 286 GLY A N 1
ATOM 2319 C CA . GLY A 1 286 ? 8.467 -5.807 3.091 1.00 40.81 286 GLY A CA 1
ATOM 2320 C C . GLY A 1 286 ? 8.985 -4.408 3.462 1.00 40.81 286 GLY A C 1
ATOM 2321 O O . GLY A 1 286 ? 10.099 -4.081 3.067 1.00 40.81 286 GLY A O 1
ATOM 2322 N N . ARG A 1 287 ? 8.256 -3.574 4.226 1.00 39.16 287 ARG A N 1
ATOM 2323 C CA . ARG A 1 287 ? 8.843 -2.327 4.774 1.00 39.16 287 ARG A CA 1
ATOM 2324 C C . ARG A 1 287 ? 9.671 -2.598 6.052 1.00 39.16 287 ARG A C 1
ATOM 2326 O O . ARG A 1 287 ? 9.169 -3.314 6.919 1.00 39.16 287 ARG A O 1
ATOM 2333 N N . PRO A 1 288 ? 10.881 -2.015 6.233 1.00 37.03 288 PRO A N 1
ATOM 2334 C CA . PRO A 1 288 ? 11.846 -2.481 7.247 1.00 37.03 288 PRO A CA 1
ATOM 2335 C C . PRO A 1 288 ? 11.586 -2.022 8.688 1.00 37.03 288 PRO A C 1
ATOM 2337 O O . PRO A 1 288 ? 12.246 -2.493 9.610 1.00 37.03 288 PRO A O 1
ATOM 2340 N N . LYS A 1 289 ? 10.650 -1.107 8.934 1.00 41.38 289 LYS A N 1
ATOM 2341 C CA . LYS A 1 289 ? 10.293 -0.690 10.294 1.00 41.38 289 LYS A CA 1
ATOM 2342 C C . LYS A 1 289 ? 8.906 -0.093 10.260 1.00 41.38 289 LYS A C 1
ATOM 2344 O O . LYS A 1 289 ? 8.667 0.871 9.537 1.00 41.38 289 LYS A O 1
ATOM 2349 N N . ILE A 1 290 ? 7.995 -0.680 11.021 1.00 47.22 290 ILE A N 1
ATOM 2350 C CA . ILE A 1 290 ? 6.683 -0.089 11.207 1.00 47.22 290 ILE A CA 1
ATOM 2351 C C . ILE A 1 290 ? 6.700 0.569 12.567 1.00 47.22 290 ILE A C 1
ATOM 2353 O O . ILE A 1 290 ? 6.884 -0.081 13.593 1.00 47.22 290 ILE A O 1
ATOM 2357 N N . ASP A 1 291 ? 6.530 1.873 12.541 1.00 52.34 291 ASP A N 1
ATOM 2358 C CA . ASP A 1 291 ? 6.397 2.691 13.724 1.00 52.34 291 ASP A CA 1
ATOM 2359 C C . ASP A 1 291 ? 4.902 2.676 14.096 1.00 52.34 291 ASP A C 1
ATOM 2361 O O . ASP A 1 291 ? 4.153 3.623 13.861 1.00 52.34 291 ASP A O 1
ATOM 2365 N N . PHE A 1 292 ? 4.407 1.515 14.534 1.00 60.00 292 PHE A N 1
ATOM 2366 C CA . PHE A 1 292 ? 3.026 1.409 14.998 1.00 60.00 292 PHE A CA 1
ATOM 2367 C C . PHE A 1 292 ? 2.864 2.184 16.297 1.00 60.00 292 PHE A C 1
ATOM 2369 O O . PHE A 1 292 ? 3.793 2.291 17.098 1.00 60.00 292 PHE A O 1
ATOM 2376 N N . MET A 1 293 ? 1.658 2.694 16.525 1.00 71.62 293 MET A N 1
ATOM 2377 C CA . MET A 1 293 ? 1.278 3.052 17.880 1.00 71.62 293 MET A CA 1
ATOM 2378 C C . MET A 1 293 ? 1.211 1.776 18.704 1.00 71.62 293 MET A C 1
ATOM 2380 O O . MET A 1 293 ? 0.655 0.772 18.256 1.00 71.62 293 MET A O 1
ATOM 2384 N N . TYR A 1 294 ? 1.782 1.830 19.895 1.00 73.00 294 TYR A N 1
ATOM 2385 C CA . TYR A 1 294 ? 1.712 0.732 20.832 1.00 73.00 294 TYR A CA 1
ATOM 2386 C C . TYR A 1 294 ? 0.563 0.965 21.803 1.00 73.00 294 TYR A C 1
ATOM 2388 O O . TYR A 1 294 ? 0.308 2.096 22.225 1.00 73.00 294 TYR A O 1
ATOM 2396 N N . VAL A 1 295 ? -0.122 -0.117 22.144 1.00 77.62 295 VAL A N 1
ATOM 2397 C CA . VAL A 1 295 ? -1.137 -0.157 23.197 1.00 77.62 295 VAL A CA 1
ATOM 2398 C C . VAL A 1 295 ? -0.840 -1.326 24.129 1.00 77.62 295 VAL A C 1
ATOM 2400 O O . VAL A 1 295 ? -0.249 -2.321 23.708 1.00 77.62 295 VAL A O 1
ATOM 2403 N N . HIS A 1 296 ? -1.249 -1.220 25.384 1.00 79.56 296 HIS A N 1
ATOM 2404 C CA . HIS A 1 296 ? -1.389 -2.369 26.267 1.00 79.56 296 HIS A CA 1
ATOM 2405 C C . HIS A 1 296 ? -2.861 -2.762 26.373 1.00 79.56 296 HIS A C 1
ATOM 2407 O O . HIS A 1 296 ? -3.749 -1.983 26.026 1.00 79.56 296 HIS A O 1
ATOM 2413 N N . ILE A 1 297 ? -3.107 -3.976 26.846 1.00 84.19 297 ILE A N 1
ATOM 2414 C CA . ILE A 1 297 ? -4.449 -4.522 27.027 1.00 84.19 297 ILE A CA 1
ATOM 2415 C C . ILE A 1 297 ? -4.585 -4.941 28.486 1.00 84.19 297 ILE A C 1
ATOM 2417 O O . ILE A 1 297 ? -3.899 -5.870 28.920 1.00 84.19 297 ILE A O 1
ATOM 2421 N N . GLY A 1 298 ? -5.417 -4.215 29.232 1.00 80.44 298 GLY A N 1
ATOM 2422 C CA . GLY A 1 298 ? -5.638 -4.390 30.667 1.00 80.44 298 GLY A CA 1
ATOM 2423 C C . GLY A 1 298 ? -6.363 -5.686 31.021 1.00 80.44 298 GLY A C 1
ATOM 2424 O O . GLY A 1 298 ? -6.753 -6.470 30.151 1.00 80.44 298 GLY A O 1
ATOM 2425 N N . ARG A 1 299 ? -6.538 -5.943 32.323 1.00 83.44 299 ARG A N 1
ATOM 2426 C CA . ARG A 1 299 ? -7.126 -7.189 32.844 1.00 83.44 299 ARG A CA 1
ATOM 2427 C C . ARG A 1 299 ? -8.550 -7.453 32.366 1.00 83.44 299 ARG A C 1
ATOM 2429 O O . ARG A 1 299 ? -8.914 -8.623 32.256 1.00 83.44 299 ARG A O 1
ATOM 2436 N N . GLY A 1 300 ? -9.325 -6.402 32.101 1.00 80.25 300 GLY A N 1
ATOM 2437 C CA . GLY A 1 300 ? -10.692 -6.454 31.589 1.00 80.25 300 GLY A CA 1
ATOM 2438 C C . GLY A 1 300 ? -10.790 -6.243 30.076 1.00 80.25 300 GLY A C 1
ATOM 2439 O O . GLY A 1 300 ? -11.900 -6.188 29.551 1.00 80.25 300 GLY A O 1
ATOM 2440 N N . GLY A 1 301 ? -9.652 -6.149 29.377 1.00 79.38 301 GLY A N 1
ATOM 2441 C CA . GLY A 1 301 ? -9.568 -5.868 27.942 1.00 79.38 301 GLY A CA 1
ATOM 2442 C C . GLY A 1 301 ? -9.349 -4.391 27.613 1.00 79.38 301 GLY A C 1
ATOM 2443 O O . GLY A 1 301 ? -9.181 -4.033 26.456 1.00 79.38 301 GLY A O 1
ATOM 2444 N N . GLU A 1 302 ? -9.289 -3.509 28.606 1.00 81.31 302 GLU A N 1
ATOM 2445 C CA . GLU A 1 302 ? -9.141 -2.073 28.396 1.00 81.31 302 GLU A CA 1
ATOM 2446 C C . GLU A 1 302 ? -7.917 -1.753 27.529 1.00 81.31 302 GLU A C 1
ATOM 2448 O O . GLU A 1 302 ? -6.802 -2.198 27.801 1.00 81.31 302 GLU A O 1
ATOM 2453 N N . ILE A 1 303 ? -8.113 -0.938 26.493 1.00 79.00 303 ILE A N 1
ATOM 2454 C CA . ILE A 1 303 ? -7.019 -0.494 25.631 1.00 79.00 303 ILE A CA 1
ATOM 2455 C C . ILE A 1 303 ? -6.308 0.669 26.322 1.00 79.00 303 ILE A C 1
ATOM 2457 O O . ILE A 1 303 ? -6.840 1.778 26.459 1.00 79.00 303 ILE A O 1
ATOM 2461 N N . ILE A 1 304 ? -5.080 0.403 26.743 1.00 74.19 304 ILE A N 1
ATOM 2462 C CA . ILE A 1 304 ? -4.235 1.321 27.495 1.00 74.19 304 ILE A CA 1
ATOM 2463 C C . ILE A 1 304 ? -3.187 1.910 26.559 1.00 74.19 304 ILE A C 1
ATOM 2465 O O . ILE A 1 304 ? -2.528 1.210 25.792 1.00 74.19 304 ILE A O 1
ATOM 2469 N N . TRP A 1 305 ? -3.012 3.221 26.614 1.00 70.62 305 TRP A N 1
ATOM 2470 C CA . TRP A 1 305 ? -2.054 3.911 25.762 1.00 70.62 305 TRP A CA 1
ATOM 2471 C C . TRP A 1 305 ? -0.655 3.942 26.379 1.00 70.62 305 TRP A C 1
ATOM 2473 O O . TRP A 1 305 ? -0.492 4.344 27.526 1.00 70.62 305 TRP A O 1
ATOM 2483 N N . THR A 1 306 ? 0.370 3.595 25.593 1.00 65.31 306 THR A N 1
ATOM 2484 C CA . THR A 1 306 ? 1.767 3.520 26.069 1.00 65.31 306 THR A CA 1
ATOM 2485 C C . THR A 1 306 ? 2.534 4.846 25.974 1.00 65.31 306 THR A C 1
ATOM 2487 O O . THR A 1 306 ? 3.704 4.920 26.339 1.00 65.31 306 THR A O 1
ATOM 2490 N N . GLY A 1 307 ? 1.912 5.905 25.436 1.00 60.75 307 GLY A N 1
ATOM 2491 C CA . GLY A 1 307 ? 2.545 7.218 25.238 1.00 60.75 307 GLY A CA 1
ATOM 2492 C C . GLY A 1 307 ? 3.440 7.337 23.993 1.00 60.75 307 GLY A C 1
ATOM 2493 O O . GLY A 1 307 ? 3.990 8.413 23.736 1.00 60.75 307 GLY A O 1
ATOM 2494 N N . GLY A 1 308 ? 3.576 6.267 23.203 1.00 65.94 308 GLY A N 1
ATOM 2495 C CA . GLY A 1 308 ? 4.222 6.278 21.888 1.00 65.94 308 GLY A CA 1
ATOM 2496 C C . GLY A 1 308 ? 3.234 6.573 20.751 1.00 65.94 308 GLY A C 1
ATOM 2497 O O . GLY A 1 308 ? 2.071 6.182 20.807 1.00 65.94 308 GLY A O 1
ATOM 2498 N N . GLY A 1 309 ? 3.689 7.247 19.687 1.00 68.56 309 GLY A N 1
ATOM 2499 C CA . GLY A 1 309 ? 2.873 7.472 18.479 1.00 68.56 309 GLY A CA 1
ATOM 2500 C C . GLY A 1 309 ? 1.873 8.638 18.542 1.00 68.56 309 GLY A C 1
ATOM 2501 O O . GLY A 1 309 ? 0.939 8.682 17.743 1.00 68.56 309 GLY A O 1
ATOM 2502 N N . ASN A 1 310 ? 2.067 9.599 19.452 1.00 76.19 310 ASN A N 1
ATOM 2503 C CA . ASN A 1 310 ? 1.118 10.689 19.741 1.00 76.19 310 ASN A CA 1
ATOM 2504 C C . ASN A 1 310 ? 0.729 11.516 18.508 1.00 76.19 310 ASN A C 1
ATOM 2506 O O . ASN A 1 310 ? -0.446 11.819 18.328 1.00 76.19 310 ASN A O 1
ATOM 2510 N N . HIS A 1 311 ? 1.688 11.850 17.637 1.00 80.75 311 HIS A N 1
ATOM 2511 C CA . HIS A 1 311 ? 1.408 12.584 16.399 1.00 80.75 311 HIS A CA 1
ATOM 2512 C C . HIS A 1 311 ? 0.414 11.835 15.508 1.00 80.75 311 HIS A C 1
ATOM 2514 O O . HIS A 1 311 ? -0.556 12.433 15.064 1.00 80.75 311 HIS A O 1
ATOM 2520 N N . ARG A 1 312 ? 0.586 10.518 15.317 1.00 79.12 312 ARG A N 1
ATOM 2521 C CA . ARG A 1 312 ? -0.334 9.689 14.514 1.00 79.12 312 ARG A CA 1
ATOM 2522 C C . ARG A 1 312 ? -1.728 9.647 15.120 1.00 79.12 312 ARG A C 1
ATOM 2524 O O . ARG A 1 312 ? -2.705 9.818 14.403 1.00 79.12 312 ARG A O 1
ATOM 2531 N N . LEU A 1 313 ? -1.807 9.443 16.433 1.00 77.88 313 LEU A N 1
ATOM 2532 C CA . LEU A 1 313 ? -3.069 9.389 17.165 1.00 77.88 313 LEU A CA 1
ATOM 2533 C C . LEU A 1 313 ? -3.850 10.704 17.036 1.00 77.88 313 LEU A C 1
ATOM 2535 O O . LEU A 1 313 ? -5.042 10.699 16.738 1.00 77.88 313 LEU A O 1
ATOM 2539 N N . PHE A 1 314 ? -3.170 11.834 17.229 1.00 81.25 314 PHE A N 1
ATOM 2540 C CA . PHE A 1 314 ? -3.785 13.155 17.171 1.00 81.25 314 PHE A CA 1
ATOM 2541 C C . PHE A 1 314 ? -4.143 13.586 15.749 1.00 81.25 314 PHE A C 1
ATOM 2543 O O . PHE A 1 314 ? -5.236 14.108 15.551 1.00 81.25 314 PHE A O 1
ATOM 2550 N N . ILE A 1 315 ? -3.288 13.305 14.762 1.00 83.25 315 ILE A N 1
ATOM 2551 C CA . ILE A 1 315 ? -3.592 13.524 13.341 1.00 83.25 315 ILE A CA 1
ATOM 2552 C C . ILE A 1 315 ? -4.816 12.699 12.933 1.00 83.25 315 ILE A C 1
ATOM 2554 O O . ILE A 1 315 ? -5.747 13.233 12.339 1.00 83.25 315 ILE A O 1
ATOM 2558 N N . ALA A 1 316 ? -4.855 11.416 13.299 1.00 78.38 316 ALA A N 1
ATOM 2559 C CA . ALA A 1 316 ? -5.985 10.547 12.992 1.00 78.38 316 ALA A CA 1
ATOM 2560 C C . ALA A 1 316 ? -7.279 11.026 13.656 1.00 78.38 316 ALA A C 1
ATOM 2562 O O . ALA A 1 316 ? -8.336 11.001 13.030 1.00 78.38 316 ALA A O 1
ATOM 2563 N N . ARG A 1 317 ? -7.196 11.523 14.897 1.00 77.94 317 ARG A N 1
ATOM 2564 C CA . ARG A 1 317 ? -8.339 12.139 15.577 1.00 77.94 317 ARG A CA 1
ATOM 2565 C C . ARG A 1 317 ? -8.816 13.400 14.859 1.00 77.94 317 ARG A C 1
ATOM 2567 O O . ARG A 1 317 ? -10.022 13.541 14.674 1.00 77.94 317 ARG A O 1
ATOM 2574 N N . TYR A 1 318 ? -7.896 14.290 14.488 1.00 82.38 318 TYR A N 1
ATOM 2575 C CA . TYR A 1 318 ? -8.195 15.542 13.788 1.00 82.38 318 TYR A CA 1
ATOM 2576 C C . TYR A 1 318 ? -8.863 15.281 12.431 1.00 82.38 318 TYR A C 1
ATOM 2578 O O . TYR A 1 318 ? -9.900 15.864 12.133 1.00 82.38 318 TYR A O 1
ATOM 2586 N N . LEU A 1 319 ? -8.338 14.322 11.666 1.00 79.62 319 LEU A N 1
ATOM 2587 C CA . LEU A 1 319 ? -8.892 13.878 10.382 1.00 79.62 319 LEU A CA 1
ATOM 2588 C C . LEU A 1 319 ? -10.148 12.998 10.518 1.00 79.62 319 LEU A C 1
ATOM 2590 O O . LEU A 1 319 ? -10.669 12.510 9.518 1.00 79.62 319 LEU A O 1
ATOM 2594 N N . ASN A 1 320 ? -10.633 12.776 11.744 1.00 76.19 320 ASN A N 1
ATOM 2595 C CA . ASN A 1 320 ? -11.797 11.948 12.052 1.00 76.19 320 ASN A CA 1
ATOM 2596 C C . ASN A 1 320 ? -11.717 10.522 11.463 1.00 76.19 320 ASN A C 1
ATOM 2598 O O . ASN A 1 320 ? -12.693 9.979 10.941 1.00 76.19 320 ASN A O 1
ATOM 2602 N N . ILE A 1 321 ? -10.535 9.909 11.545 1.00 72.12 321 ILE A N 1
ATOM 2603 C CA . ILE A 1 321 ? -10.298 8.537 11.096 1.00 72.12 321 ILE A CA 1
ATOM 2604 C C . ILE A 1 321 ? -10.923 7.563 12.096 1.00 72.12 321 ILE A C 1
ATOM 2606 O O . ILE A 1 321 ? -10.574 7.552 13.275 1.00 72.12 321 ILE A O 1
ATOM 2610 N N . GLY A 1 322 ? -11.835 6.720 11.605 1.00 63.94 322 GLY A N 1
ATOM 2611 C CA . GLY A 1 322 ? -12.614 5.807 12.443 1.00 63.94 322 GLY A CA 1
ATOM 2612 C C . GLY A 1 322 ? -11.837 4.615 13.008 1.00 63.94 322 GLY A C 1
ATOM 2613 O O . GLY A 1 322 ? -12.286 4.036 13.988 1.00 63.94 322 GLY A O 1
ATOM 2614 N N . GLN A 1 323 ? -10.701 4.221 12.418 1.00 68.25 323 GLN A N 1
ATOM 2615 C CA . GLN A 1 323 ? -9.889 3.087 12.885 1.00 68.25 323 GLN A CA 1
ATOM 2616 C C . GLN A 1 323 ? -8.402 3.313 12.633 1.00 68.25 323 GLN A C 1
ATOM 2618 O O . GLN A 1 323 ? -8.007 3.849 11.596 1.00 68.25 323 GLN A O 1
ATOM 2623 N N . ILE A 1 324 ? -7.574 2.868 13.577 1.00 71.00 324 ILE A N 1
ATOM 2624 C CA . ILE A 1 324 ? -6.122 3.024 13.526 1.00 71.00 324 ILE A CA 1
ATOM 2625 C C . ILE A 1 324 ? -5.446 1.682 13.847 1.00 71.00 324 ILE A C 1
ATOM 2627 O O . ILE A 1 324 ? -5.812 1.050 14.838 1.00 71.00 324 ILE A O 1
ATOM 2631 N N . PRO A 1 325 ? -4.478 1.211 13.039 1.00 69.94 325 PRO A N 1
ATOM 2632 C CA . PRO A 1 325 ? -3.722 0.016 13.369 1.00 69.94 325 PRO A CA 1
ATOM 2633 C C . PRO A 1 325 ? -2.780 0.292 14.539 1.00 69.94 325 PRO A C 1
ATOM 2635 O O . PRO A 1 325 ? -2.030 1.274 14.547 1.00 69.94 325 PRO A O 1
ATOM 2638 N N . VAL A 1 326 ? -2.793 -0.614 15.511 1.00 72.62 326 VAL A N 1
ATOM 2639 C CA . VAL A 1 326 ? -1.938 -0.560 16.697 1.00 72.62 326 VAL A CA 1
ATOM 2640 C C . VAL A 1 326 ? -1.225 -1.892 16.883 1.00 72.62 326 VAL A C 1
ATOM 2642 O O . VAL A 1 326 ? -1.653 -2.925 16.370 1.00 72.62 326 VAL A O 1
ATOM 2645 N N . ARG A 1 327 ? -0.123 -1.876 17.628 1.00 73.81 327 ARG A N 1
ATOM 2646 C CA . ARG A 1 327 ? 0.539 -3.086 18.113 1.00 73.81 327 ARG A CA 1
ATOM 2647 C C . ARG A 1 327 ? 0.295 -3.245 19.599 1.00 73.81 327 ARG A C 1
ATOM 2649 O O . ARG A 1 327 ? 0.521 -2.311 20.364 1.00 73.81 327 ARG A O 1
ATOM 2656 N N . VAL A 1 328 ? -0.098 -4.447 20.001 1.00 76.62 328 VAL A N 1
ATOM 2657 C CA . VAL A 1 328 ? -0.145 -4.805 21.418 1.00 76.62 328 VAL A CA 1
ATOM 2658 C C . VAL A 1 328 ? 1.286 -4.969 21.903 1.00 76.62 328 VAL A C 1
ATOM 2660 O O . VAL A 1 328 ? 2.035 -5.793 21.386 1.00 76.62 328 VAL A O 1
ATOM 2663 N N . TRP A 1 329 ? 1.680 -4.140 22.862 1.00 74.12 329 TRP A N 1
ATOM 2664 C CA . TRP A 1 329 ? 2.979 -4.240 23.510 1.00 74.12 329 TRP A CA 1
ATOM 2665 C C . TRP A 1 329 ? 2.915 -5.231 24.664 1.00 74.12 329 TRP A C 1
ATOM 2667 O O . TRP A 1 329 ? 3.647 -6.214 24.637 1.00 74.12 329 TRP A O 1
ATOM 2677 N N . TRP A 1 330 ? 1.968 -5.032 25.590 1.00 76.62 330 TRP A N 1
ATOM 2678 C CA . TRP A 1 330 ? 1.693 -5.958 26.693 1.00 76.62 330 TRP A CA 1
ATOM 2679 C C . TRP A 1 330 ? 0.219 -6.311 26.768 1.00 76.62 330 TRP A C 1
ATOM 2681 O O . TRP A 1 330 ? -0.646 -5.473 26.508 1.00 76.62 330 TRP A O 1
ATOM 2691 N N . ARG A 1 331 ? -0.057 -7.543 27.175 1.00 84.31 331 ARG A N 1
ATOM 2692 C CA . ARG A 1 331 ? -1.397 -8.044 27.439 1.00 84.31 331 ARG A CA 1
ATOM 2693 C C . ARG A 1 331 ? -1.456 -8.588 28.859 1.00 84.31 331 ARG A C 1
ATOM 2695 O O . ARG A 1 331 ? -0.574 -9.327 29.287 1.00 84.31 331 ARG A O 1
ATOM 2702 N N . HIS A 1 332 ? -2.493 -8.230 29.600 1.00 84.75 332 HIS A N 1
ATOM 2703 C CA . HIS A 1 332 ? -2.652 -8.711 30.961 1.00 84.75 332 HIS A CA 1
ATOM 2704 C C . HIS A 1 332 ? -3.005 -10.205 30.965 1.00 84.75 332 HIS A C 1
ATOM 2706 O O . HIS A 1 332 ? -3.851 -10.667 30.195 1.00 84.75 332 HIS A O 1
ATOM 2712 N N . LYS A 1 333 ? -2.404 -10.976 31.873 1.00 79.69 333 LYS A N 1
ATOM 2713 C CA . LYS A 1 333 ? -2.582 -12.433 31.978 1.00 79.69 333 LYS A CA 1
ATOM 2714 C C . LYS A 1 333 ? -4.044 -12.853 32.146 1.00 79.69 333 LYS A C 1
ATOM 2716 O O . LYS A 1 333 ? -4.480 -13.828 31.542 1.00 79.69 333 LYS A O 1
ATOM 2721 N N . LYS A 1 334 ? -4.829 -12.104 32.930 1.00 84.56 334 LYS A N 1
ATOM 2722 C CA . LYS A 1 334 ? -6.289 -12.315 33.067 1.00 84.56 334 LYS A CA 1
ATOM 2723 C C . LYS A 1 334 ? -7.035 -12.198 31.729 1.00 84.56 334 LYS A C 1
ATOM 2725 O O . LYS A 1 334 ? -7.846 -13.070 31.429 1.00 84.56 334 LYS A O 1
ATOM 2730 N N . TRP A 1 335 ? -6.713 -11.200 30.904 1.00 88.00 335 TRP A N 1
ATOM 2731 C CA . TRP A 1 335 ? -7.304 -11.055 29.572 1.00 88.00 335 TRP A CA 1
ATOM 2732 C C . TRP A 1 335 ? -6.866 -12.179 28.628 1.00 88.00 335 TRP A C 1
ATOM 2734 O O . TRP A 1 335 ? -7.677 -12.752 27.904 1.00 88.00 335 TRP A O 1
ATOM 2744 N N . GLN A 1 336 ? -5.594 -12.575 28.693 1.00 86.62 336 GLN A N 1
ATOM 2745 C CA . GLN A 1 336 ? -5.094 -13.707 27.918 1.00 86.62 336 GLN A CA 1
ATOM 2746 C C . GLN A 1 336 ? -5.835 -15.017 28.247 1.00 86.62 336 GLN A C 1
ATOM 2748 O O . GLN A 1 336 ? -6.208 -15.750 27.334 1.00 86.62 336 GLN A O 1
ATOM 2753 N N . LYS A 1 337 ? -6.150 -15.275 29.525 1.00 85.00 337 LYS A N 1
ATOM 2754 C CA . LYS A 1 337 ? -6.974 -16.432 29.921 1.00 85.00 337 LYS A CA 1
ATOM 2755 C C . LYS A 1 337 ? -8.379 -16.393 29.310 1.00 85.00 337 LYS A C 1
ATOM 2757 O O . LYS A 1 337 ? -8.930 -17.443 28.992 1.00 85.00 337 LYS A O 1
ATOM 2762 N N . ILE A 1 338 ? -8.971 -15.207 29.150 1.00 87.00 338 ILE A N 1
ATOM 2763 C CA . ILE A 1 338 ? -10.266 -15.048 28.468 1.00 87.00 338 ILE A CA 1
ATOM 2764 C C . ILE A 1 338 ? -10.134 -15.444 26.992 1.00 87.00 338 ILE A C 1
ATOM 2766 O O . ILE A 1 338 ? -10.920 -16.258 26.509 1.00 87.00 338 ILE A O 1
ATOM 2770 N N . ARG A 1 339 ? -9.104 -14.941 26.298 1.00 85.94 339 ARG A N 1
ATOM 2771 C CA . ARG A 1 339 ? -8.817 -15.295 24.895 1.00 85.94 339 ARG A CA 1
ATOM 2772 C C . ARG A 1 339 ? -8.652 -16.800 24.702 1.00 85.94 339 ARG A C 1
ATOM 2774 O O . ARG A 1 339 ? -9.241 -17.372 23.791 1.00 85.94 339 ARG A O 1
ATOM 2781 N N . GLU A 1 340 ? -7.867 -17.442 25.563 1.00 83.38 340 GLU A N 1
ATOM 2782 C CA . GLU A 1 340 ? -7.600 -18.883 25.502 1.00 83.38 340 GLU A CA 1
ATOM 2783 C C . GLU A 1 340 ? -8.876 -19.707 25.675 1.00 83.38 340 GLU A C 1
ATOM 2785 O O . GLU A 1 340 ? -9.105 -20.630 24.896 1.00 83.38 340 GLU A O 1
ATOM 2790 N N . LYS A 1 341 ? -9.748 -19.328 26.619 1.00 85.00 341 LYS A N 1
ATOM 2791 C CA . LYS A 1 341 ? -11.062 -19.966 26.800 1.00 85.00 341 LYS A CA 1
ATOM 2792 C C . LYS A 1 341 ? -11.928 -19.865 25.543 1.00 85.00 341 LYS A C 1
ATOM 2794 O O . LYS A 1 341 ? -12.497 -20.866 25.121 1.00 85.00 341 LYS A O 1
ATOM 2799 N N . LEU A 1 342 ? -12.003 -18.678 24.936 1.00 83.88 342 LEU A N 1
ATOM 2800 C CA . LEU A 1 342 ? -12.795 -18.442 23.721 1.00 83.88 342 LEU A CA 1
ATOM 2801 C C . LEU A 1 342 ? -12.225 -19.154 22.485 1.00 83.88 342 LEU A C 1
ATOM 2803 O O . LEU A 1 342 ? -12.981 -19.522 21.584 1.00 83.88 342 LEU A O 1
ATOM 2807 N N . ASN A 1 343 ? -10.905 -19.339 22.432 1.00 81.44 343 ASN A N 1
ATOM 2808 C CA . ASN A 1 343 ? -10.235 -20.046 21.345 1.00 81.44 343 ASN A CA 1
ATOM 2809 C C . ASN A 1 343 ? -10.357 -21.574 21.473 1.00 81.44 343 ASN A C 1
ATOM 2811 O O . ASN A 1 343 ? -10.546 -22.254 20.466 1.00 81.44 343 ASN A O 1
ATOM 2815 N N . ALA A 1 344 ? -10.261 -22.107 22.696 1.00 81.19 344 ALA A N 1
ATOM 2816 C CA . ALA A 1 344 ? -10.383 -23.538 22.974 1.00 81.19 344 ALA A CA 1
ATOM 2817 C C . ALA A 1 344 ? -11.808 -24.065 22.762 1.00 81.19 344 ALA A C 1
ATOM 2819 O O . ALA A 1 344 ? -11.975 -25.176 22.264 1.00 81.19 344 ALA A O 1
ATOM 2820 N N . ASP A 1 345 ? -12.828 -23.281 23.113 1.00 80.88 345 ASP A N 1
ATOM 2821 C CA . ASP A 1 345 ? -14.218 -23.721 23.039 1.00 80.88 345 ASP A CA 1
ATOM 2822 C C . ASP A 1 345 ? -15.109 -22.662 22.384 1.00 80.88 345 ASP A C 1
ATOM 2824 O O . ASP A 1 345 ? -15.544 -21.677 22.984 1.00 80.88 345 ASP A O 1
ATOM 2828 N N . ARG A 1 346 ? -15.405 -22.906 21.106 1.00 74.50 346 ARG A N 1
ATOM 2829 C CA . ARG A 1 346 ? -16.189 -21.990 20.272 1.00 74.50 346 ARG A CA 1
ATOM 2830 C C . ARG A 1 346 ? -17.676 -21.965 20.626 1.00 74.50 346 ARG A C 1
ATOM 2832 O O . ARG A 1 346 ? -18.380 -21.068 20.166 1.00 74.50 346 ARG A O 1
ATOM 2839 N N . SER A 1 347 ? -18.174 -22.922 21.411 1.00 77.25 347 SER A N 1
ATOM 2840 C CA . SER A 1 347 ? -19.572 -22.920 21.857 1.00 77.25 347 SER A CA 1
ATOM 2841 C C . SER A 1 347 ? -19.849 -21.801 22.869 1.00 77.25 347 SER A C 1
ATOM 2843 O O . SER A 1 347 ? -20.947 -21.244 22.886 1.00 77.25 347 SER A O 1
ATOM 2845 N N . ARG A 1 348 ? -18.811 -21.375 23.602 1.00 77.25 348 ARG A N 1
ATOM 2846 C CA . ARG A 1 348 ? -18.884 -20.362 24.665 1.00 77.25 348 ARG A CA 1
ATOM 2847 C C . ARG A 1 348 ? -19.153 -18.947 24.182 1.00 77.25 348 ARG A C 1
ATOM 2849 O O . ARG A 1 348 ? -19.522 -18.091 24.972 1.00 77.25 348 ARG A O 1
ATOM 2856 N N . TRP A 1 349 ? -19.008 -18.684 22.883 1.00 79.44 349 TRP A N 1
ATOM 2857 C CA . TRP A 1 349 ? -19.277 -17.365 22.295 1.00 79.44 349 TRP A CA 1
ATOM 2858 C C . TRP A 1 349 ? -20.731 -16.901 22.481 1.00 79.44 349 TRP A C 1
ATOM 2860 O O . TRP A 1 349 ? -21.009 -15.712 22.338 1.00 79.44 349 TRP A O 1
ATOM 2870 N N . GLY A 1 350 ? -21.647 -17.825 22.793 1.00 79.19 350 GLY A N 1
ATOM 2871 C CA . GLY A 1 350 ? -23.035 -17.522 23.143 1.00 79.19 350 GLY A CA 1
ATOM 2872 C C . GLY A 1 350 ? -23.283 -17.223 24.626 1.00 79.19 350 GLY A C 1
ATOM 2873 O O . GLY A 1 350 ? -24.402 -16.847 24.964 1.00 79.19 350 GLY A O 1
ATOM 2874 N N . GLU A 1 351 ? -22.291 -17.388 25.507 1.00 84.75 351 GLU A N 1
ATOM 2875 C CA . GLU A 1 351 ? -22.460 -17.197 26.951 1.00 84.75 351 GLU A CA 1
ATOM 2876 C C . GLU A 1 351 ? -22.563 -15.709 27.329 1.00 84.75 351 GLU A C 1
ATOM 2878 O O . GLU A 1 351 ? -21.924 -14.836 26.734 1.00 84.75 351 GLU A O 1
ATOM 2883 N N . ASP A 1 352 ? -23.349 -15.410 28.367 1.00 85.06 352 ASP A N 1
ATOM 2884 C CA . ASP A 1 352 ? -23.652 -14.033 28.778 1.00 85.06 352 ASP A CA 1
ATOM 2885 C C . ASP A 1 352 ? -22.411 -13.224 29.160 1.00 85.06 352 ASP A C 1
ATOM 2887 O O . ASP A 1 352 ? -22.323 -12.037 28.844 1.00 85.06 352 ASP A O 1
ATOM 2891 N N . TRP A 1 353 ? -21.415 -13.868 29.771 1.00 83.44 353 TRP A N 1
ATOM 2892 C CA . TRP A 1 353 ? -20.171 -13.206 30.166 1.00 83.44 353 TRP A CA 1
ATOM 2893 C C . TRP A 1 353 ? -19.289 -12.809 28.970 1.00 83.44 353 TRP A C 1
ATOM 2895 O O . TRP A 1 353 ? -18.380 -11.999 29.135 1.00 83.44 353 TRP A O 1
ATOM 2905 N N . VAL A 1 354 ? -19.552 -13.336 27.766 1.00 81.69 354 VAL A N 1
ATOM 2906 C CA . VAL A 1 354 ? -18.809 -13.011 26.534 1.00 81.69 354 VAL A CA 1
ATOM 2907 C C . VAL A 1 354 ? -19.405 -11.805 25.812 1.00 81.69 354 VAL A C 1
ATOM 2909 O O . VAL A 1 354 ? -18.683 -11.093 25.111 1.00 81.69 354 VAL A O 1
ATOM 2912 N N . LYS A 1 355 ? -20.698 -11.516 26.018 1.00 81.44 355 LYS A N 1
ATOM 2913 C CA . LYS A 1 355 ? -21.413 -10.394 25.380 1.00 81.44 355 LYS A CA 1
ATOM 2914 C C . LYS A 1 355 ? -20.667 -9.049 25.458 1.00 81.44 355 LYS A C 1
ATOM 2916 O O . LYS A 1 355 ? -20.614 -8.376 24.426 1.00 81.44 355 LYS A O 1
ATOM 2921 N N . PRO A 1 356 ? -20.037 -8.658 26.588 1.00 82.19 356 PRO A N 1
ATOM 2922 C CA . PRO A 1 356 ? -19.275 -7.408 26.674 1.00 82.19 356 PRO A CA 1
ATOM 2923 C C . PRO A 1 356 ? -18.056 -7.346 25.740 1.00 82.19 356 PRO A C 1
ATOM 2925 O O . PRO A 1 356 ? -17.588 -6.258 25.412 1.00 82.19 356 PRO A O 1
ATOM 2928 N N . TYR A 1 357 ? -17.546 -8.498 25.299 1.00 80.44 357 TYR A N 1
ATOM 2929 C CA . TYR A 1 357 ? -16.295 -8.625 24.553 1.00 80.44 357 TYR A CA 1
ATOM 2930 C C . TYR A 1 357 ? -16.488 -8.961 23.068 1.00 80.44 357 TYR A C 1
ATOM 2932 O O . TYR A 1 357 ? -15.509 -8.981 22.333 1.00 80.44 357 TYR A O 1
ATOM 2940 N N . LEU A 1 358 ? -17.713 -9.199 22.585 1.00 74.69 358 LEU A N 1
ATOM 2941 C CA . LEU A 1 358 ? -17.974 -9.695 21.217 1.00 74.69 358 LEU A CA 1
ATOM 2942 C C . LEU A 1 358 ? -17.368 -8.842 20.090 1.00 74.69 358 LEU A C 1
ATOM 2944 O O . LEU A 1 358 ? -16.998 -9.371 19.044 1.00 74.69 358 LEU A O 1
ATOM 2948 N N . ASN A 1 359 ? -17.268 -7.531 20.307 1.00 77.19 359 ASN A N 1
ATOM 2949 C CA . ASN A 1 359 ? -16.680 -6.580 19.360 1.00 77.19 359 ASN A CA 1
ATOM 2950 C C . ASN A 1 359 ? -15.294 -6.103 19.800 1.00 77.19 359 ASN A C 1
ATOM 2952 O O . ASN A 1 359 ? -14.796 -5.099 19.294 1.00 77.19 359 ASN A O 1
ATOM 2956 N N . HIS A 1 360 ? -14.695 -6.770 20.787 1.00 83.50 360 HIS A N 1
ATOM 2957 C CA . HIS A 1 360 ? -13.411 -6.359 21.303 1.00 83.50 360 HIS A CA 1
ATOM 2958 C C . HIS A 1 360 ? -12.358 -6.577 20.214 1.00 83.50 360 HIS A C 1
ATOM 2960 O O . HIS A 1 360 ? -12.145 -7.716 19.796 1.00 83.50 360 HIS A O 1
ATOM 2966 N N . PRO A 1 361 ? -11.665 -5.521 19.770 1.00 78.81 361 PRO A N 1
ATOM 2967 C CA . PRO A 1 361 ? -10.788 -5.608 18.608 1.00 78.81 361 PRO A CA 1
ATOM 2968 C C . PRO A 1 361 ? -9.598 -6.542 18.808 1.00 78.81 361 PRO A C 1
ATOM 2970 O O . PRO A 1 361 ? -9.016 -7.085 17.875 1.00 78.81 361 PRO A O 1
ATOM 2973 N N . ASP A 1 362 ? -9.245 -6.740 20.073 1.00 83.38 362 ASP A N 1
ATOM 2974 C CA . ASP A 1 362 ? -8.238 -7.699 20.454 1.00 83.38 362 ASP A CA 1
ATOM 2975 C C . ASP A 1 362 ? -8.611 -9.124 20.016 1.00 83.38 362 ASP A C 1
ATOM 2977 O O . ASP A 1 362 ? -7.723 -9.859 19.631 1.00 83.38 362 ASP A O 1
ATOM 2981 N N . LEU A 1 363 ? -9.894 -9.498 19.982 1.00 81.69 363 LEU A N 1
ATOM 2982 C CA . LEU A 1 363 ? -10.373 -10.852 19.670 1.00 81.69 363 LEU A CA 1
ATOM 2983 C C . LEU A 1 363 ? -10.577 -11.135 18.170 1.00 81.69 363 LEU A C 1
ATOM 2985 O O . LEU A 1 363 ? -11.026 -12.227 17.829 1.00 81.69 363 LEU A O 1
ATOM 2989 N N . GLU A 1 364 ? -10.278 -10.188 17.272 1.00 74.88 364 GLU A N 1
ATOM 2990 C CA . GLU A 1 364 ? -10.530 -10.330 15.824 1.00 74.88 364 GLU A CA 1
ATOM 2991 C C . GLU A 1 364 ? -9.793 -11.514 15.172 1.00 74.88 364 GLU A C 1
ATOM 2993 O O . GLU A 1 364 ? -10.241 -12.035 14.149 1.00 74.88 364 GLU A O 1
ATOM 2998 N N . ASP A 1 365 ? -8.678 -11.960 15.754 1.00 70.25 365 ASP A N 1
ATOM 2999 C CA . ASP A 1 365 ? -7.898 -13.104 15.278 1.00 70.25 365 ASP A CA 1
ATOM 3000 C C . ASP A 1 365 ? -8.478 -14.467 15.698 1.00 70.25 365 ASP A C 1
ATOM 3002 O O . ASP A 1 365 ? -8.036 -15.502 15.195 1.00 70.25 365 ASP A O 1
ATOM 3006 N N . ILE A 1 366 ? -9.485 -14.482 16.579 1.00 72.75 366 ILE A N 1
ATOM 3007 C CA . ILE A 1 366 ? -10.167 -15.694 17.039 1.00 72.75 366 ILE A CA 1
ATOM 3008 C C . ILE A 1 366 ? -11.467 -15.867 16.228 1.00 72.75 366 ILE A C 1
ATOM 3010 O O . ILE A 1 366 ? -12.381 -15.049 16.357 1.00 72.75 366 ILE A O 1
ATOM 3014 N N . PRO A 1 367 ? -11.599 -16.913 15.385 1.00 65.44 367 PRO A N 1
ATOM 3015 C CA . PRO A 1 367 ? -12.754 -17.068 14.504 1.00 65.44 367 PRO A CA 1
ATOM 3016 C C . PRO A 1 367 ? -14.072 -17.202 15.279 1.00 65.44 367 PRO A C 1
ATOM 3018 O O . PRO A 1 367 ? -14.280 -18.186 15.993 1.00 65.44 367 PRO A O 1
ATOM 3021 N N . GLN A 1 368 ? -14.992 -16.255 15.081 1.00 64.88 368 GLN A N 1
ATOM 3022 C CA . GLN A 1 368 ? -16.364 -16.360 15.584 1.00 64.88 368 GLN A CA 1
ATOM 3023 C C . GLN A 1 368 ? -17.114 -17.447 14.801 1.00 64.88 368 GLN A C 1
ATOM 3025 O O . GLN A 1 368 ? -16.917 -17.597 13.591 1.00 64.88 368 GLN A O 1
ATOM 3030 N N . ARG A 1 369 ? -17.975 -18.222 15.473 1.00 53.12 369 ARG A N 1
ATOM 3031 C CA . ARG A 1 369 ? -18.834 -19.221 14.815 1.00 53.12 369 ARG A CA 1
ATOM 3032 C C . ARG A 1 369 ? -19.664 -18.493 13.744 1.00 53.12 369 ARG A C 1
ATOM 3034 O O . ARG A 1 369 ? -20.461 -17.623 14.088 1.00 53.12 369 ARG A O 1
ATOM 3041 N N . GLN A 1 370 ? -19.441 -18.790 12.458 1.00 46.81 370 GLN A N 1
ATOM 3042 C CA . GLN A 1 370 ? -20.327 -18.299 11.399 1.00 46.81 370 GLN A CA 1
ATOM 3043 C C . GLN A 1 370 ? -21.719 -18.867 11.686 1.00 46.81 370 GLN A C 1
ATOM 3045 O O . GLN A 1 370 ? -21.853 -20.081 11.851 1.00 46.81 370 GLN A O 1
ATOM 3050 N N . LYS A 1 371 ? -22.700 -17.975 11.853 1.00 40.88 371 LYS A N 1
ATOM 3051 C CA . LYS A 1 371 ? -24.116 -18.348 11.894 1.00 40.88 371 LYS A CA 1
ATOM 3052 C C . LYS A 1 371 ? -24.542 -18.935 10.560 1.00 40.88 371 LYS A C 1
ATOM 3054 O O . LYS A 1 371 ? -24.081 -18.393 9.527 1.00 40.88 371 LYS A O 1
#

pLDDT: mean 76.27, std 18.49, range [26.77, 97.44]

Sequence (371 aa):
MTVKDYARKLKIKEKLLYYLTLPYRLATAKRRALPDFLIISTQKGGTTSLLRLLEQHPQIHAPHTELHYFSNDSNYQKGSLWYRSHLPLRSALVPGDVAGEKTPGYLFSSKAAERINEDLPNAKLIGLLRNPTERAISHYFMALRKGTKQHPISEAMMTREERPRSFKKRGPKEINLWLLGDPIKRKKHGAGEILDGDWDLDTQTLGRSNKFVSRPLYQSIVAHFKDGVPWEKTSLFQGYLLKRMRNTGVVRGVNNMQELIDKYNDKVDKLYDSVRKEGILLPSKGRPKIDFMYVHIGRGGEIIWTGGGNHRLFIARYLNIGQIPVRVWWRHKKWQKIREKLNADRSRWGEDWVKPYLNHPDLEDIPQRQK